Protein AF-0000000065874059 (afdb_homodimer)

Organism: Mus musculus (NCBI:txid10090)

Sequence (412 aa):
MGEHWALGPEAGSSLLLCSALLAVGCALGLRLGRGRSAVERWVLAWLCYDSLVHFVLEGAFVYLSIVGNVADSQGLIASLWKEYGKADTRWLYSDPTVVSLEILTVVLDGLLALVLIYAIVKEKYYRHFVQIVLCVCELYGCWMTFFPEWLVGSPSLNTSSWLYLWVYLVFFNGLWVLIPGLLLWQSWVELKKRDSQEANLAKKHKMGEHWALGPEAGSSLLLCSALLAVGCALGLRLGRGRSAVERWVLAWLCYDSLVHFVLEGAFVYLSIVGNVADSQGLIASLWKEYGKADTRWLYSDPTVVSLEILTVVLDGLLALVLIYAIVKEKYYRHFVQIVLCVCELYGCWMTFFPEWLVGSPSLNTSSWLYLWVYLVFFNGLWVLIPGLLLWQSWVELKKRDSQEANLAKKHK

Solvent-accessible surface area (backbone atoms only — not comparable to full-atom values): 20726 Å² total; per-residue (Å²): 136,76,78,74,74,61,67,50,71,61,51,47,53,33,53,48,51,54,49,49,47,46,49,50,12,34,54,52,12,43,59,66,26,64,92,54,57,71,67,56,16,51,50,33,12,48,38,38,24,49,29,46,43,20,52,56,54,40,35,48,51,44,52,38,33,73,80,47,34,33,72,77,48,77,58,71,69,32,48,32,40,47,51,50,16,67,26,32,42,52,61,23,66,48,32,44,63,59,45,43,51,38,48,46,38,27,56,51,43,21,49,41,33,53,51,30,49,48,19,59,71,67,64,41,88,57,28,54,61,43,44,42,52,38,26,49,51,44,41,51,47,54,48,65,66,44,44,30,39,57,75,72,68,32,84,53,46,36,73,83,43,67,62,31,30,51,46,57,53,41,48,61,47,44,51,53,44,49,51,35,50,53,51,41,50,49,43,52,52,52,53,53,49,52,50,51,50,52,54,52,52,51,55,68,75,100,137,75,76,74,73,60,68,50,73,61,52,48,53,33,52,48,53,54,50,49,48,44,51,52,12,36,53,51,11,44,58,66,25,64,92,53,57,69,68,56,17,51,51,31,12,49,37,39,24,49,29,46,43,20,50,56,55,40,34,46,50,46,52,38,33,72,79,48,33,34,72,78,48,75,58,72,70,31,46,32,41,47,50,49,16,66,27,32,42,53,61,23,66,47,31,44,63,59,46,43,51,39,48,46,38,28,57,51,43,21,50,40,32,52,52,31,50,49,18,60,71,67,65,41,89,56,28,55,61,43,44,44,53,40,26,49,51,44,41,49,46,54,48,66,68,44,44,29,38,56,74,71,68,32,84,53,46,36,73,83,43,67,61,32,30,51,47,58,54,41,47,61,47,44,51,54,44,49,50,34,51,52,51,42,51,50,44,53,52,51,52,51,50,52,50,51,49,51,53,51,53,53,56,69,75,98

Nearest PDB structures (foldseek):
  8w0r-assembly1_A  TM=9.008E-01  e=1.974E-09  Homo sapiens
  6oht-assembly1_A  TM=9.003E-01  e=4.620E-08  Homo sapiens
  7khr-assembly1_b  TM=3.880E-01  e=4.281E+00  Bos taurus
  9b8o-assembly1_b  TM=3.634E-01  e=8.765E+00  Rattus norvegicus
  8w0r-assembly1_A  TM=9.009E-01  e=2.709E-09  Homo sapiens

Foldseek 3Di:
DPPVVDDPPLRVLLVVVLVVLLVVLLVVLQVLQPPHDPVSSVVSSVLSSLLCCLAPQLVVLLVCLVVFFLQPDDDSSSSNLVVLCVFFVCSGNNNVLLSVLSVCCNPPLNVLSVVLSVCSSVVNPCNLVSLLVNLVSLQVSLCSVPVVCVVVPNPRGDCPDPCSNPPSPCVVSVCSNVPSVVSNVVSVVVVVVVVVVVVVVVVVVD/DPCVVDDPPLRVLLVVVLVVLLVVLLVVLQVLQPPHDPVSSVVSSVLSSLLCCLAPQLVVLLVCLVVFFLQPDDDSSSSNLVVLCVFFVCSGNNNPLLSVLSVCCNPPLNVLSVVLSVCSSVVNPCNLVSLLVNLVSLQVSLCSVPVVCVVVPNPRGDCPDPCSNPPSPNVVSVCSNVPSVVSNVVSVVVVVVVVVVVVVVVVVVD

Radius of gyration: 23.84 Å; Cα contacts (8 Å, |Δi|>4): 501; chains: 2; bounding box: 72×68×47 Å

Structure (mmCIF, N/CA/C/O backbone):
data_AF-0000000065874059-model_v1
#
loop_
_entity.id
_entity.type
_entity.pdbx_description
1 polymer 'Emopamil-binding protein-like'
#
loop_
_atom_site.group_PDB
_atom_site.id
_atom_site.type_symbol
_atom_site.label_atom_id
_atom_site.label_alt_id
_atom_site.label_comp_id
_atom_site.label_asym_id
_atom_site.label_entity_id
_atom_site.label_seq_id
_atom_site.pdbx_PDB_ins_code
_atom_site.Cartn_x
_atom_site.Cartn_y
_atom_site.Cartn_z
_atom_site.occupancy
_atom_site.B_iso_or_equiv
_atom_site.auth_seq_id
_atom_site.auth_comp_id
_atom_site.auth_asym_id
_atom_site.auth_atom_id
_atom_site.pdbx_PDB_model_num
ATOM 1 N N . MET A 1 1 ? -36.312 -11.43 -24.688 1 33.5 1 MET A N 1
ATOM 2 C CA . MET A 1 1 ? -34.969 -10.93 -24.422 1 33.5 1 MET A CA 1
ATOM 3 C C . MET A 1 1 ? -34.938 -10.125 -23.141 1 33.5 1 MET A C 1
ATOM 5 O O . MET A 1 1 ? -33.906 -9.555 -22.797 1 33.5 1 MET A O 1
ATOM 9 N N . GLY A 1 2 ? -35.969 -9.57 -22.703 1 40.31 2 GLY A N 1
ATOM 10 C CA . GLY A 1 2 ? -36.406 -8.625 -21.688 1 40.31 2 GLY A CA 1
ATOM 11 C C . GLY A 1 2 ? -36.094 -9.086 -20.266 1 40.31 2 GLY A C 1
ATOM 12 O O . GLY A 1 2 ? -35.938 -8.266 -19.359 1 40.31 2 GLY A O 1
ATOM 13 N N . GLU A 1 3 ? -36.594 -10.227 -19.891 1 42.59 3 GLU A N 1
ATOM 14 C CA . GLU A 1 3 ? -36.781 -10.828 -18.578 1 42.59 3 GLU A CA 1
ATOM 15 C C . GLU A 1 3 ? -35.469 -11.102 -17.891 1 42.59 3 GLU A C 1
ATOM 17 O O . GLU A 1 3 ? -35.406 -11.758 -16.844 1 42.59 3 GLU A O 1
ATOM 22 N N . HIS A 1 4 ? -34.344 -11.156 -18.578 1 43.34 4 HIS A N 1
ATOM 23 C CA . HIS A 1 4 ? -33 -11.617 -18.234 1 43.34 4 HIS A CA 1
ATOM 24 C C . HIS A 1 4 ? -32.344 -10.68 -17.234 1 43.34 4 HIS A C 1
ATOM 26 O O . HIS A 1 4 ? -31.172 -10.883 -16.859 1 43.34 4 HIS A O 1
ATOM 32 N N . TRP A 1 5 ? -32.906 -9.523 -17.188 1 47.91 5 TRP A N 1
ATOM 33 C CA . TRP A 1 5 ? -32.281 -8.594 -16.234 1 47.91 5 TRP A CA 1
ATOM 34 C C . TRP A 1 5 ? -32.594 -9.016 -14.797 1 47.91 5 TRP A C 1
ATOM 36 O O . TRP A 1 5 ? -32.375 -8.25 -13.859 1 47.91 5 TRP A O 1
ATOM 46 N N . ALA A 1 6 ? -33.469 -9.953 -14.625 1 53.25 6 ALA A N 1
ATOM 47 C CA . ALA A 1 6 ? -33.875 -10.32 -13.273 1 53.25 6 ALA A CA 1
ATOM 48 C C . ALA A 1 6 ? -32.688 -10.867 -12.477 1 53.25 6 ALA A C 1
ATOM 50 O O . ALA A 1 6 ? -32.094 -11.875 -12.859 1 53.25 6 ALA A O 1
ATOM 51 N N . LEU A 1 7 ? -32.219 -10.039 -11.586 1 67.88 7 LEU A N 1
ATOM 52 C CA . LEU A 1 7 ? -31.172 -10.523 -10.672 1 67.88 7 LEU A CA 1
ATOM 53 C C . LEU A 1 7 ? -31.609 -11.812 -9.992 1 67.88 7 LEU A C 1
ATOM 55 O O . LEU A 1 7 ? -32.781 -11.938 -9.586 1 67.88 7 LEU A O 1
ATOM 59 N N . GLY A 1 8 ? -31.016 -12.828 -10.141 1 75.94 8 GLY A N 1
ATOM 60 C CA . GLY A 1 8 ? -31.312 -14.031 -9.375 1 75.94 8 GLY A CA 1
ATOM 61 C C . GLY A 1 8 ? -31.422 -13.773 -7.883 1 75.94 8 GLY A C 1
ATOM 62 O O . GLY A 1 8 ? -30.969 -12.742 -7.391 1 75.94 8 GLY A O 1
ATOM 63 N N . PRO A 1 9 ? -32.25 -14.555 -7.184 1 80.44 9 PRO A N 1
ATOM 64 C CA . PRO A 1 9 ? -32.469 -14.391 -5.746 1 80.44 9 PRO A CA 1
ATOM 65 C C . PRO A 1 9 ? -31.172 -14.18 -4.969 1 80.44 9 PRO A C 1
ATOM 67 O O . PRO A 1 9 ? -31.125 -13.375 -4.031 1 80.44 9 PRO A O 1
ATOM 70 N N . GLU A 1 10 ? -30.172 -14.844 -5.332 1 82.06 10 GLU A N 1
ATOM 71 C CA . GLU A 1 10 ? -28.891 -14.711 -4.637 1 82.06 10 GLU A CA 1
ATOM 72 C C . GLU A 1 10 ? -28.281 -13.328 -4.867 1 82.06 10 GLU A C 1
ATOM 74 O O . GLU A 1 10 ? -27.734 -12.727 -3.938 1 82.06 10 GLU A O 1
ATOM 79 N N . ALA A 1 11 ? -28.344 -12.891 -5.988 1 85.56 11 ALA A N 1
ATOM 80 C CA . ALA A 1 11 ? -27.844 -11.555 -6.301 1 85.56 11 ALA A CA 1
ATOM 81 C C . ALA A 1 11 ? -28.625 -10.484 -5.543 1 85.56 11 ALA A C 1
ATOM 83 O O . ALA A 1 11 ? -28.047 -9.547 -5.004 1 85.56 11 ALA A O 1
ATOM 84 N N . GLY A 1 12 ? -29.891 -10.656 -5.488 1 87.5 12 GLY A N 1
ATOM 85 C CA . GLY A 1 12 ? -30.75 -9.719 -4.777 1 87.5 12 GLY A CA 1
ATOM 86 C C . GLY A 1 12 ? -30.422 -9.625 -3.295 1 87.5 12 GLY A C 1
ATOM 87 O O . GLY A 1 12 ? -30.312 -8.531 -2.742 1 87.5 12 GLY A O 1
ATOM 88 N N . SER A 1 13 ? -30.344 -10.719 -2.689 1 88.25 13 SER A N 1
ATOM 89 C CA . SER A 1 13 ? -30.047 -10.75 -1.262 1 88.25 13 SER A CA 1
ATOM 90 C C . SER A 1 13 ? -28.656 -10.164 -0.968 1 88.25 13 SER A C 1
ATOM 92 O O . SER A 1 13 ? -28.469 -9.484 0.044 1 88.25 13 SER A O 1
ATOM 94 N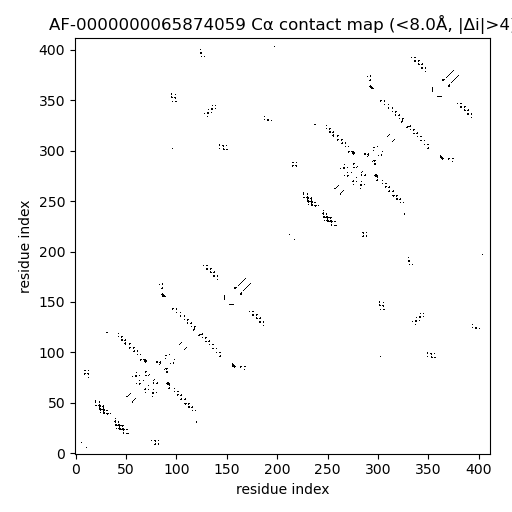 N . SER A 1 14 ? -27.766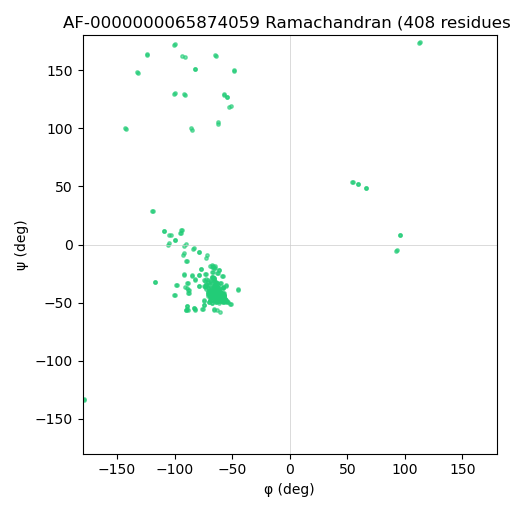 -10.477 -1.792 1 87.88 14 SER A N 1
ATOM 95 C CA . SER A 1 14 ? -26.406 -9.953 -1.618 1 87.88 14 SER A CA 1
ATOM 96 C C . SER A 1 14 ? -26.391 -8.43 -1.729 1 87.88 14 SER A C 1
ATOM 98 O O . SER A 1 14 ? -25.75 -7.754 -0.917 1 87.88 14 SER A O 1
ATOM 100 N N . LEU A 1 15 ? -27.047 -7.93 -2.701 1 88.25 15 LEU A N 1
ATOM 101 C CA . LEU A 1 15 ? -27.094 -6.484 -2.895 1 88.25 15 LEU A CA 1
ATOM 102 C C . LEU A 1 15 ? -27.828 -5.812 -1.737 1 88.25 15 LEU A C 1
ATOM 104 O O . LEU A 1 15 ? -27.469 -4.707 -1.325 1 88.25 15 LEU A O 1
ATOM 108 N N . LEU A 1 16 ? -28.844 -6.5 -1.263 1 90.12 16 LEU A N 1
ATOM 109 C CA . LEU A 1 16 ? -29.578 -5.988 -0.112 1 90.12 16 LEU A CA 1
ATOM 110 C C . LEU A 1 16 ? -28.688 -5.906 1.116 1 90.12 16 LEU A C 1
ATOM 112 O O . LEU A 1 16 ? -28.734 -4.93 1.867 1 90.12 16 LEU A O 1
ATOM 116 N N . LEU A 1 17 ? -27.938 -6.891 1.364 1 90.25 17 LEU A N 1
ATOM 117 C CA . LEU A 1 17 ? -27.016 -6.895 2.492 1 90.25 17 LEU A CA 1
ATOM 118 C C . LEU A 1 17 ? -26.016 -5.762 2.367 1 90.25 17 LEU A C 1
ATOM 120 O O . LEU A 1 17 ? -25.734 -5.059 3.344 1 90.25 17 LEU A O 1
ATOM 124 N N . CYS A 1 18 ? -25.422 -5.598 1.191 1 90.56 18 CYS A N 1
ATOM 125 C CA . CYS A 1 18 ? -24.469 -4.523 0.957 1 90.56 18 CYS A CA 1
ATOM 126 C C . CYS A 1 18 ? -25.109 -3.16 1.185 1 90.56 18 CYS A C 1
ATOM 128 O O . CYS A 1 18 ? -24.5 -2.275 1.785 1 90.56 18 CYS A O 1
ATOM 130 N N . SER A 1 19 ? -26.312 -3.008 0.724 1 92.62 19 SER A N 1
ATOM 131 C CA . SER A 1 19 ? -27.031 -1.752 0.893 1 92.62 19 SER A CA 1
ATOM 132 C C . SER A 1 19 ? -27.359 -1.49 2.361 1 92.62 19 SER A C 1
ATOM 134 O O . SER A 1 19 ? -27.312 -0.344 2.814 1 92.62 19 SER A O 1
ATOM 136 N N . ALA A 1 20 ? -27.719 -2.539 3.018 1 95 20 ALA A N 1
ATOM 137 C CA . ALA A 1 20 ? -27.984 -2.41 4.445 1 95 20 ALA A CA 1
ATOM 138 C C . ALA A 1 20 ? -26.75 -1.949 5.199 1 95 20 ALA A C 1
ATOM 140 O O . ALA A 1 20 ? -26.828 -1.093 6.086 1 95 20 ALA A O 1
ATOM 141 N N . LEU A 1 21 ?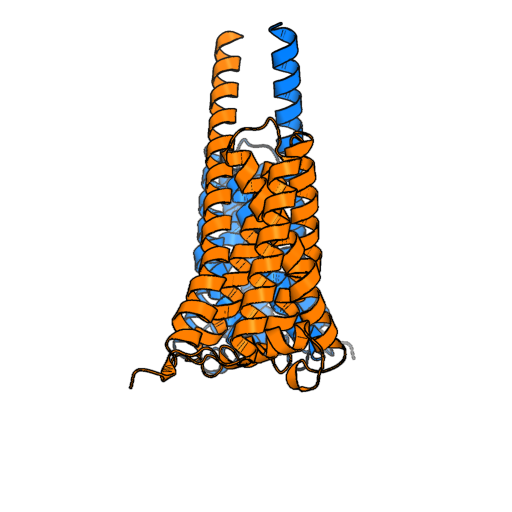 -25.641 -2.508 4.91 1 95 21 LEU A N 1
ATOM 142 C CA . LEU A 1 21 ? -24.391 -2.105 5.551 1 95 21 LEU A CA 1
ATOM 143 C C . LEU A 1 21 ? -24.047 -0.654 5.223 1 95 21 LEU A C 1
ATOM 145 O O . LEU A 1 21 ? -23.562 0.084 6.082 1 95 21 LEU A O 1
ATOM 149 N N . LEU A 1 22 ? -24.281 -0.33 3.955 1 96.12 22 LEU A N 1
ATOM 150 C CA . LEU A 1 22 ? -24.047 1.058 3.564 1 96.12 22 LEU A CA 1
ATOM 151 C C . LEU A 1 22 ? -24.953 1.996 4.363 1 96.12 22 LEU A C 1
ATOM 153 O O . LEU A 1 22 ? -24.5 3.033 4.852 1 96.12 22 LEU A O 1
ATOM 157 N N . ALA A 1 23 ? -26.203 1.628 4.504 1 97.38 23 ALA A N 1
ATOM 158 C CA . ALA A 1 23 ? -27.172 2.443 5.246 1 97.38 23 ALA A CA 1
ATOM 159 C C . ALA A 1 23 ? -26.75 2.578 6.711 1 97.38 23 ALA A C 1
ATOM 161 O O . ALA A 1 23 ? -26.828 3.668 7.281 1 97.38 23 ALA A O 1
ATOM 162 N N . VAL A 1 24 ? -26.375 1.516 7.316 1 97.5 24 VAL A N 1
ATOM 163 C CA . VAL A 1 24 ? -25.938 1.521 8.711 1 97.5 24 VAL A CA 1
ATOM 164 C C . VAL A 1 24 ? -24.688 2.393 8.859 1 97.5 24 VAL A C 1
ATOM 166 O O . VAL A 1 24 ? -24.609 3.201 9.789 1 97.5 24 VAL A O 1
ATOM 169 N N . GLY A 1 25 ? -23.703 2.211 7.973 1 97.25 25 GLY A N 1
ATOM 170 C CA . GLY A 1 25 ? -22.5 3.031 8 1 97.25 25 GLY A CA 1
ATOM 171 C C . GLY A 1 25 ? -22.797 4.516 7.855 1 97.25 25 GLY A C 1
ATOM 172 O O . GLY A 1 25 ? -22.266 5.328 8.617 1 97.25 25 GLY A O 1
ATOM 173 N N . CYS A 1 26 ? -23.625 4.801 6.945 1 97.19 26 CYS A N 1
ATOM 174 C CA . CYS A 1 26 ? -24 6.195 6.727 1 97.19 26 CYS A CA 1
ATOM 175 C C . CYS A 1 26 ? -24.688 6.777 7.949 1 97.19 26 CYS A C 1
ATOM 177 O O . CYS A 1 26 ? -24.375 7.887 8.383 1 97.19 26 CYS A O 1
ATOM 179 N N . ALA A 1 27 ? -25.641 6.031 8.484 1 97.88 27 ALA A N 1
ATOM 180 C CA . ALA A 1 27 ? -26.359 6.504 9.664 1 97.88 27 ALA A CA 1
ATOM 181 C C . ALA A 1 27 ? -25.422 6.75 10.836 1 97.88 27 ALA A C 1
ATOM 183 O O . ALA A 1 27 ? -25.5 7.781 11.5 1 97.88 27 ALA A O 1
ATOM 184 N N . LEU A 1 28 ? -24.531 5.875 11.07 1 97.69 28 LEU A N 1
ATOM 185 C CA . LEU A 1 28 ? -23.562 6.004 12.156 1 97.69 28 LEU A CA 1
ATOM 186 C C . LEU A 1 28 ? -22.641 7.191 11.922 1 97.69 28 LEU A C 1
ATOM 188 O O . LEU A 1 28 ? -22.422 8 12.828 1 97.69 28 LEU A O 1
ATOM 192 N N . GLY A 1 29 ? -22.125 7.277 10.727 1 97.69 29 GLY A N 1
ATOM 193 C CA . GLY A 1 29 ? -21.203 8.352 10.398 1 97.69 29 GLY A CA 1
ATOM 194 C C . GLY A 1 29 ? -21.828 9.727 10.484 1 97.69 29 GLY A C 1
ATOM 195 O O . GLY A 1 29 ? -21.219 10.656 11.023 1 97.69 29 GLY A O 1
ATOM 196 N N . LEU A 1 30 ? -23.031 9.789 9.969 1 97.12 30 LEU A N 1
ATOM 197 C CA . LEU A 1 30 ? -23.719 11.078 10 1 97.12 30 LEU A CA 1
ATOM 198 C C . LEU A 1 30 ? -24.078 11.469 11.43 1 97.12 30 LEU A C 1
ATOM 200 O O . LEU A 1 30 ? -24.047 12.648 11.781 1 97.12 30 LEU A O 1
ATOM 204 N N . ARG A 1 31 ? -24.344 10.516 12.219 1 97.69 31 ARG A N 1
ATOM 205 C CA . ARG A 1 31 ? -24.625 10.781 13.625 1 97.69 31 ARG A CA 1
ATOM 206 C C . ARG A 1 31 ? -23.359 11.242 14.359 1 97.69 31 ARG A C 1
ATOM 208 O O . ARG A 1 31 ? -23.406 12.195 15.141 1 97.69 31 ARG A O 1
ATOM 215 N N . LEU A 1 32 ? -22.281 10.641 14.086 1 97.38 32 LEU A N 1
ATOM 216 C CA . LEU A 1 32 ? -21 10.984 14.719 1 97.38 32 LEU A CA 1
ATOM 217 C C . LEU A 1 32 ? -20.531 12.359 14.281 1 97.38 32 LEU A C 1
ATOM 219 O O . LEU A 1 32 ? -19.797 13.031 15.016 1 97.38 32 LEU A O 1
ATOM 223 N N . GLY A 1 33 ? -20.953 12.711 13.102 1 96.62 33 GLY A N 1
ATOM 224 C CA . GLY A 1 33 ? -20.469 13.969 12.539 1 96.62 33 GLY A CA 1
ATOM 225 C C . GLY A 1 33 ? -21.406 15.133 12.812 1 96.62 33 GLY A C 1
ATOM 226 O O . GLY A 1 33 ? -21.25 16.203 12.227 1 96.62 33 GLY A O 1
ATOM 227 N N . ARG A 1 34 ? -22.359 14.922 13.703 1 96 34 ARG A N 1
ATOM 228 C CA . ARG A 1 34 ? -23.281 16.016 14.008 1 96 34 ARG A CA 1
ATOM 229 C C . ARG A 1 34 ? -22.516 17.25 14.484 1 96 34 ARG A C 1
ATOM 231 O O . ARG A 1 34 ? -21.641 17.156 15.344 1 96 34 ARG A O 1
ATOM 238 N N . GLY A 1 35 ? -22.828 18.391 13.867 1 95.56 35 GLY A N 1
ATOM 239 C CA . GLY A 1 35 ? -22.188 19.641 14.234 1 95.56 35 GLY A CA 1
ATOM 240 C C . GLY A 1 35 ? -20.953 19.953 13.406 1 95.56 35 GLY A C 1
ATOM 241 O O . GLY A 1 35 ? -20.359 21.016 13.547 1 95.56 35 GLY A O 1
ATOM 242 N N . ARG A 1 36 ? -20.609 19.047 12.609 1 95.88 36 ARG A N 1
ATOM 243 C CA . ARG A 1 36 ? -19.453 19.25 11.758 1 95.88 36 ARG A CA 1
ATOM 244 C C . ARG A 1 36 ? -19.859 19.656 10.344 1 95.88 36 ARG A C 1
ATOM 246 O O . ARG A 1 36 ? -21.062 19.719 10.039 1 95.88 36 ARG A O 1
ATOM 253 N N . SER A 1 37 ? -18.906 20.016 9.547 1 95.75 37 SER A N 1
ATOM 254 C CA . SER A 1 37 ? -19.172 20.406 8.164 1 95.75 37 SER A CA 1
ATOM 255 C C . SER A 1 37 ? -19.734 19.234 7.363 1 95.75 37 SER A C 1
ATOM 257 O O . SER A 1 37 ? -19.562 18.078 7.734 1 95.75 37 SER A O 1
ATOM 259 N N . ALA A 1 38 ? -20.344 19.469 6.242 1 95.81 38 ALA A N 1
ATOM 260 C CA . ALA A 1 38 ? -20.938 18.453 5.383 1 95.81 38 ALA A CA 1
ATOM 261 C C . ALA A 1 38 ? -19.875 17.469 4.887 1 95.81 38 ALA A C 1
ATOM 263 O O . ALA A 1 38 ? -20.109 16.266 4.832 1 95.81 38 ALA A O 1
ATOM 264 N N . VAL A 1 39 ? -18.781 18.031 4.504 1 95.75 39 VAL A N 1
ATOM 265 C CA . VAL A 1 39 ? -17.703 17.188 3.984 1 95.75 39 VAL A CA 1
ATOM 266 C C . VAL A 1 39 ? -17.25 16.188 5.051 1 95.75 39 VAL A C 1
ATOM 268 O O . VAL A 1 39 ? -17.125 15 4.781 1 95.75 39 VAL A O 1
ATOM 271 N N . GLU A 1 40 ? -17.062 16.688 6.25 1 97.12 40 GLU A N 1
ATOM 272 C CA . GLU A 1 40 ? -16.625 15.812 7.332 1 97.12 40 GLU A CA 1
ATOM 273 C C . GLU A 1 40 ? -17.672 14.75 7.652 1 97.12 40 GLU A C 1
ATOM 275 O O . GLU A 1 40 ? -17.328 13.617 8 1 97.12 40 GLU A O 1
ATOM 280 N N . ARG A 1 41 ? -18.891 15.109 7.547 1 97.56 41 ARG A N 1
ATOM 281 C CA . ARG A 1 41 ? -19.953 14.156 7.801 1 97.56 41 ARG A CA 1
ATOM 282 C C . ARG A 1 41 ? -19.953 13.031 6.773 1 97.56 41 ARG A C 1
ATOM 284 O O . ARG A 1 41 ? -20.141 11.867 7.125 1 97.56 41 ARG A O 1
ATOM 291 N N . TRP A 1 42 ? -19.734 13.406 5.59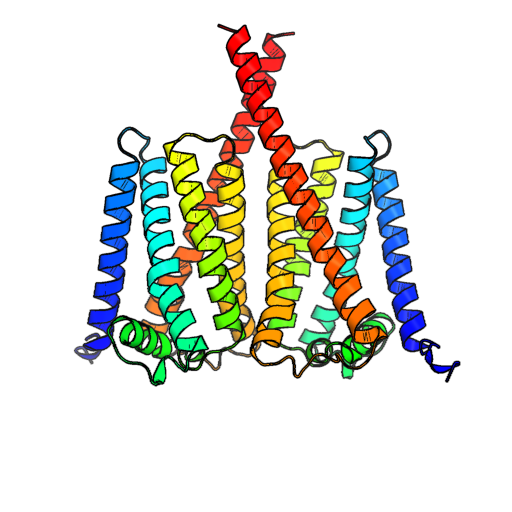4 1 97.19 42 TRP A N 1
ATOM 292 C CA . TRP A 1 42 ? -19.703 12.398 4.535 1 97.19 42 TRP A CA 1
ATOM 293 C C . TRP A 1 42 ? -18.469 11.523 4.656 1 97.19 42 TRP A C 1
ATOM 295 O O . TRP A 1 42 ? -18.516 10.328 4.34 1 97.19 42 TRP A O 1
ATOM 305 N N . VAL A 1 43 ? -17.359 12.133 5.023 1 98.38 43 VAL A N 1
ATOM 306 C CA . VAL A 1 43 ? -16.141 11.359 5.262 1 98.38 43 VAL A CA 1
ATOM 307 C C . VAL A 1 43 ? -16.391 10.336 6.363 1 98.38 43 VAL A C 1
ATOM 309 O O . VAL A 1 43 ? -16.016 9.172 6.23 1 98.38 43 VAL A O 1
ATOM 312 N N . LEU A 1 44 ? -17.047 10.781 7.426 1 98.69 44 LEU A N 1
ATOM 313 C CA . LEU A 1 44 ? -17.344 9.875 8.531 1 98.69 44 LEU A CA 1
ATOM 314 C C . LEU A 1 44 ? -18.297 8.773 8.102 1 98.69 44 LEU A C 1
ATOM 316 O O . LEU A 1 44 ? -18.156 7.625 8.516 1 98.69 44 LEU A O 1
ATOM 320 N N . ALA A 1 45 ? -19.25 9.133 7.293 1 98.44 45 ALA A N 1
ATOM 321 C CA . ALA A 1 45 ? -20.172 8.133 6.758 1 98.44 45 ALA A CA 1
ATOM 322 C C . ALA A 1 45 ? -19.406 7.062 5.973 1 98.44 45 ALA A C 1
ATOM 324 O O . ALA A 1 45 ? -19.625 5.863 6.168 1 98.44 45 ALA A O 1
ATOM 325 N N . TRP A 1 46 ? -18.531 7.453 5.156 1 98.44 46 TRP A N 1
ATOM 326 C CA . TRP A 1 46 ? -17.734 6.523 4.375 1 98.44 46 TRP A CA 1
ATOM 327 C C . TRP A 1 46 ? -16.875 5.645 5.285 1 98.44 46 TRP A C 1
ATOM 329 O O . TRP A 1 46 ? -16.797 4.43 5.082 1 98.44 46 TRP A O 1
ATOM 339 N N . LEU A 1 47 ? -16.219 6.273 6.242 1 98.81 47 LEU A N 1
ATOM 340 C CA . LEU A 1 47 ? -15.305 5.547 7.113 1 98.81 47 LEU A CA 1
ATOM 341 C C . LEU A 1 47 ? -16.047 4.504 7.941 1 98.81 47 LEU A C 1
ATOM 343 O O . LEU A 1 47 ? -15.508 3.428 8.219 1 98.81 47 LEU A O 1
ATOM 347 N N . CYS A 1 48 ? -17.219 4.863 8.375 1 98.56 48 CYS A N 1
ATOM 348 C CA . CYS A 1 48 ? -18.016 3.881 9.094 1 98.56 48 CYS A CA 1
ATOM 349 C C . CYS A 1 48 ? -18.391 2.713 8.188 1 98.56 48 CYS A C 1
ATOM 351 O O . CYS A 1 48 ? -18.281 1.554 8.594 1 98.56 48 CYS A O 1
ATOM 353 N N . TYR A 1 49 ? -18.891 3.033 7.039 1 98.38 49 TYR A N 1
ATOM 354 C CA . TYR A 1 49 ? -19.172 1.986 6.062 1 98.38 49 TYR A CA 1
ATOM 355 C C . TYR A 1 49 ? -17.906 1.171 5.766 1 98.38 49 TYR A C 1
ATOM 357 O O . TYR A 1 49 ? -17.969 -0.06 5.711 1 98.38 49 TYR A O 1
ATOM 365 N N . ASP A 1 50 ? -16.844 1.838 5.535 1 98.5 50 ASP A N 1
ATOM 366 C CA . ASP A 1 50 ? -15.531 1.241 5.293 1 98.5 50 ASP A CA 1
ATOM 367 C C . ASP A 1 50 ? -15.172 0.241 6.387 1 98.5 50 ASP A C 1
ATOM 369 O O . ASP A 1 50 ? -14.789 -0.894 6.098 1 98.5 50 ASP A O 1
ATOM 373 N N . SER A 1 51 ? -15.281 0.653 7.586 1 98.25 51 SER A N 1
ATOM 374 C CA . SER A 1 51 ? -14.992 -0.213 8.727 1 98.25 51 SER A CA 1
ATOM 375 C C . SER A 1 51 ? -15.891 -1.447 8.719 1 98.25 51 SER A C 1
ATOM 377 O O . SER A 1 51 ? -15.422 -2.561 8.969 1 98.25 51 SER A O 1
ATOM 379 N N . LEU A 1 52 ? -17.156 -1.252 8.453 1 97.75 52 LEU A N 1
ATOM 380 C CA . LEU A 1 52 ? -18.094 -2.361 8.414 1 97.75 52 LEU A CA 1
ATOM 381 C C . LEU A 1 52 ? -17.734 -3.354 7.316 1 97.75 52 LEU A C 1
ATOM 383 O O . LEU A 1 52 ? -17.781 -4.566 7.523 1 97.75 52 LEU A O 1
ATOM 387 N N . VAL A 1 53 ? -17.375 -2.875 6.211 1 97.38 53 VAL A N 1
ATOM 388 C CA . VAL A 1 53 ? -16.969 -3.746 5.109 1 97.38 53 VAL A CA 1
ATOM 389 C C . VAL A 1 53 ? -15.742 -4.555 5.504 1 97.38 53 VAL A C 1
ATOM 391 O O . VAL A 1 53 ? -15.695 -5.77 5.305 1 97.38 53 VAL A O 1
ATOM 394 N N . HIS A 1 54 ? -14.727 -3.922 6.086 1 98.06 54 HIS A N 1
ATOM 395 C CA . HIS A 1 54 ? -13.484 -4.602 6.445 1 98.06 54 HIS A CA 1
ATOM 396 C C . HIS A 1 54 ? -13.727 -5.656 7.523 1 98.06 54 HIS A C 1
ATOM 398 O O . HIS A 1 54 ? -13.297 -6.801 7.383 1 98.06 54 HIS A O 1
ATOM 404 N N . PHE A 1 55 ? -14.484 -5.344 8.5 1 97.75 55 PHE A N 1
ATOM 405 C CA . PHE A 1 55 ? -14.586 -6.246 9.641 1 97.75 55 PHE A CA 1
ATOM 406 C C . PHE A 1 55 ? -15.68 -7.285 9.414 1 97.75 55 PHE A C 1
ATOM 408 O O . PHE A 1 55 ? -15.523 -8.445 9.781 1 97.75 55 PHE A O 1
ATOM 415 N N . VAL A 1 56 ? -16.797 -6.879 8.82 1 96.12 56 VAL A N 1
ATOM 416 C CA . VAL A 1 56 ? -17.938 -7.793 8.711 1 96.12 56 VAL A CA 1
ATOM 417 C C . VAL A 1 56 ? -17.812 -8.602 7.418 1 96.12 56 VAL A C 1
ATOM 419 O O . VAL A 1 56 ? -17.75 -9.828 7.449 1 96.12 56 VAL A O 1
ATOM 422 N N . LEU A 1 57 ? -17.703 -7.957 6.305 1 96.25 57 LEU A N 1
ATOM 423 C CA . LEU A 1 57 ? -17.688 -8.68 5.039 1 96.25 57 LEU A CA 1
ATOM 424 C C . LEU A 1 57 ? -16.328 -9.344 4.816 1 96.25 57 LEU A C 1
ATOM 426 O O . LEU A 1 57 ? -16.25 -10.57 4.691 1 96.25 57 LEU A O 1
ATOM 430 N N . GLU A 1 58 ? -15.297 -8.594 4.848 1 97.12 58 GLU A N 1
ATOM 431 C CA . GLU A 1 58 ? -13.977 -9.133 4.535 1 97.12 58 GLU A CA 1
ATOM 432 C C . GLU A 1 58 ? -13.453 -10 5.672 1 97.12 58 GLU A C 1
ATOM 434 O O . GLU A 1 58 ? -12.742 -10.984 5.434 1 97.12 58 GLU A O 1
ATOM 439 N N . GLY A 1 59 ? -13.789 -9.57 6.887 1 97.69 59 GLY A N 1
ATOM 440 C CA . GLY A 1 59 ? -13.43 -10.43 8 1 97.69 59 GLY A CA 1
ATOM 441 C C . GLY A 1 59 ? -14.008 -11.828 7.883 1 97.69 59 GLY A C 1
ATOM 442 O O . GLY A 1 59 ? -13.305 -12.82 8.109 1 97.69 59 GLY A O 1
ATOM 443 N N . ALA A 1 60 ? -15.266 -11.906 7.5 1 96.06 60 ALA A N 1
ATOM 444 C CA . ALA A 1 60 ? -15.914 -13.203 7.297 1 96.06 60 ALA A CA 1
ATOM 445 C C . ALA A 1 60 ? -15.266 -13.961 6.141 1 96.06 60 ALA A C 1
ATOM 447 O O . ALA A 1 60 ? -15.055 -15.18 6.227 1 96.06 60 ALA A O 1
ATOM 448 N N . PHE A 1 61 ? -15 -13.305 5.098 1 97.31 61 PHE A N 1
ATOM 449 C CA . PHE A 1 61 ? -14.328 -13.93 3.963 1 97.31 61 PHE A CA 1
ATOM 450 C C . PHE A 1 61 ? -13.008 -14.547 4.395 1 97.31 61 PHE A C 1
ATOM 452 O O . PHE A 1 61 ? -12.703 -15.688 4.035 1 97.31 61 PHE A O 1
ATOM 459 N N . VAL A 1 62 ? -12.188 -13.766 5.125 1 97.56 62 VAL A N 1
ATOM 460 C CA . VAL A 1 62 ? -10.883 -14.234 5.578 1 97.56 62 VAL A CA 1
ATOM 461 C C . VAL A 1 62 ? -11.055 -15.469 6.469 1 97.56 62 VAL A C 1
ATOM 463 O O . VAL A 1 62 ? -10.359 -16.469 6.297 1 97.56 62 VAL A O 1
ATOM 466 N N . TYR A 1 63 ? -11.992 -15.406 7.395 1 96.69 63 TYR A N 1
ATOM 467 C CA . TYR A 1 63 ? -12.25 -16.531 8.289 1 96.69 63 TYR A CA 1
ATOM 468 C C . TYR A 1 63 ? -12.633 -17.781 7.496 1 96.69 63 TYR A C 1
ATOM 470 O O . TYR A 1 63 ? -12.031 -18.844 7.676 1 96.69 63 TYR A O 1
ATOM 478 N N . LEU A 1 64 ? -13.547 -17.672 6.578 1 95.56 64 LEU A N 1
ATOM 479 C CA . LEU A 1 64 ? -14.023 -18.797 5.789 1 95.56 64 LEU A CA 1
ATOM 480 C C . LEU A 1 64 ? -12.906 -19.359 4.914 1 95.56 64 LEU A C 1
ATOM 482 O O . LEU A 1 64 ? -12.844 -20.578 4.691 1 95.56 64 LEU A O 1
ATOM 486 N N . SER A 1 65 ? -12.055 -18.5 4.438 1 95 65 SER A N 1
ATOM 487 C CA . SER A 1 65 ? -10.969 -18.906 3.553 1 95 65 SER A CA 1
ATOM 488 C C . SER A 1 65 ? -9.883 -19.656 4.32 1 95 65 SER A C 1
ATOM 490 O O . SER A 1 65 ? -9.227 -20.547 3.771 1 95 65 SER A O 1
ATOM 492 N N . ILE A 1 66 ? -9.664 -19.281 5.547 1 92.19 66 ILE A N 1
ATOM 493 C CA . ILE A 1 66 ? -8.594 -19.875 6.34 1 92.19 66 ILE A CA 1
ATOM 494 C C . ILE A 1 66 ? -9.039 -21.234 6.871 1 92.19 66 ILE A C 1
ATOM 496 O O . ILE A 1 66 ? -8.242 -22.172 6.926 1 92.19 66 ILE A O 1
ATOM 500 N N . VAL A 1 67 ? -10.312 -21.391 7.215 1 92.38 67 VAL A N 1
ATOM 501 C CA . VAL A 1 67 ? -10.789 -22.625 7.805 1 92.38 67 VAL A CA 1
ATOM 502 C C . VAL A 1 67 ? -11.227 -23.594 6.703 1 92.38 67 VAL A C 1
ATOM 504 O O . VAL A 1 67 ? -11.406 -24.781 6.949 1 92.38 67 VAL A O 1
ATOM 507 N N . GLY A 1 68 ? -11.383 -23.109 5.535 1 90.69 68 GLY A N 1
ATOM 508 C CA . GLY A 1 68 ? -11.805 -23.875 4.367 1 90.69 68 GLY A CA 1
ATOM 509 C C . GLY A 1 68 ? -11.867 -23.031 3.105 1 90.69 68 GLY A C 1
ATOM 510 O O . GLY A 1 68 ? -10.906 -22.344 2.76 1 90.69 68 GLY A O 1
ATOM 511 N N . ASN A 1 69 ? -12.984 -23.219 2.42 1 90.12 69 ASN A N 1
ATOM 512 C CA . ASN A 1 69 ? -13.266 -22.391 1.244 1 90.12 69 ASN A CA 1
ATOM 513 C C . ASN A 1 69 ? -14.688 -21.844 1.273 1 90.12 69 ASN A C 1
ATOM 515 O O . ASN A 1 69 ? -15.602 -22.484 1.798 1 90.12 69 ASN A O 1
ATOM 519 N N . VAL A 1 70 ? -14.859 -20.641 0.706 1 91 70 VAL A N 1
ATOM 520 C CA . VAL A 1 70 ? -16.156 -19.984 0.613 1 91 70 VAL A CA 1
ATOM 521 C C . VAL A 1 70 ? -17.141 -20.875 -0.146 1 91 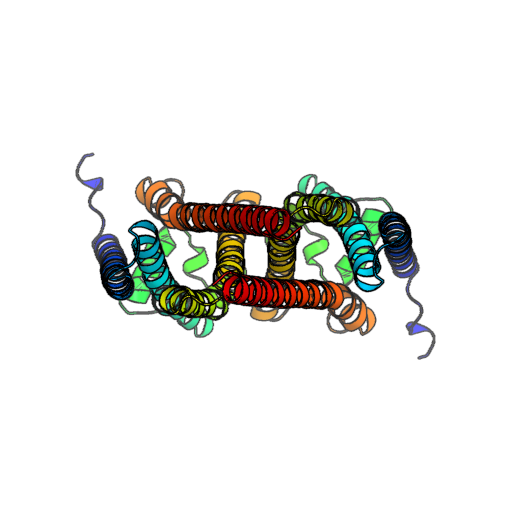70 VAL A C 1
ATOM 523 O O . VAL A 1 70 ? -18.312 -20.969 0.214 1 91 70 VAL A O 1
ATOM 526 N N . ALA A 1 71 ? -16.703 -21.562 -1.139 1 91.19 71 ALA A N 1
ATOM 527 C CA . ALA A 1 71 ? -17.547 -22.391 -1.987 1 91.19 71 ALA A CA 1
ATOM 528 C C . ALA A 1 71 ? -18.266 -23.453 -1.163 1 91.19 71 ALA A C 1
ATOM 530 O O . ALA A 1 71 ? -19.406 -23.828 -1.481 1 91.19 71 ALA A O 1
ATOM 531 N N . ASP A 1 72 ? -17.719 -23.875 -0.062 1 92.38 72 ASP A N 1
ATOM 532 C CA . ASP A 1 72 ? -18.266 -24.953 0.742 1 92.38 72 ASP A CA 1
ATOM 533 C C . ASP A 1 72 ? -18.938 -24.422 2.004 1 92.38 72 ASP A C 1
ATOM 535 O O . ASP A 1 72 ? -19.406 -25.203 2.846 1 92.38 72 ASP A O 1
ATOM 539 N N . SER A 1 73 ? -18.938 -23.188 2.137 1 90.75 73 SER A N 1
ATOM 540 C CA . SER A 1 73 ? -19.469 -22.594 3.354 1 90.75 73 SER A CA 1
ATOM 541 C C . SER A 1 73 ? -20.938 -22.234 3.195 1 90.75 73 SER A C 1
ATOM 543 O O . SER A 1 73 ? -21.453 -22.203 2.078 1 90.75 73 SER A O 1
ATOM 545 N N . GLN A 1 74 ? -21.609 -22.031 4.352 1 90.06 74 GLN A N 1
ATOM 546 C CA . GLN A 1 74 ? -23.031 -21.688 4.371 1 90.06 74 GLN A CA 1
ATOM 547 C C . GLN A 1 74 ? -23.266 -20.391 5.141 1 90.06 74 GLN A C 1
ATOM 549 O O . GLN A 1 74 ? -22.391 -19.922 5.867 1 90.06 74 GLN A O 1
ATOM 554 N N . GLY A 1 75 ? -24.516 -19.875 4.848 1 88.94 75 GLY A N 1
ATOM 555 C CA . GLY A 1 75 ? -24.875 -18.641 5.531 1 88.94 75 GLY A CA 1
ATOM 556 C C . GLY A 1 75 ? -25 -17.453 4.598 1 88.94 75 GLY A C 1
ATOM 557 O O . GLY A 1 75 ? -24.625 -17.531 3.426 1 88.94 75 GLY A O 1
ATOM 558 N N . LEU A 1 76 ? -25.438 -16.375 5.16 1 87.19 76 LEU A N 1
ATOM 559 C CA . LEU A 1 76 ? -25.766 -15.188 4.371 1 87.19 76 LEU A CA 1
ATOM 560 C C . LEU A 1 76 ? -24.5 -14.555 3.793 1 87.19 76 LEU A C 1
ATOM 562 O O . LEU A 1 76 ? -24.453 -14.219 2.607 1 87.19 76 LEU A O 1
ATOM 566 N N . ILE A 1 77 ? -23.5 -14.453 4.586 1 89.88 77 ILE A N 1
ATOM 567 C CA . ILE A 1 77 ? -22.281 -13.789 4.141 1 89.88 77 ILE A CA 1
ATOM 568 C C . ILE A 1 77 ? -21.531 -14.688 3.154 1 89.88 77 ILE A C 1
ATOM 570 O O . ILE A 1 77 ? -20.953 -14.195 2.18 1 89.88 77 ILE A O 1
ATOM 574 N N . ALA A 1 78 ? -21.547 -15.977 3.383 1 92.38 78 ALA A N 1
ATOM 575 C CA . ALA A 1 78 ? -20.969 -16.906 2.416 1 92.38 78 ALA A CA 1
ATOM 576 C C . ALA A 1 78 ? -21.688 -16.812 1.068 1 92.38 78 ALA A C 1
ATOM 578 O O . ALA A 1 78 ? -21.031 -16.828 0.017 1 92.38 78 ALA A O 1
ATOM 579 N N . SER A 1 79 ? -22.984 -16.719 1.143 1 92.44 79 SER A N 1
ATOM 580 C CA . SER A 1 79 ? -23.766 -16.594 -0.082 1 92.44 79 SER A CA 1
ATOM 581 C C . SER A 1 79 ? -23.406 -15.328 -0.844 1 92.44 79 SER A C 1
ATOM 583 O O . SER A 1 79 ? -23.406 -15.312 -2.076 1 92.44 79 SER A O 1
ATOM 585 N N . LEU A 1 80 ? -23.156 -14.305 -0.141 1 93.62 80 LEU A N 1
ATOM 586 C CA . LEU A 1 80 ? -22.734 -13.055 -0.77 1 93.62 80 LEU A CA 1
ATOM 587 C C . LEU A 1 80 ? -21.422 -13.242 -1.528 1 93.62 80 LEU A C 1
ATOM 589 O O . LEU A 1 80 ? -21.312 -12.836 -2.688 1 93.62 80 LEU A O 1
ATOM 593 N N . TRP A 1 81 ? -20.469 -13.883 -0.898 1 95 81 TRP A N 1
ATOM 594 C CA . TRP A 1 81 ? -19.172 -14.062 -1.532 1 95 81 TRP A CA 1
ATOM 595 C C . TRP A 1 81 ? -19.25 -15.086 -2.66 1 95 81 TRP A C 1
ATOM 597 O O . TRP A 1 81 ? -18.516 -15 -3.645 1 95 81 TRP A O 1
ATOM 607 N N . LYS A 1 82 ? -20.172 -16.078 -2.547 1 94.69 82 LYS A N 1
ATOM 608 C CA . LYS A 1 82 ? -20.406 -16.984 -3.662 1 94.69 82 LYS A CA 1
ATOM 609 C C . LYS A 1 82 ? -20.953 -16.25 -4.871 1 94.69 82 LYS A C 1
ATOM 611 O O . LYS A 1 82 ? -20.578 -16.531 -6.012 1 94.69 82 LYS A O 1
ATOM 616 N N . GLU A 1 83 ? -21.859 -15.336 -4.547 1 94 83 GLU A N 1
ATOM 617 C CA . GLU A 1 83 ? -22.375 -14.492 -5.621 1 94 83 GLU A CA 1
ATOM 618 C C . GLU A 1 83 ? -21.266 -13.672 -6.27 1 94 83 GLU A C 1
ATOM 620 O O . GLU A 1 83 ? -21.156 -13.617 -7.496 1 94 83 GLU A O 1
ATOM 625 N N . TYR A 1 84 ? -20.438 -13.055 -5.48 1 95 84 TYR A N 1
ATOM 626 C CA . TYR A 1 84 ? -19.328 -12.281 -6.02 1 95 84 TYR A CA 1
ATOM 627 C C . TYR A 1 84 ? -18.328 -13.188 -6.723 1 95 84 TYR A C 1
ATOM 629 O O . TYR A 1 84 ? -17.672 -12.766 -7.68 1 95 84 TYR A O 1
ATOM 637 N N . GLY A 1 85 ? -18.25 -14.398 -6.23 1 95.88 85 GLY A N 1
ATOM 638 C CA . GLY A 1 85 ? -17.359 -15.383 -6.836 1 95.88 85 GLY A CA 1
ATOM 639 C C . GLY A 1 85 ? -17.719 -15.695 -8.281 1 95.88 85 GLY A C 1
ATOM 640 O O . GLY A 1 85 ? -16.875 -16.172 -9.039 1 95.88 85 GLY A O 1
ATOM 641 N N . LYS A 1 86 ? -18.906 -15.453 -8.68 1 95.25 86 LYS A N 1
ATOM 642 C CA . LYS A 1 86 ? -19.312 -15.609 -10.078 1 95.25 86 LYS A CA 1
ATOM 643 C C . LYS A 1 86 ? -18.625 -14.586 -10.969 1 95.25 86 LYS A C 1
ATOM 645 O O . LYS A 1 86 ? -18.391 -14.836 -12.156 1 95.25 86 LYS A O 1
ATOM 650 N N . ALA A 1 87 ? -18.297 -13.438 -10.391 1 96.12 87 ALA A N 1
ATOM 651 C CA . ALA A 1 87 ? -17.594 -12.391 -11.117 1 96.12 87 ALA A CA 1
ATOM 652 C C . ALA A 1 87 ? -16.078 -12.57 -11.023 1 96.12 87 ALA A C 1
ATOM 654 O O . ALA A 1 87 ? -15.344 -12.281 -11.969 1 96.12 87 ALA A O 1
ATOM 655 N N . ASP A 1 88 ? -15.602 -13.062 -9.945 1 97.75 88 ASP A N 1
ATOM 656 C CA . ASP A 1 88 ? -14.188 -13.297 -9.648 1 97.75 88 ASP A CA 1
ATOM 657 C C . ASP A 1 88 ? -14 -14.586 -8.859 1 97.75 88 ASP A C 1
ATOM 659 O O . ASP A 1 88 ? -14.141 -14.594 -7.633 1 97.75 88 ASP A O 1
ATOM 663 N N . THR A 1 89 ? -13.633 -15.625 -9.492 1 97 89 THR A N 1
ATOM 664 C CA . THR A 1 89 ? -13.617 -16.969 -8.93 1 97 89 THR A CA 1
ATOM 665 C C . THR A 1 89 ? -12.57 -17.078 -7.816 1 97 89 THR A C 1
ATOM 667 O O . THR A 1 89 ? -12.625 -18 -6.996 1 97 89 THR A O 1
ATOM 670 N N . ARG A 1 90 ? -11.602 -16.172 -7.73 1 96.81 90 ARG A N 1
ATOM 671 C CA . ARG A 1 90 ? -10.555 -16.219 -6.707 1 96.81 90 ARG A CA 1
ATOM 672 C C . ARG A 1 90 ? -11.148 -16.016 -5.316 1 96.81 90 ARG A C 1
ATOM 674 O O . ARG A 1 90 ? -10.523 -16.359 -4.316 1 96.81 90 ARG A O 1
ATOM 681 N N . TRP A 1 91 ? -12.305 -15.453 -5.25 1 96.12 91 TRP A N 1
ATOM 682 C CA . TRP A 1 91 ? -12.977 -15.195 -3.979 1 96.12 91 TRP A CA 1
ATOM 683 C C . TRP A 1 91 ? -13.727 -16.438 -3.5 1 96.12 91 TRP A C 1
ATOM 685 O O . TRP A 1 91 ? -14.25 -16.453 -2.387 1 96.12 91 TRP A O 1
ATOM 695 N N . LEU A 1 92 ? -13.695 -17.516 -4.363 1 94.44 92 LEU A N 1
ATOM 696 C CA . LEU A 1 92 ? -14.367 -18.75 -4 1 94.44 92 LEU A CA 1
ATOM 697 C C . LEU A 1 92 ? -13.383 -19.766 -3.434 1 94.44 92 LEU A C 1
ATOM 699 O O . LEU A 1 92 ? -13.719 -20.531 -2.527 1 94.44 92 LEU A O 1
ATOM 703 N N . TYR A 1 93 ? -12.164 -19.781 -3.945 1 92.12 93 TYR A N 1
ATOM 704 C CA . TYR A 1 93 ? -11.273 -20.906 -3.674 1 92.12 93 TYR A CA 1
ATOM 705 C C . TYR A 1 93 ? -10.016 -20.438 -2.947 1 92.12 93 TYR A C 1
ATOM 707 O O . TYR A 1 93 ? -8.93 -20.969 -3.166 1 92.12 93 TYR A O 1
ATOM 715 N N . SER A 1 94 ? -10.047 -19.438 -2.203 1 90.31 94 SER A N 1
ATOM 716 C CA . SER A 1 94 ? -9.016 -18.984 -1.281 1 90.31 94 SER A CA 1
ATOM 717 C C . SER A 1 94 ? -7.707 -18.703 -2.016 1 90.31 94 SER A C 1
ATOM 719 O O . SER A 1 94 ? -6.652 -19.219 -1.629 1 90.31 94 SER A O 1
ATOM 721 N N . ASP A 1 95 ? -7.801 -17.922 -3.025 1 95.75 95 ASP A N 1
ATOM 722 C CA . ASP A 1 95 ? -6.594 -17.453 -3.699 1 95.75 95 ASP A CA 1
ATOM 723 C C . ASP A 1 95 ? -5.637 -16.797 -2.715 1 95.75 95 ASP A C 1
ATOM 725 O O . ASP A 1 95 ? -6.023 -15.867 -1.994 1 95.75 95 ASP A O 1
ATOM 729 N N . PRO A 1 96 ? -4.391 -17.219 -2.67 1 96.06 96 PRO A N 1
ATOM 730 C CA . PRO A 1 96 ? -3.484 -16.734 -1.628 1 96.06 96 PRO A CA 1
ATOM 731 C C . PRO A 1 96 ? -3.229 -15.227 -1.723 1 96.06 96 PRO A C 1
ATOM 733 O O . PRO A 1 96 ? -3.02 -14.562 -0.702 1 96.06 96 PRO A O 1
ATOM 736 N N . THR A 1 97 ? -3.141 -14.695 -2.932 1 97.12 97 THR A N 1
ATOM 737 C CA . THR A 1 97 ? -2.939 -13.266 -3.107 1 97.12 97 THR A CA 1
ATOM 738 C C . THR A 1 97 ? -4.125 -12.477 -2.551 1 97.12 97 THR A C 1
ATOM 740 O O . THR A 1 97 ? -3.941 -11.531 -1.786 1 97.12 97 THR A O 1
ATOM 743 N N . VAL A 1 98 ? -5.328 -12.914 -2.855 1 97.38 98 VAL A N 1
ATOM 744 C CA . VAL A 1 98 ? -6.539 -12.234 -2.416 1 97.38 98 VAL A CA 1
ATOM 745 C C . VAL A 1 98 ? -6.691 -12.367 -0.902 1 97.38 98 VAL A C 1
ATOM 747 O O . VAL A 1 98 ? -6.965 -11.383 -0.211 1 97.38 98 VAL A O 1
ATOM 750 N N . VAL A 1 99 ? -6.484 -13.555 -0.427 1 97.56 99 VAL A N 1
ATOM 751 C CA . VAL A 1 99 ? -6.629 -13.781 1.007 1 97.56 99 VAL A CA 1
ATOM 752 C C . VAL A 1 99 ? -5.609 -12.938 1.77 1 97.56 99 VAL A C 1
ATOM 754 O O . VAL A 1 99 ? -5.938 -12.32 2.783 1 97.56 99 VAL A O 1
ATOM 757 N N . SER A 1 100 ? -4.363 -12.922 1.31 1 97.62 100 SER A N 1
ATOM 758 C CA . SER A 1 100 ? -3.32 -12.125 1.948 1 97.62 100 SER A CA 1
ATOM 759 C C . SER A 1 100 ? -3.693 -10.648 1.979 1 97.62 100 SER A C 1
ATOM 761 O O . SER A 1 100 ? -3.486 -9.969 2.988 1 97.62 100 SER A O 1
ATOM 763 N N . LEU A 1 101 ? -4.156 -10.156 0.912 1 97.62 101 LEU A N 1
ATOM 764 C CA . LEU A 1 101 ? -4.602 -8.766 0.802 1 97.62 101 LEU A CA 1
ATOM 765 C C . LEU A 1 101 ? -5.711 -8.477 1.808 1 97.62 101 LEU A C 1
ATOM 767 O O . LEU A 1 101 ? -5.676 -7.445 2.49 1 97.62 101 LEU A O 1
ATOM 771 N N . GLU A 1 102 ? -6.645 -9.359 1.926 1 98 102 GLU A N 1
ATOM 772 C CA . GLU A 1 102 ? -7.816 -9.125 2.764 1 98 102 GLU A CA 1
ATOM 773 C C . GLU A 1 102 ? -7.465 -9.234 4.246 1 98 102 GLU A C 1
ATOM 775 O O . GLU A 1 102 ? -8.062 -8.547 5.078 1 98 102 GLU A O 1
ATOM 780 N N . ILE A 1 103 ? -6.523 -10.055 4.535 1 98.06 103 ILE A N 1
ATOM 781 C CA . ILE A 1 103 ? -6.055 -10.078 5.914 1 98.06 103 ILE A CA 1
ATOM 782 C C . ILE A 1 103 ? -5.543 -8.695 6.312 1 98.06 103 ILE A C 1
ATOM 784 O O . ILE A 1 103 ? -5.859 -8.195 7.398 1 98.06 103 ILE A O 1
ATOM 788 N N . LEU A 1 104 ? -4.785 -8.141 5.426 1 97.62 104 LEU A N 1
ATOM 789 C CA . LEU A 1 104 ? -4.246 -6.812 5.695 1 97.62 104 LEU A CA 1
ATOM 790 C C . LEU A 1 104 ? -5.363 -5.781 5.793 1 97.62 104 LEU A C 1
ATOM 792 O O . LEU A 1 104 ? -5.316 -4.883 6.637 1 97.62 104 LEU A O 1
ATOM 796 N N . THR A 1 105 ? -6.355 -5.844 4.941 1 97.62 105 THR A N 1
ATOM 797 C CA . THR A 1 105 ? -7.465 -4.895 4.953 1 97.62 105 THR A CA 1
ATOM 798 C C . THR A 1 105 ? -8.281 -5.031 6.234 1 97.62 105 THR A C 1
ATOM 800 O O . THR A 1 105 ? -8.703 -4.031 6.82 1 97.62 105 THR A O 1
ATOM 803 N N . VAL A 1 106 ? -8.492 -6.234 6.645 1 98.12 106 VAL A N 1
ATOM 804 C CA . VAL A 1 106 ? -9.289 -6.477 7.844 1 98.12 106 VAL A CA 1
ATOM 805 C C . VAL A 1 106 ? -8.531 -5.961 9.07 1 98.12 106 VAL A C 1
ATOM 807 O O . VAL A 1 106 ? -9.078 -5.191 9.867 1 98.12 106 VAL A O 1
ATOM 810 N N . VAL A 1 107 ? -7.293 -6.289 9.195 1 97.81 107 VAL A N 1
ATOM 811 C CA . VAL A 1 107 ? -6.543 -6.012 10.422 1 97.81 107 VAL A CA 1
ATOM 812 C C . VAL A 1 107 ? -6.035 -4.57 10.398 1 97.81 107 VAL A C 1
ATOM 814 O O . VAL A 1 107 ? -6.371 -3.771 11.273 1 97.81 107 VAL A O 1
ATOM 817 N N . LEU A 1 108 ? -5.344 -4.273 9.344 1 98.25 108 LEU A N 1
ATOM 818 C CA . LEU A 1 108 ? -4.691 -2.967 9.32 1 98.25 108 LEU A CA 1
ATOM 819 C C . LEU A 1 108 ? -5.668 -1.878 8.891 1 98.25 108 LEU A C 1
ATOM 821 O O . LEU A 1 108 ? -5.883 -0.907 9.625 1 98.25 108 LEU A O 1
ATOM 825 N N . ASP A 1 109 ? -6.301 -1.993 7.738 1 98.56 109 ASP A N 1
ATOM 826 C CA . ASP A 1 109 ? -7.191 -0.95 7.238 1 98.56 109 ASP A CA 1
ATOM 827 C C . ASP A 1 109 ? -8.391 -0.76 8.164 1 98.56 109 ASP A C 1
ATOM 829 O O . ASP A 1 109 ? -8.836 0.368 8.391 1 98.56 109 ASP A O 1
ATOM 833 N N . GLY A 1 110 ? -8.961 -1.879 8.617 1 98.56 110 GLY A N 1
ATOM 834 C CA . GLY A 1 110 ? -10.055 -1.757 9.562 1 98.56 110 GLY A CA 1
ATOM 835 C C . GLY A 1 110 ? -9.695 -0.94 10.789 1 98.56 110 GLY A C 1
ATOM 836 O O . GLY A 1 110 ? -10.43 -0.026 11.172 1 98.56 110 GLY A O 1
ATOM 837 N N . LEU A 1 111 ? -8.586 -1.241 11.398 1 98.62 111 LEU A N 1
ATOM 838 C CA . LEU A 1 111 ? -8.141 -0.525 12.586 1 98.62 111 LEU A CA 1
ATOM 839 C C . LEU A 1 111 ? -7.844 0.936 12.266 1 98.62 111 LEU A C 1
ATOM 841 O O . LEU A 1 111 ? -8.195 1.83 13.039 1 98.62 111 LEU A O 1
ATOM 845 N N . LEU A 1 112 ? -7.199 1.174 11.164 1 98.81 112 LEU A N 1
ATOM 846 C CA . LEU A 1 112 ? -6.895 2.539 10.75 1 98.81 112 LEU A CA 1
ATOM 847 C C . LEU A 1 112 ? -8.172 3.346 10.555 1 98.81 112 LEU A C 1
ATOM 849 O O . LEU A 1 112 ? -8.219 4.531 10.883 1 98.81 112 LEU A O 1
ATOM 853 N N . ALA A 1 113 ? -9.195 2.701 9.977 1 98.75 113 ALA A N 1
ATOM 854 C CA . ALA A 1 113 ? -10.469 3.389 9.773 1 98.75 113 ALA A CA 1
ATOM 855 C C . ALA A 1 113 ? -11.078 3.807 11.109 1 98.75 113 ALA A C 1
ATOM 857 O O . ALA A 1 113 ? -11.562 4.934 11.25 1 98.75 113 ALA A O 1
ATOM 858 N N . LEU A 1 114 ? -11.031 2.965 12.07 1 98.69 114 LEU A N 1
ATOM 859 C CA . LEU A 1 114 ? -11.555 3.287 13.391 1 98.69 114 LEU A CA 1
ATOM 860 C C . LEU A 1 114 ? -10.75 4.414 14.039 1 98.69 114 LEU A C 1
ATOM 862 O O . LEU A 1 114 ? -11.328 5.336 14.625 1 98.69 114 LEU A O 1
ATOM 866 N N . VAL A 1 115 ? -9.461 4.328 13.969 1 98.81 115 VAL A N 1
ATOM 867 C CA . VAL A 1 115 ? -8.602 5.355 14.531 1 98.81 115 VAL A CA 1
ATOM 868 C C . VAL A 1 115 ? -8.867 6.691 13.844 1 98.81 115 VAL A C 1
ATOM 870 O O . VAL A 1 115 ? -8.859 7.746 14.492 1 98.81 115 VAL A O 1
ATOM 873 N N . LEU A 1 116 ? -9.094 6.637 12.547 1 98.81 116 LEU A N 1
ATOM 874 C CA . LEU A 1 116 ? -9.359 7.859 11.797 1 98.81 116 LEU A CA 1
ATOM 875 C C . LEU A 1 116 ? -10.688 8.477 12.219 1 98.81 116 LEU A C 1
ATOM 877 O O . LEU A 1 116 ? -10.789 9.695 12.367 1 98.81 116 LEU A O 1
ATOM 881 N N . ILE A 1 117 ? -11.68 7.641 12.359 1 98.69 117 ILE A N 1
ATOM 882 C CA . ILE A 1 117 ? -12.961 8.125 12.859 1 98.69 117 ILE A CA 1
ATOM 883 C C . ILE A 1 117 ? -12.75 8.852 14.195 1 98.69 117 ILE A C 1
ATOM 885 O O . ILE A 1 117 ? -13.219 9.977 14.375 1 98.69 117 ILE A O 1
ATOM 889 N N . TYR A 1 118 ? -12.062 8.25 15.086 1 98.5 118 TYR A N 1
ATOM 890 C CA . TYR A 1 118 ? -11.758 8.852 16.375 1 98.5 118 TYR A CA 1
ATOM 891 C C . TYR A 1 118 ? -11.016 10.172 16.203 1 98.5 118 TYR A C 1
ATOM 893 O O . TYR A 1 118 ? -11.336 11.164 16.875 1 98.5 118 TYR A O 1
ATOM 901 N N . ALA A 1 119 ? -10.062 10.148 15.359 1 98.19 119 ALA A N 1
ATOM 902 C CA . ALA A 1 119 ? -9.234 11.328 15.148 1 98.19 119 ALA A CA 1
ATOM 903 C C . ALA A 1 119 ? -10.062 12.484 14.602 1 98.19 119 ALA A C 1
ATOM 905 O O . ALA A 1 119 ? -9.812 13.648 14.922 1 98.19 119 ALA A O 1
ATOM 906 N N . ILE A 1 120 ? -10.969 12.18 13.75 1 98 120 ILE A N 1
ATOM 907 C CA . ILE A 1 120 ? -11.82 13.219 13.18 1 98 120 ILE A CA 1
ATOM 908 C C . ILE A 1 120 ? -12.758 13.766 14.258 1 98 120 ILE A C 1
ATOM 910 O O . ILE A 1 120 ? -12.852 14.984 14.445 1 98 120 ILE A O 1
ATOM 914 N N . VAL A 1 121 ? -13.398 12.883 14.984 1 97.5 121 VAL A N 1
ATOM 915 C CA . VAL A 1 121 ? -14.398 13.273 15.977 1 97.5 121 VAL A CA 1
ATOM 916 C C . VAL A 1 121 ? -13.727 14.039 17.109 1 97.5 121 VAL A C 1
ATOM 918 O O . VAL A 1 121 ? -14.273 15.016 17.625 1 97.5 121 VAL A O 1
ATOM 921 N N . LYS A 1 122 ? -12.531 13.672 17.484 1 97.25 122 LYS A N 1
ATOM 922 C CA . LYS A 1 122 ? -11.844 14.281 18.625 1 97.25 122 LYS A CA 1
ATOM 923 C C . LYS A 1 122 ? -10.836 15.32 18.141 1 97.25 122 LYS A C 1
ATOM 925 O O . LYS A 1 122 ? -10.047 15.836 18.953 1 97.25 122 LYS A O 1
ATOM 930 N N . GLU A 1 123 ? -10.82 15.539 16.875 1 95.31 123 GLU A N 1
ATOM 931 C CA . GLU A 1 123 ? -9.977 16.578 16.281 1 95.31 123 GLU A CA 1
ATOM 932 C C . GLU A 1 123 ? -8.516 16.391 16.688 1 95.31 123 GLU A C 1
ATOM 934 O O . GLU A 1 123 ? -7.887 17.344 17.172 1 95.31 123 GLU A O 1
ATOM 939 N N . LYS A 1 124 ? -8.078 15.211 16.422 1 96.5 124 LYS A N 1
ATOM 940 C CA . LYS A 1 124 ? -6.688 14.906 16.75 1 96.5 124 LYS A CA 1
ATOM 941 C C . LYS A 1 124 ? -5.746 15.398 15.664 1 96.5 124 LYS A C 1
ATOM 943 O O . LYS A 1 124 ? -6.121 15.453 14.484 1 96.5 124 LYS A O 1
ATOM 948 N N . TYR A 1 125 ? -4.508 15.734 16.031 1 93.5 125 TYR A N 1
ATOM 949 C CA . TYR A 1 125 ? -3.527 16.312 15.117 1 93.5 125 TYR A CA 1
ATOM 950 C C . TYR A 1 125 ? -3.105 15.297 14.055 1 93.5 125 TYR A C 1
ATOM 952 O O . TYR A 1 125 ? -2.678 15.68 12.961 1 93.5 125 TYR A O 1
ATOM 960 N N . TYR A 1 126 ? -3.252 14 14.336 1 96.69 126 TYR A N 1
ATOM 961 C CA . TYR A 1 126 ? -2.701 12.969 13.461 1 96.69 126 TYR A CA 1
ATOM 962 C C . TYR A 1 126 ? -3.75 12.477 12.477 1 96.69 126 TYR A C 1
ATOM 964 O O . TYR A 1 126 ? -3.539 11.477 11.781 1 96.69 126 TYR A O 1
ATOM 972 N N . ARG A 1 127 ? -4.852 13.086 12.359 1 96.88 127 ARG A N 1
ATOM 973 C CA . ARG A 1 127 ? -5.957 12.641 11.516 1 96.88 127 ARG A CA 1
ATOM 974 C C . ARG A 1 127 ? -5.508 12.461 10.07 1 96.88 127 ARG A C 1
ATOM 976 O O . ARG A 1 127 ? -5.773 11.422 9.461 1 96.88 127 ARG A O 1
ATOM 983 N N . HIS A 1 128 ? -4.793 13.445 9.547 1 97.06 128 HIS A N 1
ATOM 984 C CA . HIS A 1 128 ? -4.445 13.359 8.133 1 97.06 128 HIS A CA 1
ATOM 985 C C . HIS A 1 128 ? -3.275 12.406 7.914 1 97.06 128 HIS A C 1
ATOM 987 O O . HIS A 1 128 ? -3.145 11.812 6.84 1 97.06 128 HIS A O 1
ATOM 993 N N . PHE A 1 129 ? -2.404 12.219 8.953 1 98.31 129 PHE A N 1
ATOM 994 C CA . PHE A 1 129 ? -1.427 11.141 8.875 1 98.31 129 PHE A CA 1
ATOM 995 C C . PHE A 1 129 ? -2.119 9.797 8.688 1 98.31 129 PHE A C 1
ATOM 997 O O . PHE A 1 129 ? -1.801 9.047 7.762 1 98.31 129 PHE A O 1
ATOM 1004 N N . VAL A 1 130 ? -3.096 9.516 9.5 1 98.81 130 VAL A N 1
ATOM 1005 C CA . VAL A 1 130 ? -3.82 8.25 9.484 1 98.81 130 VAL A CA 1
ATOM 1006 C C . VAL A 1 130 ? -4.621 8.133 8.188 1 98.81 130 VAL A C 1
ATOM 1008 O O . VAL A 1 130 ? -4.68 7.055 7.586 1 98.81 130 VAL A O 1
ATOM 1011 N N . GLN A 1 131 ? -5.184 9.203 7.766 1 98.88 131 GLN A N 1
ATOM 1012 C CA . GLN A 1 131 ? -5.977 9.211 6.539 1 98.88 131 GLN A CA 1
ATOM 1013 C C . GLN A 1 131 ? -5.117 8.875 5.324 1 98.88 131 GLN A C 1
ATOM 1015 O O . GLN A 1 131 ? -5.527 8.102 4.461 1 98.88 131 GLN A O 1
ATOM 1020 N N . ILE A 1 132 ? -3.957 9.422 5.246 1 98.88 132 ILE A N 1
ATOM 1021 C CA . ILE A 1 132 ? -3.055 9.133 4.137 1 98.88 132 ILE A CA 1
ATOM 1022 C C . ILE A 1 132 ? -2.672 7.656 4.148 1 98.88 132 ILE A C 1
ATOM 1024 O O . ILE A 1 132 ? -2.744 6.98 3.119 1 98.88 132 ILE A O 1
ATOM 1028 N N . VAL A 1 133 ? -2.303 7.148 5.305 1 98.88 133 VAL A N 1
ATOM 1029 C CA . VAL A 1 133 ? -1.889 5.754 5.422 1 98.88 133 VAL A CA 1
ATOM 1030 C C . VAL A 1 133 ? -3.027 4.836 4.98 1 98.88 133 VAL A C 1
ATOM 1032 O O . VAL A 1 133 ? -2.828 3.941 4.156 1 98.88 133 VAL A O 1
ATOM 1035 N N . LEU A 1 134 ? -4.207 5.098 5.48 1 98.88 134 LEU A N 1
ATOM 1036 C CA . LEU A 1 134 ? -5.363 4.27 5.16 1 98.88 134 LEU A CA 1
ATOM 1037 C C . LEU A 1 134 ? -5.656 4.297 3.666 1 98.88 134 LEU A C 1
ATOM 1039 O O . LEU A 1 134 ? -5.836 3.248 3.043 1 98.88 134 LEU A O 1
ATOM 1043 N N . CYS A 1 135 ? -5.695 5.492 3.107 1 98.88 135 CYS A N 1
ATOM 1044 C CA . CYS A 1 135 ? -6.059 5.656 1.704 1 98.88 135 CYS A CA 1
ATOM 1045 C C . CYS A 1 135 ? -5.035 4.992 0.792 1 98.88 135 CYS A C 1
ATOM 1047 O O . CYS A 1 135 ? -5.402 4.34 -0.189 1 98.88 135 CYS A O 1
ATOM 1049 N N . VAL A 1 136 ? -3.775 5.121 1.099 1 98.81 136 VAL A N 1
ATOM 1050 C CA . VAL A 1 136 ? -2.732 4.5 0.289 1 98.81 136 VAL A CA 1
ATOM 1051 C C . VAL A 1 136 ? -2.846 2.979 0.381 1 98.81 136 VAL A C 1
ATOM 1053 O O . VAL A 1 136 ? -2.707 2.277 -0.625 1 98.81 136 VAL A O 1
ATOM 1056 N N . CYS A 1 137 ? -3.088 2.471 1.552 1 98.62 137 CYS A N 1
ATOM 1057 C CA . CYS A 1 137 ? -3.289 1.034 1.71 1 98.62 137 CYS A CA 1
ATOM 1058 C C . CYS A 1 137 ? -4.438 0.545 0.837 1 98.62 137 CYS A C 1
ATOM 1060 O O . CYS A 1 137 ? -4.316 -0.476 0.159 1 98.62 137 CYS A O 1
ATOM 1062 N N . GLU A 1 138 ? -5.488 1.274 0.838 1 98.62 138 GLU A N 1
ATOM 1063 C CA . GLU A 1 138 ? -6.672 0.849 0.098 1 98.62 138 GLU A CA 1
ATOM 1064 C C . GLU A 1 138 ? -6.434 0.912 -1.408 1 98.62 138 GLU A C 1
ATOM 1066 O O . GLU A 1 138 ? -6.844 0.013 -2.145 1 98.62 138 GLU A O 1
ATOM 1071 N N . LEU A 1 139 ? -5.773 1.921 -1.827 1 98.56 139 LEU A N 1
ATOM 1072 C CA . LEU A 1 139 ? -5.461 2.043 -3.248 1 98.56 139 LEU A CA 1
ATOM 1073 C C . LEU A 1 139 ? -4.5 0.946 -3.689 1 98.56 139 LEU A C 1
ATOM 1075 O O . LEU A 1 139 ? -4.672 0.358 -4.758 1 98.56 139 LEU A O 1
ATOM 1079 N N . TYR A 1 140 ? -3.486 0.722 -2.871 1 98.5 140 TYR A N 1
ATOM 1080 C CA . TYR A 1 140 ? -2.541 -0.348 -3.172 1 98.5 140 TYR A CA 1
ATOM 1081 C C . TYR A 1 140 ? -3.248 -1.697 -3.232 1 98.5 140 TYR A C 1
ATOM 1083 O O . TYR A 1 140 ? -2.949 -2.523 -4.102 1 98.5 140 TYR A O 1
ATOM 1091 N N . GLY A 1 141 ? -4.137 -1.939 -2.307 1 97.81 141 GLY A N 1
ATOM 1092 C CA . GLY A 1 141 ? -4.93 -3.158 -2.316 1 97.81 141 GLY A CA 1
ATOM 1093 C C . GLY A 1 141 ? -5.727 -3.344 -3.596 1 97.81 141 GLY A C 1
ATOM 1094 O O . GLY A 1 141 ? -5.82 -4.457 -4.117 1 97.81 141 GLY A O 1
ATOM 1095 N N . CYS A 1 142 ? -6.309 -2.266 -4.086 1 97.81 142 CYS A N 1
ATOM 1096 C CA . CYS A 1 142 ? -7.039 -2.332 -5.348 1 97.81 142 CYS A CA 1
ATOM 1097 C C . CYS A 1 142 ? -6.109 -2.715 -6.492 1 97.81 142 CYS A C 1
ATOM 1099 O O . CYS A 1 142 ? -6.48 -3.508 -7.359 1 97.81 142 CYS A O 1
ATOM 1101 N N . TRP A 1 143 ? -4.922 -2.139 -6.496 1 97.94 143 TRP A N 1
ATOM 1102 C CA . TRP A 1 143 ? -3.928 -2.486 -7.508 1 97.94 143 TRP A CA 1
ATOM 1103 C C . TRP A 1 143 ? -3.609 -3.977 -7.465 1 97.94 143 TRP A C 1
ATOM 1105 O O . TRP A 1 143 ? -3.629 -4.652 -8.5 1 97.94 143 TRP A O 1
ATOM 1115 N N . MET A 1 144 ? -3.406 -4.523 -6.301 1 98 144 MET A N 1
ATOM 1116 C CA . MET A 1 144 ? -2.975 -5.914 -6.164 1 98 144 MET A CA 1
ATOM 1117 C C . MET A 1 144 ? -4.141 -6.867 -6.391 1 98 144 MET A C 1
ATOM 1119 O O . MET A 1 144 ? -3.936 -8.047 -6.684 1 98 144 MET A O 1
ATOM 1123 N N . THR A 1 145 ? -5.34 -6.34 -6.238 1 97.5 145 THR A N 1
ATOM 1124 C CA . THR A 1 145 ? -6.508 -7.18 -6.48 1 97.5 145 THR A CA 1
ATOM 1125 C C . THR A 1 145 ? -6.664 -7.477 -7.969 1 97.5 145 THR A C 1
ATOM 1127 O O . THR A 1 145 ? -7 -8.602 -8.352 1 97.5 145 THR A O 1
ATOM 1130 N N . PHE A 1 146 ? -6.324 -6.531 -8.82 1 97.75 146 PHE A N 1
ATOM 1131 C CA . PHE A 1 146 ? -6.762 -6.703 -10.195 1 97.75 146 PHE A CA 1
ATOM 1132 C C . PHE A 1 146 ? -5.562 -6.836 -11.133 1 97.75 146 PHE A C 1
ATOM 1134 O O . PHE A 1 146 ? -5.621 -7.566 -12.125 1 97.75 146 PHE A O 1
ATOM 1141 N N . PHE A 1 147 ? -4.488 -6.211 -10.844 1 97.62 147 PHE A N 1
ATOM 1142 C CA . PHE A 1 147 ? -3.439 -6.074 -11.852 1 97.62 147 PHE A CA 1
ATOM 1143 C C . PHE A 1 147 ? -2.76 -7.414 -12.102 1 97.62 147 PHE A C 1
ATOM 1145 O O . PHE A 1 147 ? -2.436 -7.746 -13.25 1 97.62 147 PHE A O 1
ATOM 1152 N N . PRO A 1 148 ? -2.48 -8.242 -11.055 1 97.31 148 PRO A N 1
ATOM 1153 C CA . PRO A 1 148 ? -1.933 -9.562 -11.359 1 97.31 148 PRO A CA 1
ATOM 1154 C C . PRO A 1 148 ? -2.814 -10.359 -12.32 1 97.31 148 PRO A C 1
ATOM 1156 O O . PRO A 1 148 ? -2.305 -11.078 -13.188 1 97.31 148 PRO A O 1
ATOM 1159 N N . GLU A 1 149 ? -4.121 -10.211 -12.219 1 96.75 149 GLU A N 1
ATOM 1160 C CA . GLU A 1 149 ? -5.07 -10.898 -13.086 1 96.75 149 GLU A CA 1
ATOM 1161 C C . GLU A 1 149 ? -5.035 -10.328 -14.5 1 96.75 149 GLU A C 1
ATOM 1163 O O . GLU A 1 149 ? -5.07 -11.078 -15.477 1 96.75 149 GLU A O 1
ATOM 1168 N N . TRP A 1 150 ? -4.977 -9.047 -14.547 1 96.5 150 TRP A N 1
ATOM 1169 C CA . TRP A 1 150 ? -4.953 -8.398 -15.852 1 96.5 150 TRP A CA 1
ATOM 1170 C C . TRP A 1 150 ? -3.691 -8.773 -16.625 1 96.5 150 TRP A C 1
ATOM 1172 O O . TRP A 1 150 ? -3.727 -8.93 -17.844 1 96.5 150 TRP A O 1
ATOM 1182 N N . LEU A 1 151 ? -2.609 -9 -15.961 1 95.06 151 LEU A N 1
ATOM 1183 C CA . LEU A 1 151 ? -1.321 -9.297 -16.578 1 95.06 151 LEU A CA 1
ATOM 1184 C C . LEU A 1 151 ? -1.367 -10.633 -17.312 1 95.06 151 LEU A C 1
ATOM 1186 O O . LEU A 1 151 ? -0.656 -10.836 -18.297 1 95.06 151 LEU A O 1
ATOM 1190 N N . VAL A 1 152 ? -2.217 -11.539 -16.828 1 95.44 152 VAL A N 1
ATOM 1191 C CA . VAL A 1 152 ? -2.219 -12.883 -17.406 1 95.44 152 VAL A CA 1
ATOM 1192 C C . VAL A 1 152 ? -3.498 -13.094 -18.219 1 95.44 152 VAL A C 1
ATOM 1194 O O . VAL A 1 152 ? -3.902 -14.234 -18.469 1 95.44 152 VAL A O 1
ATOM 1197 N N . GLY A 1 153 ? -4.246 -12.047 -18.469 1 95 153 GLY A N 1
ATOM 1198 C CA . GLY A 1 153 ? -5.391 -12.125 -19.359 1 95 153 GLY A CA 1
ATOM 1199 C C . GLY A 1 153 ? -6.703 -12.352 -18.625 1 95 153 GLY A C 1
ATOM 1200 O O . GLY A 1 153 ? -7.68 -12.82 -19.219 1 95 153 GLY A O 1
ATOM 1201 N N . SER A 1 154 ? -6.793 -12.305 -17.344 1 96.56 154 SER A N 1
ATOM 1202 C CA . SER A 1 154 ? -7.973 -12.273 -16.484 1 96.56 154 SER A CA 1
ATOM 1203 C C . SER A 1 154 ? -8.766 -13.578 -16.578 1 96.56 154 SER A C 1
ATOM 1205 O O . SER A 1 154 ? -9.977 -13.555 -16.781 1 96.56 154 SER A O 1
ATOM 1207 N N . PRO A 1 155 ? -8.109 -14.695 -16.469 1 96.19 155 PRO A N 1
ATOM 1208 C CA . PRO A 1 155 ? -8.836 -15.961 -16.562 1 96.19 155 PRO A CA 1
ATOM 1209 C C . PRO A 1 155 ? -9.867 -16.141 -15.461 1 96.19 155 PRO A C 1
ATOM 1211 O O . PRO A 1 155 ? -10.852 -16.859 -15.641 1 96.19 155 PRO A O 1
ATOM 1214 N N . SER A 1 156 ? -9.711 -15.492 -14.305 1 97.44 156 SER A N 1
ATOM 1215 C CA . SER A 1 156 ? -10.602 -15.695 -13.164 1 97.44 156 SER A CA 1
ATOM 1216 C C . SER A 1 156 ? -11.75 -14.695 -13.172 1 97.44 156 SER A C 1
ATOM 1218 O O . SER A 1 156 ? -12.672 -14.789 -12.359 1 97.44 156 SER A O 1
ATOM 1220 N N . LEU A 1 157 ? -11.727 -13.75 -14.031 1 97.06 157 LEU A N 1
ATOM 1221 C CA . LEU A 1 157 ? -12.734 -12.695 -14.055 1 97.06 157 LEU A CA 1
ATOM 1222 C C . LEU A 1 157 ? -13.773 -12.969 -15.141 1 97.06 157 LEU A C 1
ATOM 1224 O O . LEU A 1 157 ? -13.414 -13.281 -16.281 1 97.06 157 LEU A O 1
ATOM 1228 N N . ASN A 1 158 ? -15.008 -12.906 -14.766 1 97.12 158 ASN A N 1
ATOM 1229 C CA . ASN A 1 158 ? -16.109 -13 -15.719 1 97.12 158 ASN A CA 1
ATOM 1230 C C . ASN A 1 158 ? -16.438 -11.641 -16.328 1 97.12 158 ASN A C 1
ATOM 1232 O O . ASN A 1 158 ? -17.188 -10.859 -15.75 1 97.12 158 ASN A O 1
ATOM 1236 N N . THR A 1 159 ? -15.945 -11.422 -17.531 1 94.88 159 THR A N 1
ATOM 1237 C CA . THR A 1 159 ? -16.125 -10.125 -18.156 1 94.88 159 THR A CA 1
ATOM 1238 C C . THR A 1 159 ? -17.203 -10.195 -19.25 1 94.88 159 THR A C 1
ATOM 1240 O O . THR A 1 159 ? -17.375 -9.25 -20.016 1 94.88 159 THR A O 1
ATOM 1243 N N . SER A 1 160 ? -17.875 -11.289 -19.344 1 94.88 160 SER A N 1
ATOM 1244 C CA . SER A 1 160 ? -18.844 -11.477 -20.422 1 94.88 160 SER A CA 1
ATOM 1245 C C . SER A 1 160 ? -20.234 -11.023 -19.984 1 94.88 160 SER A C 1
ATOM 1247 O O . SER A 1 160 ? -21.062 -10.688 -20.828 1 94.88 160 SER A O 1
ATOM 1249 N N . SER A 1 161 ? -20.5 -11.039 -18.719 1 93.94 161 SER A N 1
ATOM 1250 C CA . SER A 1 161 ? -21.781 -10.617 -18.156 1 93.94 161 SER A CA 1
ATOM 1251 C C . SER A 1 161 ? -21.766 -9.133 -17.797 1 93.94 161 SER A C 1
ATOM 1253 O O . SER A 1 161 ? -20.859 -8.672 -17.109 1 93.94 161 SER A O 1
ATOM 1255 N N . TRP A 1 162 ? -22.75 -8.438 -18.266 1 94.06 162 TRP A N 1
ATOM 1256 C CA . TRP A 1 162 ? -22.859 -7.012 -17.969 1 94.06 162 TRP A CA 1
ATOM 1257 C C . TRP A 1 162 ? -22.922 -6.77 -16.469 1 94.06 162 TRP A C 1
ATOM 1259 O O . TRP A 1 162 ? -22.266 -5.859 -15.953 1 94.06 162 TRP A O 1
ATOM 1269 N N . LEU A 1 163 ? -23.656 -7.535 -15.758 1 92.25 163 LEU A N 1
ATOM 1270 C CA . LEU A 1 163 ? -23.797 -7.387 -14.312 1 92.25 163 LEU A CA 1
ATOM 1271 C C . LEU A 1 163 ? -22.469 -7.625 -13.602 1 92.25 163 LEU A C 1
ATOM 1273 O O . LEU A 1 163 ? -22.047 -6.82 -12.766 1 92.25 163 LEU A O 1
ATOM 1277 N N . TYR A 1 164 ? -21.797 -8.695 -13.953 1 95.06 164 TYR A N 1
ATOM 1278 C CA . TYR A 1 164 ? -20.547 -9.062 -13.281 1 95.06 164 TYR A CA 1
ATOM 1279 C C . TYR A 1 164 ? -19.438 -8.062 -13.602 1 95.06 164 TYR A C 1
ATOM 1281 O O . TYR A 1 164 ? -18.734 -7.605 -12.703 1 95.06 164 TYR A O 1
ATOM 1289 N N . LEU A 1 165 ? -19.391 -7.676 -14.805 1 96.06 165 LEU A N 1
ATOM 1290 C CA . LEU A 1 165 ? -18.312 -6.777 -15.211 1 96.06 165 LEU A CA 1
ATOM 1291 C C . LEU A 1 165 ? -18.562 -5.367 -14.688 1 96.06 165 LEU A C 1
ATOM 1293 O O . LEU A 1 165 ? -17.734 -4.816 -13.961 1 96.06 165 LEU A O 1
ATOM 1297 N N . TRP A 1 166 ? -19.688 -4.766 -14.906 1 95.69 166 TRP A N 1
ATOM 1298 C CA . TRP A 1 166 ? -19.875 -3.33 -14.703 1 95.69 166 TRP A CA 1
ATOM 1299 C C . TRP A 1 166 ? -20.312 -3.035 -13.273 1 95.69 166 TRP A C 1
ATOM 1301 O O . TRP A 1 166 ? -19.922 -2.021 -12.688 1 95.69 166 TRP A O 1
ATOM 1311 N N . VAL A 1 167 ? -21.109 -3.844 -12.727 1 93.5 167 VAL A N 1
ATOM 1312 C CA . VAL A 1 167 ? -21.609 -3.561 -11.383 1 93.5 167 VAL A CA 1
ATOM 1313 C C . VAL A 1 167 ? -20.672 -4.164 -10.344 1 93.5 167 VAL A C 1
ATOM 1315 O O . VAL A 1 167 ? -20.156 -3.453 -9.484 1 93.5 167 VAL A O 1
ATOM 1318 N N . TYR A 1 168 ? -20.375 -5.48 -10.469 1 94.75 168 TYR A N 1
ATOM 1319 C CA . TYR A 1 168 ? -19.594 -6.156 -9.438 1 94.75 168 TYR A CA 1
ATOM 1320 C C . TYR A 1 168 ? -18.125 -5.758 -9.523 1 94.75 168 TYR A C 1
ATOM 1322 O O . TYR A 1 168 ? -17.516 -5.375 -8.523 1 94.75 168 TYR A O 1
ATOM 1330 N N . LEU A 1 169 ? -17.594 -5.801 -10.695 1 96.94 169 LEU A N 1
ATOM 1331 C CA . LEU A 1 169 ? -16.156 -5.605 -10.82 1 96.94 169 LEU A CA 1
ATOM 1332 C C . LEU A 1 169 ? -15.82 -4.125 -10.961 1 96.94 169 LEU A C 1
ATOM 1334 O O . LEU A 1 169 ? -14.898 -3.633 -10.312 1 96.94 169 LEU A O 1
ATOM 1338 N N . VAL A 1 170 ? -16.531 -3.348 -11.711 1 97 170 VAL A N 1
ATOM 1339 C CA . VAL A 1 170 ? -16.141 -1.973 -12 1 97 170 VAL A CA 1
ATOM 1340 C C . VAL A 1 170 ? -16.734 -1.036 -10.953 1 97 170 VAL A C 1
ATOM 1342 O O . VAL A 1 170 ? -16.016 -0.323 -10.258 1 97 170 VAL A O 1
ATOM 1345 N N . PHE A 1 171 ? -18.031 -1.049 -10.773 1 95.75 171 PHE A N 1
ATOM 1346 C CA . PHE A 1 171 ? -18.703 -0.08 -9.914 1 95.75 171 PHE A CA 1
ATOM 1347 C C . PHE A 1 171 ? -18.297 -0.276 -8.461 1 95.75 171 PHE A C 1
ATOM 1349 O O . PHE A 1 171 ? -17.812 0.655 -7.816 1 95.75 171 PHE A O 1
ATOM 1356 N N . PHE A 1 172 ? -18.453 -1.423 -7.906 1 93.81 172 PHE A N 1
ATOM 1357 C CA . PHE A 1 172 ? -18.188 -1.662 -6.488 1 93.81 172 PHE A CA 1
ATOM 1358 C C . PHE A 1 172 ? -16.719 -1.465 -6.168 1 93.81 172 PHE A C 1
ATOM 1360 O O . PHE A 1 172 ? -16.375 -0.963 -5.098 1 93.81 172 PHE A O 1
ATOM 1367 N N . ASN A 1 173 ? -15.867 -1.857 -7.043 1 96.06 173 ASN A N 1
ATOM 1368 C CA . ASN A 1 173 ? -14.438 -1.671 -6.793 1 96.06 173 ASN A CA 1
ATOM 1369 C C . ASN A 1 173 ? -13.992 -0.257 -7.148 1 96.06 173 ASN A C 1
ATOM 1371 O O . ASN A 1 173 ? -13.055 0.27 -6.547 1 96.06 173 ASN A O 1
ATOM 1375 N N . GLY A 1 174 ? -14.625 0.349 -8.109 1 97.25 174 GLY A N 1
ATOM 1376 C CA . GLY A 1 174 ? -14.305 1.718 -8.477 1 97.25 174 GLY A CA 1
ATOM 1377 C C . GLY A 1 174 ? -14.5 2.705 -7.34 1 97.25 174 GLY A C 1
ATOM 1378 O O . GLY A 1 174 ? -13.75 3.672 -7.215 1 97.25 174 GLY A O 1
ATOM 1379 N N . LEU A 1 175 ? -15.492 2.434 -6.5 1 95.75 175 LEU A N 1
ATOM 1380 C CA . LEU A 1 175 ? -15.734 3.271 -5.332 1 95.75 175 LEU A CA 1
ATOM 1381 C C . LEU A 1 175 ? -14.547 3.23 -4.375 1 95.75 175 LEU A C 1
ATOM 1383 O O . LEU A 1 175 ? -14.227 4.234 -3.736 1 95.75 175 LEU A O 1
ATOM 1387 N N . TRP A 1 176 ? -13.906 2.078 -4.328 1 97.12 176 TRP A N 1
ATOM 1388 C CA . TRP A 1 176 ? -12.773 1.888 -3.42 1 97.12 176 TRP A CA 1
ATOM 1389 C C . TRP A 1 176 ? -11.508 2.525 -3.982 1 97.12 176 TRP A C 1
ATOM 1391 O O . TRP A 1 176 ? -10.477 2.574 -3.307 1 97.12 176 TRP A O 1
ATOM 1401 N N . VAL A 1 177 ? -11.539 2.982 -5.121 1 98.12 177 VAL A N 1
ATOM 1402 C CA . VAL A 1 177 ? -10.43 3.732 -5.707 1 98.12 177 VAL A CA 1
ATOM 1403 C C . VAL A 1 177 ? -10.727 5.23 -5.637 1 98.12 177 VAL A C 1
ATOM 1405 O O . VAL A 1 177 ? -9.875 6.016 -5.211 1 98.12 177 VAL A O 1
ATOM 1408 N N . LEU A 1 178 ? -11.938 5.547 -5.953 1 98.44 178 LEU A N 1
ATOM 1409 C CA . LEU A 1 178 ? -12.328 6.949 -6.074 1 98.44 178 LEU A CA 1
ATOM 1410 C C . LEU A 1 178 ? -12.297 7.641 -4.715 1 98.44 178 LEU A C 1
ATOM 1412 O O . LEU A 1 178 ? -11.695 8.703 -4.57 1 98.44 178 LEU A O 1
ATOM 1416 N N . ILE A 1 179 ? -12.898 7.074 -3.746 1 98.44 179 ILE A N 1
ATOM 1417 C CA . ILE A 1 179 ? -13.094 7.75 -2.469 1 98.44 179 ILE A CA 1
ATOM 1418 C C . ILE A 1 179 ? -11.75 7.898 -1.751 1 98.44 179 ILE A C 1
ATOM 1420 O O . ILE A 1 179 ? -11.391 8.992 -1.318 1 98.44 179 ILE A O 1
ATOM 1424 N N . PRO A 1 180 ? -10.961 6.84 -1.633 1 98.62 180 PRO A N 1
ATOM 1425 C CA . PRO A 1 180 ? -9.633 7.059 -1.053 1 98.62 180 PRO A CA 1
ATOM 1426 C C . PRO A 1 180 ? -8.812 8.078 -1.834 1 98.62 180 PRO A C 1
ATOM 1428 O O . PRO A 1 180 ? -8.031 8.828 -1.243 1 98.62 180 PRO A O 1
ATOM 1431 N N . GLY A 1 181 ? -8.93 8.086 -3.156 1 98.62 181 GLY A N 1
ATOM 1432 C CA . GLY A 1 181 ? -8.266 9.109 -3.941 1 98.62 181 GLY A CA 1
ATOM 1433 C C . GLY A 1 181 ? -8.68 10.516 -3.557 1 98.62 181 GLY A C 1
ATOM 1434 O O . GLY A 1 181 ? -7.828 11.398 -3.412 1 98.62 181 GLY A O 1
ATOM 1435 N N . LEU A 1 182 ? -9.961 10.742 -3.393 1 98.56 182 LEU A N 1
ATOM 1436 C CA . LEU A 1 182 ? -10.492 12.039 -2.996 1 98.56 182 LEU A CA 1
ATOM 1437 C C . LEU A 1 182 ? -10.023 12.406 -1.59 1 98.56 182 LEU A C 1
ATOM 1439 O O . LEU A 1 182 ? -9.719 13.57 -1.317 1 98.56 182 LEU A O 1
ATOM 1443 N N . LEU A 1 183 ? -9.984 11.445 -0.731 1 98.62 183 LEU A N 1
ATOM 1444 C CA . LEU A 1 183 ? -9.547 11.703 0.634 1 98.62 183 LEU A CA 1
ATOM 1445 C C . LEU A 1 183 ? -8.055 12.039 0.668 1 98.62 183 LEU A C 1
ATOM 1447 O O . LEU A 1 183 ? -7.617 12.844 1.489 1 98.62 183 LEU A O 1
ATOM 1451 N N . LEU A 1 184 ? -7.289 11.375 -0.154 1 98.44 184 LEU A N 1
ATOM 1452 C CA . LEU A 1 184 ? -5.879 11.734 -0.278 1 98.44 184 LEU A CA 1
ATOM 1453 C C . LEU A 1 184 ? -5.723 13.172 -0.749 1 98.44 184 LEU A C 1
ATOM 1455 O O . LEU A 1 184 ? -4.871 13.906 -0.245 1 98.44 184 LEU A O 1
ATOM 1459 N N . TRP A 1 185 ? -6.543 13.547 -1.691 1 98.12 185 TRP A N 1
ATOM 1460 C CA . TRP A 1 185 ? -6.539 14.922 -2.176 1 98.12 185 TRP A CA 1
ATOM 1461 C C . TRP A 1 185 ? -6.918 15.891 -1.06 1 98.12 185 TRP A C 1
ATOM 1463 O O . TRP A 1 185 ? -6.332 16.969 -0.943 1 98.12 185 TRP A O 1
ATOM 1473 N N . GLN A 1 186 ? -7.863 15.555 -0.303 1 97.88 186 GLN A N 1
ATOM 1474 C CA . GLN A 1 186 ? -8.242 16.391 0.835 1 97.88 186 GLN A CA 1
ATOM 1475 C C . GLN A 1 186 ? -7.066 16.594 1.782 1 97.88 186 GLN A C 1
ATOM 1477 O O . GLN A 1 186 ? -6.844 17.703 2.271 1 97.88 186 GLN A O 1
ATOM 1482 N N . SER A 1 187 ? -6.363 15.477 2.047 1 97.75 187 SER A N 1
ATOM 1483 C CA . SER A 1 187 ? -5.203 15.586 2.924 1 97.75 187 SER A CA 1
ATOM 1484 C C . SER A 1 187 ? -4.137 16.5 2.322 1 97.75 187 SER A C 1
ATOM 1486 O O . SER A 1 187 ? -3.502 17.266 3.037 1 97.75 187 SER A O 1
ATOM 1488 N N . TRP A 1 188 ? -3.924 16.391 1.064 1 97 188 TRP A N 1
ATOM 1489 C CA . TRP A 1 188 ? -2.975 17.25 0.371 1 97 188 TRP A CA 1
ATOM 1490 C C . TRP A 1 188 ? -3.354 18.719 0.538 1 97 188 TRP A C 1
ATOM 1492 O O . TRP A 1 188 ? -2.51 19.562 0.878 1 97 188 TRP A O 1
ATOM 1502 N N . VAL A 1 189 ? -4.566 19.047 0.327 1 96.81 189 VAL A N 1
ATOM 1503 C CA . VAL A 1 189 ? -5.066 20.422 0.398 1 96.81 189 VAL A CA 1
ATOM 1504 C C . VAL A 1 189 ? -4.926 20.953 1.825 1 96.81 189 VAL A C 1
ATOM 1506 O O . VAL A 1 189 ? -4.512 22.094 2.035 1 96.81 189 VAL A O 1
ATOM 1509 N N . GLU A 1 190 ? -5.277 20.156 2.768 1 94.19 190 GLU A N 1
ATOM 1510 C CA . GLU A 1 190 ? -5.199 20.594 4.164 1 94.19 190 GLU A CA 1
ATOM 1511 C C . GLU A 1 190 ? -3.756 20.859 4.578 1 94.19 190 GLU A C 1
ATOM 1513 O O . GLU A 1 190 ? -3.486 21.797 5.336 1 94.19 190 GLU A O 1
ATOM 1518 N N . LEU A 1 191 ? -2.875 20.062 4.172 1 92.56 191 LEU A N 1
ATOM 1519 C CA . LEU A 1 191 ? -1.466 20.266 4.496 1 92.56 191 LEU A CA 1
ATOM 1520 C C . LEU A 1 191 ? -0.942 21.547 3.863 1 92.56 191 LEU A C 1
ATOM 1522 O O . LEU A 1 191 ? -0.158 22.266 4.477 1 92.56 191 LEU A O 1
ATOM 1526 N N . LYS A 1 192 ? -1.343 21.812 2.686 1 94.75 192 LYS A N 1
ATOM 1527 C CA . LYS A 1 192 ? -0.956 23.047 2.012 1 94.75 192 LYS A CA 1
ATOM 1528 C C . LYS A 1 192 ? -1.488 24.266 2.758 1 94.75 192 LYS A C 1
ATOM 1530 O O . LYS A 1 192 ? -0.767 25.25 2.947 1 94.75 192 LYS A O 1
ATOM 1535 N N . LYS A 1 193 ? -2.66 24.172 3.15 1 93.81 193 LYS A N 1
ATOM 1536 C CA . LYS A 1 193 ? -3.285 25.266 3.893 1 93.81 193 LYS A CA 1
ATOM 1537 C C . LYS A 1 193 ? -2.547 25.531 5.203 1 93.81 193 LYS A C 1
ATOM 1539 O O . LYS A 1 193 ? -2.314 26.688 5.566 1 93.81 193 LYS A O 1
ATOM 1544 N N . ARG A 1 194 ? -2.297 24.547 5.871 1 89.25 194 ARG A N 1
ATOM 1545 C CA . ARG A 1 194 ? -1.596 24.688 7.145 1 89.25 194 ARG A CA 1
ATOM 1546 C C . ARG A 1 194 ? -0.228 25.328 6.949 1 89.25 194 ARG A C 1
ATOM 1548 O O . ARG A 1 194 ? 0.207 26.141 7.773 1 89.25 194 ARG A O 1
ATOM 1555 N N . ASP A 1 195 ? 0.439 24.891 5.895 1 90.75 195 ASP A N 1
ATOM 1556 C CA . ASP A 1 195 ? 1.746 25.469 5.594 1 90.75 195 ASP A CA 1
ATOM 1557 C C . ASP A 1 195 ? 1.634 26.969 5.301 1 90.75 195 ASP A C 1
ATOM 1559 O O . ASP A 1 195 ? 2.463 27.75 5.758 1 90.75 195 ASP A O 1
ATOM 1563 N N . SER A 1 196 ? 0.662 27.312 4.613 1 90.62 196 SER A N 1
ATOM 1564 C CA . SER A 1 196 ? 0.434 28.719 4.293 1 90.62 196 SER A CA 1
ATOM 1565 C C . SER A 1 196 ? 0.1 29.516 5.543 1 90.62 196 SER A C 1
ATOM 1567 O O . SER A 1 196 ? 0.548 30.656 5.695 1 90.62 196 SER A O 1
ATOM 1569 N N . GLN A 1 197 ? -0.64 28.984 6.352 1 87.81 197 GLN A N 1
ATOM 1570 C CA . GLN A 1 197 ? -1.028 29.656 7.582 1 87.81 197 GLN A CA 1
ATOM 1571 C C . GLN A 1 197 ? 0.175 29.859 8.5 1 87.81 197 GLN A C 1
ATOM 1573 O O . GLN A 1 197 ? 0.303 30.906 9.133 1 87.81 197 GLN A O 1
ATOM 1578 N N . GLU A 1 198 ? 0.915 28.859 8.57 1 83.56 198 GLU A N 1
ATOM 1579 C CA . GLU A 1 198 ? 2.123 28.969 9.383 1 83.56 198 GLU A CA 1
ATOM 1580 C C . GLU A 1 198 ? 3.064 30.031 8.836 1 83.56 198 GLU A C 1
ATOM 1582 O O . GLU A 1 198 ? 3.67 30.781 9.609 1 83.56 198 GLU A O 1
ATOM 1587 N N . ALA A 1 199 ? 3.178 30.125 7.516 1 85.19 199 ALA A N 1
ATOM 1588 C CA . ALA A 1 199 ? 4.027 31.125 6.879 1 85.19 199 ALA A CA 1
ATOM 1589 C C . ALA A 1 199 ? 3.492 32.531 7.129 1 85.19 199 ALA A C 1
ATOM 1591 O O . ALA A 1 199 ? 4.266 33.469 7.387 1 85.19 199 ALA A O 1
ATOM 1592 N N . ASN A 1 200 ? 2.266 32.594 7.133 1 86.06 200 ASN A N 1
ATOM 1593 C CA . ASN A 1 200 ? 1.635 33.875 7.375 1 86.06 200 ASN A CA 1
ATOM 1594 C C . ASN A 1 200 ? 1.802 34.312 8.828 1 86.06 200 ASN A C 1
ATOM 1596 O O . ASN A 1 200 ? 2.02 35.5 9.102 1 86.06 200 ASN A O 1
ATOM 1600 N N . LEU A 1 201 ? 1.592 33.406 9.664 1 81.56 201 LEU A N 1
ATOM 1601 C CA . LEU A 1 201 ? 1.754 33.719 11.086 1 81.56 201 LEU A CA 1
ATOM 1602 C C . LEU A 1 201 ? 3.195 34.125 11.391 1 81.56 201 LEU A C 1
ATOM 1604 O O . LEU A 1 201 ? 3.441 35.031 12.195 1 81.56 201 LEU A O 1
ATOM 1608 N N . ALA A 1 202 ? 4.098 33.594 10.789 1 79.12 202 ALA A N 1
ATOM 1609 C CA . ALA A 1 202 ? 5.516 33.875 10.992 1 79.12 202 ALA A CA 1
ATOM 1610 C C . ALA A 1 202 ? 5.863 35.25 10.461 1 79.12 202 ALA A C 1
ATOM 1612 O O . ALA A 1 202 ? 6.676 35.969 11.055 1 79.12 202 ALA A O 1
ATOM 1613 N N . LYS A 1 203 ? 5.234 35.625 9.492 1 83.06 203 LYS A N 1
ATOM 1614 C CA . LYS A 1 203 ? 5.465 36.969 8.914 1 83.06 203 LYS A CA 1
ATOM 1615 C C . LYS A 1 203 ? 4.902 38.062 9.812 1 83.06 203 LYS A C 1
ATOM 1617 O O . LYS A 1 203 ? 5.5 39.125 9.945 1 83.06 203 LYS A O 1
ATOM 1622 N N . LYS A 1 204 ? 3.996 37.781 10.547 1 78.44 204 LYS A N 1
ATOM 1623 C CA . LYS A 1 204 ? 3.363 38.75 11.406 1 78.44 204 LYS A CA 1
ATOM 1624 C C . LYS A 1 204 ? 4.137 38.906 12.719 1 78.44 204 LYS A C 1
ATOM 1626 O O . LYS A 1 204 ? 4.02 39.938 13.391 1 78.44 204 LYS A O 1
ATOM 1631 N N . HIS A 1 205 ? 4.797 37.875 13.047 1 69.75 205 HIS A N 1
ATOM 1632 C CA . HIS A 1 205 ? 5.527 37.938 14.305 1 69.75 205 HIS A CA 1
ATOM 1633 C C . HIS A 1 205 ? 6.949 38.438 14.086 1 69.75 205 HIS A C 1
ATOM 1635 O O . HIS A 1 205 ? 7.668 38.719 15.047 1 69.75 205 HIS A O 1
ATOM 1641 N N . LYS A 1 206 ? 7.379 38.719 12.867 1 62.97 206 LYS A N 1
ATOM 1642 C CA . LYS A 1 206 ? 8.633 39.438 12.609 1 62.97 206 LYS A CA 1
ATOM 1643 C C . LYS A 1 206 ? 8.391 40.938 12.445 1 62.97 206 LYS A C 1
ATOM 1645 O O . LYS A 1 206 ? 7.391 41.344 11.852 1 62.97 206 LYS A O 1
ATOM 1650 N N . MET B 1 1 ? 34.562 -29.188 5.887 1 33.59 1 MET B N 1
ATOM 1651 C CA . MET B 1 1 ? 33.25 -28.562 6.094 1 33.59 1 MET B CA 1
ATOM 1652 C C . MET B 1 1 ? 33.312 -27.062 5.812 1 33.59 1 MET B C 1
ATOM 1654 O O . MET B 1 1 ? 32.312 -26.344 6.047 1 33.59 1 MET B O 1
ATOM 1658 N N . GLY B 1 2 ? 34.375 -26.469 5.848 1 40.5 2 GLY B N 1
ATOM 1659 C CA . GLY B 1 2 ? 34.938 -25.125 5.863 1 40.5 2 GLY B CA 1
ATOM 1660 C C . GLY B 1 2 ? 34.625 -24.344 4.605 1 40.5 2 GLY B C 1
ATOM 1661 O O . GLY B 1 2 ? 34.594 -23.109 4.625 1 40.5 2 GLY B O 1
ATOM 1662 N N . GLU B 1 3 ? 34.969 -24.859 3.471 1 42.88 3 GLU B N 1
ATOM 1663 C CA . GLU B 1 3 ? 35.125 -24.266 2.143 1 42.88 3 GLU B CA 1
ATOM 1664 C C . GLU B 1 3 ? 33.75 -23.812 1.597 1 42.88 3 GLU B C 1
ATOM 1666 O O . GLU B 1 3 ? 33.656 -23.453 0.423 1 42.88 3 GLU B O 1
ATOM 1671 N N . HIS B 1 4 ? 32.625 -24.281 2.139 1 43.94 4 HIS B N 1
ATOM 1672 C CA . HIS B 1 4 ? 31.25 -24.172 1.684 1 43.94 4 HIS B CA 1
ATOM 1673 C C . HIS B 1 4 ? 30.75 -22.734 1.762 1 43.94 4 HIS B C 1
ATOM 1675 O O . HIS B 1 4 ? 29.609 -22.453 1.419 1 43.94 4 HIS B O 1
ATOM 1681 N N . TRP B 1 5 ? 31.453 -22 2.557 1 48.22 5 TRP B N 1
ATOM 1682 C CA . TRP B 1 5 ? 31 -20.625 2.676 1 48.22 5 TRP B CA 1
ATOM 1683 C C . TRP B 1 5 ? 31.328 -19.828 1.411 1 48.22 5 TRP B C 1
ATOM 1685 O O . TRP B 1 5 ? 31.219 -18.609 1.395 1 48.22 5 TRP B O 1
ATOM 1695 N N . ALA B 1 6 ? 32.125 -20.359 0.539 1 53.38 6 ALA B N 1
ATOM 1696 C CA . ALA B 1 6 ? 32.531 -19.609 -0.638 1 53.38 6 ALA B CA 1
ATOM 1697 C C . ALA B 1 6 ? 31.344 -19.25 -1.523 1 53.38 6 ALA B C 1
ATOM 1699 O O . ALA B 1 6 ? 30.641 -20.141 -1.995 1 53.38 6 ALA B O 1
ATOM 1700 N N . LEU B 1 7 ? 30.953 -18.016 -1.456 1 67.62 7 LEU B N 1
ATOM 1701 C CA . LEU B 1 7 ? 29.922 -17.547 -2.375 1 67.62 7 LEU B CA 1
ATOM 1702 C C . LEU B 1 7 ? 30.281 -17.906 -3.816 1 67.62 7 LEU B C 1
ATOM 1704 O O . LEU B 1 7 ? 31.438 -17.766 -4.223 1 67.62 7 LEU B O 1
ATOM 1708 N N . GLY B 1 8 ? 29.594 -18.609 -4.473 1 76.06 8 GLY B N 1
ATOM 1709 C CA . GLY B 1 8 ? 29.812 -18.828 -5.895 1 76.06 8 GLY B CA 1
ATOM 1710 C C . GLY B 1 8 ? 30.016 -17.531 -6.668 1 76.06 8 GLY B C 1
ATOM 1711 O O . GLY B 1 8 ? 29.672 -16.453 -6.184 1 76.06 8 GLY B O 1
ATOM 1712 N N . PRO B 1 9 ? 30.781 -17.562 -7.754 1 80.44 9 PRO B N 1
ATOM 1713 C CA . PRO B 1 9 ? 31.078 -16.391 -8.57 1 80.44 9 PRO B CA 1
ATOM 1714 C C . PRO B 1 9 ? 29.844 -15.547 -8.859 1 80.44 9 PRO B C 1
ATOM 1716 O O . PRO B 1 9 ? 29.906 -14.312 -8.852 1 80.44 9 PRO B O 1
ATOM 1719 N N . GLU B 1 10 ? 28.766 -16.172 -9.094 1 82.06 10 GLU B N 1
ATOM 1720 C CA . GLU B 1 10 ? 27.531 -15.453 -9.398 1 82.06 10 GLU B CA 1
ATOM 1721 C C . GLU B 1 10 ? 27.031 -14.68 -8.18 1 82.06 10 GLU B C 1
ATOM 1723 O O . GLU B 1 10 ? 26.594 -13.539 -8.297 1 82.06 10 GLU B O 1
ATOM 1728 N N . ALA B 1 11 ? 27.109 -15.242 -7.113 1 85.75 11 ALA B N 1
ATOM 1729 C CA . ALA B 1 11 ? 26.719 -14.578 -5.875 1 85.75 11 ALA B CA 1
ATOM 1730 C C . ALA B 1 11 ? 27.625 -13.375 -5.59 1 85.75 11 ALA B C 1
ATOM 1732 O O . ALA B 1 11 ? 27.141 -12.312 -5.199 1 85.75 11 ALA B O 1
ATOM 1733 N N . GLY B 1 12 ? 28.859 -13.57 -5.797 1 87.69 12 GLY B N 1
ATOM 1734 C CA . GLY B 1 12 ? 29.812 -12.492 -5.578 1 87.69 12 GLY B CA 1
ATOM 1735 C C . GLY B 1 12 ? 29.578 -11.281 -6.465 1 87.69 12 GLY B C 1
ATOM 1736 O O . GLY B 1 12 ? 29.578 -10.148 -5.988 1 87.69 12 GLY B O 1
ATOM 1737 N N . SER B 1 13 ? 29.406 -11.523 -7.68 1 88.25 13 SER B N 1
ATOM 1738 C CA . SER B 1 13 ? 29.156 -10.438 -8.625 1 88.25 13 SER B CA 1
ATOM 1739 C C . SER B 1 13 ? 27.859 -9.719 -8.312 1 88.25 13 SER B C 1
ATOM 1741 O O . SER B 1 13 ? 27.766 -8.492 -8.453 1 88.25 13 SER B O 1
ATOM 1743 N N . SER B 1 14 ? 26.906 -10.461 -7.973 1 88.06 14 SER B N 1
ATOM 1744 C CA . SER B 1 14 ? 25.609 -9.875 -7.633 1 88.06 14 SER B CA 1
ATOM 1745 C C . SER B 1 14 ? 25.719 -8.977 -6.406 1 88.06 14 SER B C 1
ATOM 1747 O O . SER B 1 14 ? 25.172 -7.867 -6.395 1 88.06 14 SER B O 1
ATOM 1749 N N . LEU B 1 15 ? 26.359 -9.445 -5.422 1 88.5 15 LEU B N 1
ATOM 1750 C CA . LEU B 1 15 ? 26.547 -8.664 -4.203 1 88.5 15 LEU B CA 1
ATOM 1751 C C . LEU B 1 15 ? 27.375 -7.414 -4.473 1 88.5 15 LEU B C 1
ATOM 1753 O O . LEU B 1 15 ? 27.125 -6.355 -3.887 1 88.5 15 LEU B O 1
ATOM 1757 N N . LEU B 1 16 ? 28.344 -7.582 -5.352 1 90.25 16 LEU B N 1
ATOM 1758 C CA . LEU B 1 16 ? 29.172 -6.441 -5.738 1 90.25 16 LEU B CA 1
ATOM 1759 C C . LEU B 1 16 ? 28.328 -5.375 -6.438 1 90.25 16 LEU B C 1
ATOM 1761 O O . LEU B 1 16 ? 28.5 -4.18 -6.188 1 90.25 16 LEU B O 1
ATOM 1765 N N . LEU B 1 17 ? 27.516 -5.762 -7.309 1 90.5 17 LEU B N 1
ATOM 1766 C CA . LEU B 1 17 ? 26.641 -4.824 -8 1 90.5 17 LEU B CA 1
ATOM 1767 C C . LEU B 1 17 ? 25.719 -4.102 -7.016 1 90.5 17 LEU B C 1
ATOM 1769 O O . LEU B 1 17 ? 25.547 -2.883 -7.102 1 90.5 17 LEU B O 1
ATOM 1773 N N . CYS B 1 18 ? 25.125 -4.84 -6.113 1 90.69 18 CYS B N 1
ATOM 1774 C CA . CYS B 1 18 ? 24.25 -4.242 -5.105 1 90.69 18 CYS B CA 1
ATOM 1775 C C . CYS B 1 18 ? 25.016 -3.248 -4.246 1 90.69 18 CYS B C 1
ATOM 1777 O O . CYS B 1 18 ? 24.516 -2.168 -3.934 1 90.69 18 CYS B O 1
ATOM 1779 N N . SER B 1 19 ? 26.203 -3.604 -3.881 1 92.75 19 SER B N 1
ATOM 1780 C CA . SER B 1 19 ? 27.047 -2.729 -3.068 1 92.75 19 SER B CA 1
ATOM 1781 C C . SER B 1 19 ? 27.438 -1.473 -3.836 1 92.75 19 SER B C 1
ATOM 1783 O O . SER B 1 19 ? 27.516 -0.385 -3.26 1 92.75 19 SER B O 1
ATOM 1785 N N . ALA B 1 20 ? 27.734 -1.675 -5.07 1 95.06 20 ALA B N 1
ATOM 1786 C CA . ALA B 1 20 ? 28.062 -0.528 -5.91 1 95.06 20 ALA B CA 1
ATOM 1787 C C . ALA B 1 20 ? 26.906 0.449 -5.996 1 95.06 20 ALA B C 1
ATOM 1789 O O . ALA B 1 20 ? 27.094 1.665 -5.922 1 95.06 20 ALA B O 1
ATOM 1790 N N . LEU B 1 21 ? 25.734 -0.034 -6.188 1 95.06 21 LEU B N 1
ATOM 1791 C CA . LEU B 1 21 ? 24.562 0.822 -6.25 1 95.06 21 LEU B CA 1
ATOM 1792 C C . LEU B 1 21 ? 24.344 1.533 -4.918 1 95.06 21 LEU B C 1
ATOM 1794 O O . LEU B 1 21 ? 23.953 2.703 -4.891 1 95.06 21 LEU B O 1
ATOM 1798 N N . LEU B 1 22 ? 24.547 0.76 -3.863 1 96.19 22 LEU B N 1
ATOM 1799 C CA . LEU B 1 22 ? 24.422 1.374 -2.545 1 96.19 22 LEU B CA 1
ATOM 1800 C C . LEU B 1 22 ? 25.438 2.508 -2.385 1 96.19 22 LEU B C 1
ATOM 1802 O O . LEU B 1 22 ? 25.094 3.584 -1.892 1 96.19 22 LEU B O 1
ATOM 1806 N N . ALA B 1 23 ? 26.656 2.26 -2.799 1 97.38 23 ALA B N 1
ATOM 1807 C CA . ALA B 1 23 ? 27.719 3.266 -2.697 1 97.38 23 ALA B CA 1
ATOM 1808 C C . ALA B 1 23 ? 27.375 4.504 -3.523 1 97.38 23 ALA B C 1
ATOM 1810 O O . ALA B 1 23 ? 27.562 5.633 -3.066 1 97.38 23 ALA B O 1
ATOM 1811 N N . VAL B 1 24 ? 26.922 4.316 -4.703 1 97.5 24 VAL B N 1
ATOM 1812 C CA . VAL B 1 24 ? 26.547 5.418 -5.582 1 97.5 24 VAL B CA 1
ATOM 1813 C C . VAL B 1 24 ? 25.391 6.203 -4.965 1 97.5 24 VAL B C 1
ATOM 1815 O O . VAL B 1 24 ? 25.406 7.434 -4.945 1 97.5 24 VAL B O 1
ATOM 1818 N N . GLY B 1 25 ? 24.359 5.492 -4.492 1 97.25 25 GLY B N 1
ATOM 1819 C CA . GLY B 1 25 ? 23.234 6.141 -3.834 1 97.25 25 GLY B CA 1
ATOM 1820 C C . GLY B 1 25 ? 23.641 6.961 -2.625 1 97.25 25 GLY B C 1
ATOM 1821 O O . GLY B 1 25 ? 23.219 8.109 -2.473 1 97.25 25 GLY B O 1
ATOM 1822 N N . CYS B 1 26 ? 24.469 6.379 -1.856 1 97.19 26 CYS B N 1
ATOM 1823 C CA . CYS B 1 26 ? 24.953 7.074 -0.667 1 97.19 26 CYS B CA 1
ATOM 1824 C C . CYS B 1 26 ? 25.734 8.32 -1.047 1 97.19 26 CYS B C 1
ATOM 1826 O O . CYS B 1 26 ? 25.531 9.391 -0.469 1 97.19 26 CYS B O 1
ATOM 1828 N N . ALA B 1 27 ? 26.641 8.172 -2.004 1 97.88 27 ALA B N 1
ATOM 1829 C CA . ALA B 1 27 ? 27.453 9.312 -2.434 1 97.88 27 ALA B CA 1
ATOM 1830 C C . ALA B 1 27 ? 26.578 10.445 -2.963 1 97.88 27 ALA B C 1
ATOM 1832 O O . ALA B 1 27 ? 26.766 11.609 -2.609 1 97.88 27 ALA B O 1
ATOM 1833 N N . LEU B 1 28 ? 25.625 10.141 -3.742 1 97.69 28 LEU B N 1
ATOM 1834 C CA . LEU B 1 28 ? 24.719 11.133 -4.305 1 97.69 28 LEU B CA 1
ATOM 1835 C C . LEU B 1 28 ? 23.891 11.789 -3.211 1 97.69 28 LEU B C 1
ATOM 1837 O O . LEU B 1 28 ? 23.766 13.023 -3.168 1 97.69 28 LEU B O 1
ATOM 1841 N N . GLY B 1 29 ? 23.328 10.977 -2.355 1 97.69 29 GLY B N 1
ATOM 1842 C CA . GLY B 1 29 ? 22.5 11.492 -1.289 1 97.69 29 GLY B CA 1
ATOM 1843 C C . GLY B 1 29 ? 23.234 12.391 -0.321 1 97.69 29 GLY B C 1
ATOM 1844 O O . GLY B 1 29 ? 22.734 13.453 0.063 1 97.69 29 GLY B O 1
ATOM 1845 N N . LEU B 1 30 ? 24.422 11.93 0.016 1 97.12 30 LEU B N 1
ATOM 1846 C CA . LEU B 1 30 ? 25.219 12.719 0.949 1 97.12 30 LEU B CA 1
ATOM 1847 C C . LEU B 1 30 ? 25.656 14.031 0.311 1 97.12 30 LEU B C 1
ATOM 1849 O O . LEU B 1 30 ? 25.75 15.055 0.988 1 97.12 30 LEU B O 1
ATOM 1853 N N . ARG B 1 31 ? 25.875 14.008 -0.942 1 97.69 31 ARG B N 1
ATOM 1854 C CA . ARG B 1 31 ? 26.234 15.234 -1.655 1 97.69 31 ARG B CA 1
ATOM 1855 C C . ARG B 1 31 ? 25.047 16.188 -1.726 1 97.69 31 ARG B C 1
ATOM 1857 O O . ARG B 1 31 ? 25.203 17.391 -1.505 1 97.69 31 ARG B O 1
ATOM 1864 N N . LEU B 1 32 ? 23.906 15.695 -1.969 1 97.38 32 LEU B N 1
ATOM 1865 C CA . LEU B 1 32 ? 22.703 16.5 -2.07 1 97.38 32 LEU B CA 1
ATOM 1866 C C . LEU B 1 32 ? 22.328 17.094 -0.717 1 97.38 32 LEU B C 1
ATOM 1868 O O . LEU B 1 32 ? 21.688 18.141 -0.652 1 97.38 32 LEU B O 1
ATOM 1872 N N . GLY B 1 33 ? 22.719 16.375 0.294 1 96.69 33 GLY B N 1
ATOM 1873 C CA . GLY B 1 33 ? 22.328 16.797 1.632 1 96.69 33 GLY B CA 1
ATOM 1874 C C . GLY B 1 33 ? 23.375 17.672 2.307 1 96.69 33 GLY B C 1
ATOM 1875 O O . GLY B 1 33 ? 23.281 17.938 3.51 1 96.69 33 GLY B O 1
ATOM 1876 N N . ARG B 1 34 ? 24.344 18.141 1.535 1 96 34 ARG B N 1
ATOM 1877 C CA . ARG B 1 34 ? 25.359 18.984 2.127 1 96 34 ARG B CA 1
ATOM 1878 C C . ARG B 1 34 ? 24.734 20.203 2.799 1 96 34 ARG B C 1
ATOM 1880 O O . ARG B 1 34 ? 23.891 20.875 2.207 1 96 34 ARG B O 1
ATOM 1887 N N . GLY B 1 35 ? 25.094 20.438 4.062 1 95.56 35 GLY B N 1
ATOM 1888 C CA . GLY B 1 35 ? 24.594 21.578 4.809 1 95.56 35 GLY B CA 1
ATOM 1889 C C . GLY B 1 35 ? 23.359 21.25 5.625 1 95.56 35 GLY B C 1
ATOM 1890 O O . GLY B 1 35 ? 22.859 22.094 6.379 1 95.56 35 GLY B O 1
ATOM 1891 N N . ARG B 1 36 ? 22.906 20.094 5.461 1 95.88 36 ARG B N 1
ATOM 1892 C CA . ARG B 1 36 ? 21.719 19.672 6.211 1 95.88 36 ARG B CA 1
ATOM 1893 C C . ARG B 1 36 ? 22.125 18.828 7.414 1 95.88 36 ARG B C 1
ATOM 1895 O O . ARG B 1 36 ? 23.297 18.531 7.609 1 95.88 36 ARG B O 1
ATOM 1902 N N . SER B 1 37 ? 21.156 18.531 8.234 1 95.75 37 SER B N 1
ATOM 1903 C CA . SER B 1 37 ? 21.422 17.703 9.414 1 95.75 37 SER B CA 1
ATOM 1904 C C . SER B 1 37 ? 21.844 16.297 9.016 1 95.75 37 SER B C 1
ATOM 1906 O O . SER B 1 37 ? 21.578 15.852 7.898 1 95.75 37 SER B O 1
ATOM 1908 N N . ALA B 1 38 ? 22.422 15.539 9.898 1 95.88 38 ALA B N 1
ATOM 1909 C CA . ALA B 1 38 ? 22.875 14.172 9.648 1 95.88 38 ALA B CA 1
ATOM 1910 C C . ALA B 1 38 ? 21.719 13.258 9.266 1 95.88 38 ALA B C 1
ATOM 1912 O O . ALA B 1 38 ? 21.859 12.422 8.367 1 95.88 38 ALA B O 1
ATOM 1913 N N . VAL B 1 39 ? 20.672 13.414 9.977 1 95.75 39 VAL B N 1
ATOM 1914 C CA . VAL B 1 39 ? 19.5 12.578 9.719 1 95.75 39 VAL B CA 1
ATOM 1915 C C . VAL B 1 39 ? 19.016 12.797 8.289 1 95.75 39 VAL B C 1
ATOM 1917 O O . VAL B 1 39 ? 18.766 11.836 7.559 1 95.75 39 VAL B O 1
ATOM 1920 N N . GLU B 1 40 ? 18.922 14.039 7.895 1 97.12 40 GLU B N 1
ATOM 1921 C CA . GLU B 1 40 ? 18.438 14.344 6.547 1 97.12 40 GLU B CA 1
ATOM 1922 C C . GLU B 1 40 ? 19.406 13.82 5.492 1 97.12 40 GLU B C 1
ATOM 1924 O O . GLU B 1 40 ? 18.984 13.391 4.418 1 97.12 40 GLU B O 1
ATOM 1929 N N . ARG B 1 41 ? 20.641 13.867 5.785 1 97.5 41 ARG B N 1
ATOM 1930 C CA . ARG B 1 41 ? 21.641 13.359 4.852 1 97.5 41 ARG B CA 1
ATOM 1931 C C . ARG B 1 41 ? 21.5 11.859 4.656 1 97.5 41 ARG B C 1
ATOM 1933 O O . ARG B 1 41 ? 21.594 11.359 3.531 1 97.5 41 ARG B O 1
ATOM 1940 N N . TRP B 1 42 ? 21.266 11.203 5.711 1 97.19 42 TRP B N 1
ATOM 1941 C CA . TRP B 1 42 ? 21.109 9.75 5.625 1 97.19 42 TRP B CA 1
ATOM 1942 C C . TRP B 1 42 ? 19.797 9.383 4.93 1 97.19 42 TRP B C 1
ATOM 1944 O O . TRP B 1 42 ? 19.734 8.375 4.227 1 97.19 42 TRP B O 1
ATOM 1954 N N . VAL B 1 43 ? 18.766 10.164 5.211 1 98.38 43 VAL B N 1
ATOM 1955 C CA . VAL B 1 43 ? 17.5 9.953 4.516 1 98.38 43 VAL B CA 1
ATOM 1956 C C . VAL B 1 43 ? 17.703 10.117 3.01 1 98.38 43 VAL B C 1
ATOM 1958 O O . VAL B 1 43 ? 17.234 9.297 2.223 1 98.38 43 VAL B O 1
ATOM 1961 N N . LEU B 1 44 ? 18.438 11.148 2.633 1 98.69 44 LEU B N 1
ATOM 1962 C CA . LEU B 1 44 ? 18.688 11.391 1.218 1 98.69 44 LEU B CA 1
ATOM 1963 C C . LEU B 1 44 ? 19.531 10.273 0.621 1 98.69 44 LEU B C 1
ATOM 1965 O O . LEU B 1 44 ? 19.312 9.859 -0.521 1 98.69 44 LEU B O 1
ATOM 1969 N N . ALA B 1 45 ? 20.484 9.812 1.382 1 98.44 45 ALA B N 1
ATOM 1970 C CA . ALA B 1 45 ? 21.281 8.68 0.926 1 98.44 45 ALA B CA 1
ATOM 1971 C C . ALA B 1 45 ? 20.406 7.461 0.65 1 98.44 45 ALA B C 1
ATOM 1973 O O . ALA B 1 45 ? 20.531 6.816 -0.395 1 98.44 45 ALA B O 1
ATOM 1974 N N . TRP B 1 46 ? 19.547 7.156 1.518 1 98.44 46 TRP B N 1
ATOM 1975 C CA . TRP B 1 46 ? 18.641 6.031 1.345 1 98.44 46 TRP B CA 1
ATOM 1976 C C . TRP B 1 46 ? 17.75 6.234 0.122 1 98.44 46 TRP B C 1
ATOM 1978 O O . TRP B 1 46 ? 17.547 5.309 -0.669 1 98.44 46 TRP B O 1
ATOM 1988 N N . LEU B 1 47 ? 17.188 7.43 -0 1 98.81 47 LEU B N 1
ATOM 1989 C CA . LEU B 1 47 ? 16.25 7.703 -1.079 1 98.81 47 LEU B CA 1
ATOM 1990 C C . LEU B 1 47 ? 16.938 7.602 -2.438 1 98.81 47 LEU B C 1
ATOM 1992 O O . LEU B 1 47 ? 16.312 7.168 -3.416 1 98.81 47 LEU B O 1
ATOM 1996 N N . CYS B 1 48 ? 18.141 8.062 -2.484 1 98.56 48 CYS B N 1
ATOM 1997 C CA . CYS B 1 48 ? 18.891 7.906 -3.73 1 98.56 48 CYS B CA 1
ATOM 1998 C C . CYS B 1 48 ? 19.125 6.434 -4.047 1 98.56 48 CYS B C 1
ATOM 2000 O O . CYS B 1 48 ? 18.938 6.004 -5.188 1 98.56 48 CYS B O 1
ATOM 2002 N N . TYR B 1 49 ? 19.594 5.727 -3.088 1 98.38 49 TYR B N 1
ATOM 2003 C CA . TYR B 1 49 ? 19.75 4.285 -3.264 1 98.38 49 TYR B CA 1
ATOM 2004 C C . TYR B 1 49 ? 18.422 3.643 -3.645 1 98.38 49 TYR B C 1
ATOM 2006 O O . TYR B 1 49 ? 18.359 2.807 -4.551 1 98.38 49 TYR B O 1
ATOM 2014 N N . ASP B 1 50 ? 17.391 3.988 -2.943 1 98.5 50 ASP B N 1
ATOM 2015 C CA . ASP B 1 50 ? 16.031 3.533 -3.189 1 98.5 50 ASP B CA 1
ATOM 2016 C C . ASP B 1 50 ? 15.633 3.756 -4.645 1 98.5 50 ASP B C 1
ATOM 2018 O O . ASP B 1 50 ? 15.141 2.84 -5.309 1 98.5 50 ASP B O 1
ATOM 2022 N N . SER B 1 51 ? 15.82 4.918 -5.113 1 98.25 51 SER B N 1
ATOM 2023 C CA . SER B 1 51 ? 15.508 5.254 -6.496 1 98.25 51 SER B CA 1
ATOM 2024 C C . SER B 1 51 ? 16.297 4.383 -7.473 1 98.25 51 SER B C 1
ATOM 2026 O O . SER B 1 51 ? 15.742 3.9 -8.461 1 98.25 51 SER B O 1
ATOM 2028 N N . LEU B 1 52 ? 17.547 4.195 -7.203 1 97.75 52 LEU B N 1
ATOM 2029 C CA . LEU B 1 52 ? 18.391 3.373 -8.062 1 97.75 52 LEU B CA 1
ATOM 2030 C C . LEU B 1 52 ? 17.906 1.931 -8.094 1 97.75 52 LEU B C 1
ATOM 2032 O O . LEU B 1 52 ? 17.859 1.306 -9.156 1 97.75 52 LEU B O 1
ATOM 2036 N N . VAL B 1 53 ? 17.547 1.419 -6.996 1 97.44 53 VAL B N 1
ATOM 2037 C CA . VAL B 1 53 ? 17.031 0.054 -6.93 1 97.44 53 VAL B CA 1
ATOM 2038 C C . VAL B 1 53 ? 15.758 -0.057 -7.75 1 97.44 53 VAL B C 1
ATOM 2040 O O . VAL B 1 53 ? 15.602 -0.985 -8.547 1 97.44 53 VAL B O 1
ATOM 2043 N N . HIS B 1 54 ? 14.82 0.873 -7.609 1 98.06 54 HIS B N 1
ATOM 2044 C CA . HIS B 1 54 ? 13.547 0.814 -8.312 1 98.06 54 HIS B CA 1
ATOM 2045 C C . HIS B 1 54 ? 13.734 0.94 -9.82 1 98.06 54 HIS B C 1
ATOM 2047 O O . HIS B 1 54 ? 13.203 0.136 -10.586 1 98.06 54 HIS B O 1
ATOM 2053 N N . PHE B 1 55 ? 14.547 1.823 -10.242 1 97.75 55 PHE B N 1
ATOM 2054 C CA . PHE B 1 55 ? 14.617 2.107 -11.672 1 97.75 55 PHE B CA 1
ATOM 2055 C C . PHE B 1 55 ? 15.602 1.171 -12.359 1 97.75 55 PHE B C 1
ATOM 2057 O O . PHE B 1 55 ? 15.359 0.725 -13.484 1 97.75 55 PHE B O 1
ATOM 2064 N N . VAL B 1 56 ? 16.734 0.882 -11.711 1 96.19 56 VAL B N 1
ATOM 2065 C CA . VAL B 1 56 ? 17.766 0.11 -12.375 1 96.19 56 VAL B CA 1
ATOM 2066 C C . VAL B 1 56 ? 17.531 -1.381 -12.148 1 96.19 56 VAL B C 1
ATOM 2068 O O . VAL B 1 56 ? 17.359 -2.141 -13.102 1 96.19 56 VAL B O 1
ATOM 2071 N N . LEU B 1 57 ? 17.453 -1.812 -10.945 1 96.25 57 LEU B N 1
ATOM 2072 C CA . LEU B 1 57 ? 17.328 -3.24 -10.672 1 96.25 57 LEU B CA 1
ATOM 2073 C C . LEU B 1 57 ? 15.906 -3.721 -10.977 1 96.25 57 LEU B C 1
ATOM 2075 O O . LEU B 1 57 ? 15.719 -4.602 -11.82 1 96.25 57 LEU B O 1
ATOM 2079 N N . GLU B 1 58 ? 14.945 -3.115 -10.383 1 97.12 58 GLU B N 1
ATOM 2080 C CA . GLU B 1 58 ? 13.578 -3.588 -10.539 1 97.12 58 GLU B CA 1
ATOM 2081 C C . GLU B 1 58 ? 13.023 -3.236 -11.914 1 97.12 58 GLU B C 1
ATOM 2083 O O . GLU B 1 58 ? 12.219 -3.988 -12.477 1 97.12 58 GLU B O 1
ATOM 2088 N N . GLY B 1 59 ? 13.438 -2.064 -12.391 1 97.75 59 GLY B N 1
ATOM 2089 C CA . GLY B 1 59 ? 13.047 -1.742 -13.758 1 97.75 59 GLY B CA 1
ATOM 2090 C C . GLY B 1 59 ? 13.5 -2.781 -14.766 1 97.75 59 GLY B C 1
ATOM 2091 O O . GLY B 1 59 ? 12.727 -3.186 -15.633 1 97.75 59 GLY B O 1
ATOM 2092 N N . ALA B 1 60 ? 14.727 -3.236 -14.625 1 96.19 60 ALA B N 1
ATOM 2093 C CA . ALA B 1 60 ? 15.25 -4.281 -15.5 1 96.19 60 ALA B CA 1
ATOM 2094 C C . ALA B 1 60 ? 14.492 -5.59 -15.305 1 96.19 60 ALA B C 1
ATOM 2096 O O . ALA B 1 60 ? 14.18 -6.285 -16.281 1 96.19 60 ALA B O 1
ATOM 2097 N N . PHE B 1 61 ? 14.242 -5.934 -14.117 1 97.38 61 PHE B N 1
ATOM 2098 C CA . PHE B 1 61 ? 13.469 -7.137 -13.836 1 97.38 61 PHE B CA 1
ATOM 2099 C C . PHE B 1 61 ? 12.117 -7.09 -14.531 1 97.38 61 PHE B C 1
ATOM 2101 O O . PHE B 1 61 ? 11.703 -8.07 -15.156 1 97.38 61 PHE B O 1
ATOM 2108 N N . VAL B 1 62 ? 11.406 -5.965 -14.383 1 97.56 62 VAL B N 1
ATOM 2109 C CA . VAL B 1 62 ? 10.086 -5.809 -14.984 1 97.56 62 VAL B CA 1
ATOM 2110 C C . VAL B 1 62 ? 10.188 -5.934 -16.5 1 97.56 62 VAL B C 1
ATOM 2112 O O . VAL B 1 62 ? 9.398 -6.648 -17.125 1 97.56 62 VAL B O 1
ATOM 2115 N N . TYR B 1 63 ? 11.164 -5.27 -17.094 1 96.75 63 TYR B N 1
ATOM 2116 C CA . TYR B 1 63 ? 11.359 -5.336 -18.531 1 96.75 63 TYR B CA 1
ATOM 2117 C C . TYR B 1 63 ? 11.602 -6.77 -18.984 1 96.75 63 TYR B C 1
ATOM 2119 O O . TYR B 1 63 ? 10.922 -7.262 -19.891 1 96.75 63 TYR B O 1
ATOM 2127 N N . LEU B 1 64 ? 12.484 -7.484 -18.344 1 95.62 64 LEU B N 1
ATOM 2128 C CA . LEU B 1 64 ? 12.828 -8.852 -18.719 1 95.62 64 LEU B CA 1
ATOM 2129 C C . LEU B 1 64 ? 11.633 -9.781 -18.531 1 95.62 64 LEU B C 1
ATOM 2131 O O . LEU B 1 64 ? 11.453 -10.727 -19.312 1 95.62 64 LEU B O 1
ATOM 2135 N N . SER B 1 65 ? 10.836 -9.523 -17.547 1 95.12 65 SER B N 1
ATOM 2136 C CA . SER B 1 65 ? 9.688 -10.359 -17.234 1 95.12 65 SER B CA 1
ATOM 2137 C C . SER B 1 65 ? 8.57 -10.164 -18.266 1 95.12 65 SER B C 1
ATOM 2139 O O . SER B 1 65 ? 7.816 -11.094 -18.562 1 95.12 65 SER B O 1
ATOM 2141 N N . ILE B 1 66 ? 8.43 -8.961 -18.766 1 92.31 66 ILE B N 1
ATOM 2142 C CA . ILE B 1 66 ? 7.352 -8.648 -19.688 1 92.31 66 ILE B CA 1
ATOM 2143 C C . ILE B 1 66 ? 7.699 -9.156 -21.078 1 92.31 66 ILE B C 1
ATOM 2145 O O . ILE B 1 66 ? 6.832 -9.648 -21.812 1 92.31 66 ILE B O 1
ATOM 2149 N N . VAL B 1 67 ? 8.961 -9.102 -21.453 1 92.5 67 VAL B N 1
ATOM 2150 C CA . VAL B 1 67 ? 9.359 -9.484 -22.812 1 92.5 67 VAL B CA 1
ATOM 2151 C C . VAL B 1 67 ? 9.68 -10.977 -22.844 1 92.5 67 VAL B C 1
ATOM 2153 O O . VAL B 1 67 ? 9.773 -11.57 -23.922 1 92.5 67 VAL B O 1
ATOM 2156 N N . GLY B 1 68 ? 9.828 -11.578 -21.734 1 90.75 68 GLY B N 1
ATOM 2157 C CA . GLY B 1 68 ? 10.141 -12.992 -21.562 1 90.75 68 GLY B CA 1
ATOM 2158 C C . GLY B 1 68 ? 10.227 -13.422 -20.109 1 90.75 68 GLY B C 1
ATOM 2159 O O . GLY B 1 68 ? 9.32 -13.156 -19.328 1 90.75 68 GLY B O 1
ATOM 2160 N N . ASN B 1 69 ? 11.281 -14.164 -19.844 1 90.25 69 ASN B N 1
ATOM 2161 C CA . ASN B 1 69 ? 11.586 -14.562 -18.469 1 90.25 69 ASN B CA 1
ATOM 2162 C C . ASN B 1 69 ? 13.047 -14.305 -18.125 1 90.25 69 ASN B C 1
ATOM 2164 O O . ASN B 1 69 ? 13.922 -14.406 -18.984 1 90.25 69 ASN B O 1
ATOM 2168 N N . VAL B 1 70 ? 13.297 -13.977 -16.859 1 91.38 70 VAL B N 1
ATOM 2169 C CA . VAL B 1 70 ? 14.648 -13.742 -16.344 1 91.38 70 VAL B CA 1
ATOM 2170 C C . VAL B 1 70 ? 15.508 -14.977 -16.562 1 91.38 70 VAL B C 1
ATOM 2172 O O . VAL B 1 70 ? 16.688 -14.867 -16.906 1 91.38 70 VAL B O 1
ATOM 2175 N N . ALA B 1 71 ? 14.984 -16.141 -16.422 1 91.31 71 ALA B N 1
ATOM 2176 C CA . ALA B 1 71 ? 15.711 -17.391 -16.547 1 91.31 71 ALA B CA 1
ATOM 2177 C C . ALA B 1 71 ? 16.375 -17.516 -17.922 1 91.31 71 ALA B C 1
ATOM 2179 O O . ALA B 1 71 ? 17.469 -18.094 -18.031 1 91.31 71 ALA B O 1
ATOM 2180 N N . ASP B 1 72 ? 15.844 -16.891 -18.938 1 92.38 72 ASP B N 1
ATOM 2181 C CA . ASP B 1 72 ? 16.328 -17.031 -20.297 1 92.38 72 ASP B CA 1
ATOM 2182 C C . ASP B 1 72 ? 17.109 -15.781 -20.734 1 92.38 72 ASP B C 1
ATOM 2184 O O . ASP B 1 72 ? 17.547 -15.68 -21.875 1 92.38 72 ASP B O 1
ATOM 2188 N N . SER B 1 73 ? 17.188 -14.891 -19.875 1 90.69 73 SER B N 1
ATOM 2189 C CA . SER B 1 73 ? 17.828 -13.625 -20.219 1 90.69 73 SER B CA 1
ATOM 2190 C C . SER B 1 73 ? 19.312 -13.648 -19.906 1 90.69 73 SER B C 1
ATOM 2192 O O . SER B 1 73 ? 19.797 -14.531 -19.188 1 90.69 73 SER B O 1
ATOM 2194 N N . GLN B 1 74 ? 20.047 -12.695 -20.531 1 90.12 74 GLN B N 1
ATOM 2195 C CA . GLN B 1 74 ? 21.484 -12.578 -20.328 1 90.12 74 GLN B CA 1
ATOM 2196 C C . GLN B 1 74 ? 21.875 -11.18 -19.859 1 90.12 74 GLN B C 1
ATOM 2198 O O . GLN B 1 74 ? 21.062 -10.25 -19.938 1 90.12 74 GLN B O 1
ATOM 2203 N N . GLY B 1 75 ? 23.156 -11.188 -19.328 1 89.06 75 GLY B N 1
ATOM 2204 C CA . GLY B 1 75 ? 23.641 -9.906 -18.844 1 89.06 75 GLY B CA 1
ATOM 2205 C C . GLY B 1 75 ? 23.812 -9.859 -17.344 1 89.06 75 GLY B C 1
ATOM 2206 O O . GLY B 1 75 ? 23.375 -10.773 -16.625 1 89.06 75 GLY B O 1
ATOM 2207 N N . LEU B 1 76 ? 24.375 -8.773 -16.906 1 87.19 76 LEU B N 1
ATOM 2208 C CA . LEU B 1 76 ? 24.781 -8.633 -15.5 1 87.19 76 LEU B CA 1
ATOM 2209 C C . LEU B 1 76 ? 23.547 -8.562 -14.602 1 87.19 76 LEU B C 1
ATOM 2211 O O . LEU B 1 76 ? 23.484 -9.242 -13.57 1 87.19 76 LEU B O 1
ATOM 2215 N N . ILE B 1 77 ? 22.594 -7.805 -14.984 1 90 77 ILE B N 1
ATOM 2216 C CA . ILE B 1 77 ? 21.422 -7.609 -14.148 1 90 77 ILE B CA 1
ATOM 2217 C C . ILE B 1 77 ? 20.562 -8.875 -14.156 1 90 77 ILE B C 1
ATOM 2219 O O . ILE B 1 77 ? 1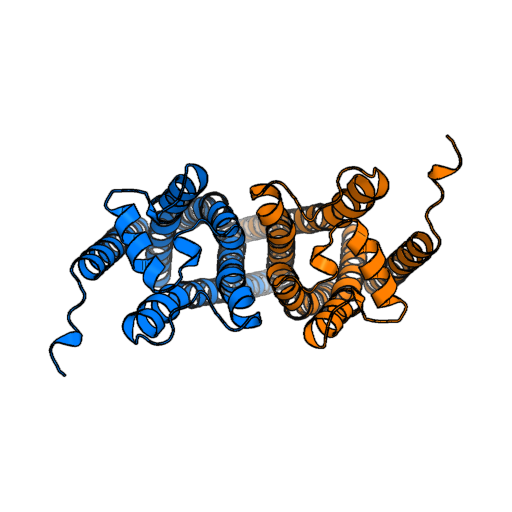9.984 -9.25 -13.133 1 90 77 ILE B O 1
ATOM 2223 N N . ALA B 1 78 ? 20.453 -9.523 -15.289 1 92.5 78 ALA B N 1
ATOM 2224 C CA . ALA B 1 78 ? 19.766 -10.812 -15.344 1 92.5 78 ALA B CA 1
ATOM 2225 C C . ALA B 1 78 ? 20.422 -11.836 -14.422 1 92.5 78 ALA B C 1
ATOM 2227 O O . ALA B 1 78 ? 19.75 -12.594 -13.734 1 92.5 78 ALA B O 1
ATOM 2228 N N . SER B 1 79 ? 21.75 -11.828 -14.461 1 92.5 79 SER B N 1
ATOM 2229 C CA . SER B 1 79 ? 22.484 -12.75 -13.609 1 92.5 79 SER B CA 1
ATOM 2230 C C . SER B 1 79 ? 22.219 -12.484 -12.133 1 92.5 79 SER B C 1
ATOM 2232 O O . SER B 1 79 ? 22.172 -13.414 -11.328 1 92.5 79 SER B O 1
ATOM 2234 N N . LEU B 1 80 ? 22.078 -11.266 -11.797 1 93.62 80 LEU B N 1
ATOM 2235 C CA . LEU B 1 80 ? 21.734 -10.906 -10.422 1 93.62 80 LEU B CA 1
ATOM 2236 C C . LEU B 1 80 ? 20.391 -11.492 -10.023 1 93.62 80 LEU B C 1
ATOM 2238 O O . LEU B 1 80 ? 20.25 -12.102 -8.961 1 93.62 80 LEU B O 1
ATOM 2242 N N . TRP B 1 81 ? 19.391 -11.336 -10.883 1 95 81 TRP B N 1
ATOM 2243 C CA . TRP B 1 81 ? 18.062 -11.828 -10.562 1 95 81 TRP B CA 1
ATOM 2244 C C . TRP B 1 81 ? 18.016 -13.352 -10.609 1 95 81 TRP B C 1
ATOM 2246 O O . TRP B 1 81 ? 17.25 -13.977 -9.875 1 95 81 TRP B O 1
ATOM 2256 N N . LYS B 1 82 ? 18.844 -13.977 -11.469 1 94.75 82 LYS B N 1
ATOM 2257 C CA . LYS B 1 82 ? 18.953 -15.43 -11.453 1 94.75 82 LYS B CA 1
ATOM 2258 C C . LYS B 1 82 ? 19.531 -15.922 -10.125 1 94.75 82 LYS B C 1
ATOM 2260 O O . LYS B 1 82 ? 19.078 -16.938 -9.586 1 94.75 82 LYS B O 1
ATOM 2265 N N . GLU B 1 83 ? 20.5 -15.164 -9.672 1 94.06 83 GLU B N 1
ATOM 2266 C CA . GLU B 1 83 ? 21.047 -15.484 -8.359 1 94.06 83 GLU B CA 1
ATOM 2267 C C . GLU B 1 83 ? 19.984 -15.359 -7.273 1 94.06 83 GLU B C 1
ATOM 2269 O O . GLU B 1 83 ? 19.828 -16.25 -6.434 1 94.06 83 GLU B O 1
ATOM 2274 N N . TYR B 1 84 ? 19.25 -14.289 -7.281 1 95.06 84 TYR B N 1
ATOM 2275 C CA . TYR B 1 84 ? 18.188 -14.102 -6.301 1 95.06 84 TYR B CA 1
ATOM 2276 C C . TYR B 1 84 ? 17.078 -15.125 -6.492 1 95.06 84 TYR B C 1
ATOM 2278 O O . TYR B 1 84 ? 16.422 -15.531 -5.527 1 95.06 84 TYR B O 1
ATOM 2286 N N . GLY B 1 85 ? 16.922 -15.531 -7.734 1 95.88 85 GLY B N 1
ATOM 2287 C CA . GLY B 1 85 ? 15.93 -16.547 -8.055 1 95.88 85 GLY B CA 1
ATOM 2288 C C . GLY B 1 85 ? 16.188 -17.875 -7.371 1 95.88 85 GLY B C 1
ATOM 2289 O O . GLY B 1 85 ? 15.281 -18.688 -7.207 1 95.88 85 GLY B O 1
ATOM 2290 N N . LYS B 1 86 ? 17.391 -18.125 -6.973 1 95.25 86 LYS B N 1
ATOM 2291 C CA . LYS B 1 86 ? 17.719 -19.328 -6.207 1 95.25 86 LYS B CA 1
ATOM 2292 C C . LYS B 1 86 ? 17.078 -19.297 -4.82 1 95.25 86 LYS B C 1
ATOM 2294 O O . LYS B 1 86 ? 16.781 -20.328 -4.238 1 95.25 86 LYS B O 1
ATOM 2299 N N . ALA B 1 87 ? 16.875 -18.094 -4.32 1 96.12 87 ALA B N 1
ATOM 2300 C CA . ALA B 1 87 ? 16.234 -17.906 -3.021 1 96.12 87 ALA B CA 1
ATOM 2301 C C . ALA B 1 87 ? 14.711 -17.812 -3.168 1 96.12 87 ALA B C 1
ATOM 2303 O O . ALA B 1 87 ? 13.969 -18.281 -2.303 1 96.12 87 ALA B O 1
ATOM 2304 N N . ASP B 1 88 ? 14.242 -17.281 -4.219 1 97.75 88 ASP B N 1
ATOM 2305 C CA . ASP B 1 88 ? 12.828 -17.078 -4.539 1 97.75 88 ASP B CA 1
ATOM 2306 C C . ASP B 1 88 ? 12.57 -17.297 -6.027 1 97.75 88 ASP B C 1
ATOM 2308 O O . ASP B 1 88 ? 12.758 -16.375 -6.832 1 97.75 88 ASP B O 1
ATOM 2312 N N . THR B 1 89 ? 12.086 -18.406 -6.395 1 97 89 THR B N 1
ATOM 2313 C CA . THR B 1 89 ? 11.977 -18.844 -7.785 1 97 89 THR B CA 1
ATOM 2314 C C . THR B 1 89 ? 10.977 -17.969 -8.539 1 97 89 THR B C 1
ATOM 2316 O O . THR B 1 89 ? 10.984 -17.938 -9.773 1 97 89 THR B O 1
ATOM 2319 N N . ARG B 1 90 ? 10.094 -17.25 -7.867 1 96.75 90 ARG B N 1
ATOM 2320 C CA . ARG B 1 90 ? 9.094 -16.406 -8.516 1 96.75 90 ARG B CA 1
ATOM 2321 C C . ARG B 1 90 ? 9.75 -15.266 -9.289 1 96.75 90 ARG B C 1
ATOM 2323 O O . ARG B 1 90 ? 9.141 -14.68 -10.18 1 96.75 90 ARG B O 1
ATOM 2330 N N . TRP B 1 91 ? 10.953 -14.953 -8.953 1 96.06 91 TRP B N 1
ATOM 2331 C CA . TRP B 1 91 ? 11.688 -13.875 -9.617 1 96.06 91 TRP B CA 1
ATOM 2332 C C . TRP B 1 91 ? 12.344 -14.375 -10.898 1 96.06 91 TRP B C 1
ATOM 2334 O O . TRP B 1 91 ? 12.906 -13.586 -11.664 1 96.06 91 TRP B O 1
ATOM 2344 N N . LEU B 1 92 ? 12.195 -15.727 -11.148 1 94.44 92 LEU B N 1
ATOM 2345 C CA . LEU B 1 92 ? 12.781 -16.312 -12.352 1 94.44 92 LEU B CA 1
ATOM 2346 C C . LEU B 1 92 ? 11.734 -16.438 -13.453 1 94.44 92 LEU B C 1
ATOM 2348 O O . LEU B 1 92 ? 12.039 -16.266 -14.633 1 94.44 92 LEU B O 1
ATOM 2352 N N . TYR B 1 93 ? 10.5 -16.719 -13.078 1 92 93 TYR B N 1
ATOM 2353 C CA . TYR B 1 93 ? 9.531 -17.156 -14.078 1 92 93 TYR B CA 1
ATOM 2354 C C . TYR B 1 93 ? 8.344 -16.203 -14.141 1 92 93 TYR B C 1
ATOM 2356 O O . TYR B 1 93 ? 7.207 -16.625 -14.367 1 92 93 TYR B O 1
ATOM 2364 N N . SER B 1 94 ? 8.492 -15.008 -13.859 1 90.31 94 SER B N 1
ATOM 2365 C CA . SER B 1 94 ? 7.539 -13.922 -14.07 1 90.31 94 SER B CA 1
ATOM 2366 C C . SER B 1 94 ? 6.23 -14.188 -13.328 1 90.31 94 SER B C 1
ATOM 2368 O O . SER B 1 94 ? 5.152 -14.133 -13.922 1 90.31 94 SER B O 1
ATOM 2370 N N . ASP B 1 95 ? 6.355 -14.469 -12.086 1 95.81 95 ASP B N 1
ATOM 2371 C CA . ASP B 1 95 ? 5.164 -14.578 -11.25 1 95.81 95 ASP B CA 1
ATOM 2372 C C . ASP B 1 95 ? 4.309 -13.312 -11.344 1 95.81 95 ASP B C 1
ATOM 2374 O O . ASP B 1 95 ? 4.801 -12.203 -11.125 1 95.81 95 ASP B O 1
ATOM 2378 N N . PRO B 1 96 ? 3.039 -13.453 -11.641 1 96 96 PRO B N 1
ATOM 2379 C CA . PRO B 1 96 ? 2.217 -12.266 -11.914 1 96 96 PRO B CA 1
ATOM 2380 C C . PRO B 1 96 ? 2.09 -11.352 -10.703 1 96 96 PRO B C 1
ATOM 2382 O O . PRO B 1 96 ? 1.979 -10.133 -10.852 1 96 96 PRO B O 1
ATOM 2385 N N . THR B 1 97 ? 2.002 -11.922 -9.508 1 97.12 97 THR B N 1
ATOM 2386 C CA . THR B 1 97 ? 1.92 -11.117 -8.297 1 97.12 97 THR B CA 1
ATOM 2387 C C . THR B 1 97 ? 3.189 -10.289 -8.109 1 97.12 97 THR B C 1
ATOM 2389 O O . THR B 1 97 ? 3.121 -9.086 -7.875 1 97.12 97 THR B O 1
ATOM 2392 N N . VAL B 1 98 ? 4.336 -10.898 -8.305 1 97.38 98 VAL B N 1
ATOM 2393 C CA . VAL B 1 98 ? 5.617 -10.234 -8.117 1 97.38 98 VAL B CA 1
ATOM 2394 C C . VAL B 1 98 ? 5.816 -9.18 -9.203 1 97.38 98 VAL B C 1
ATOM 2396 O O . VAL B 1 98 ? 6.203 -8.047 -8.914 1 97.38 98 VAL B O 1
ATOM 2399 N N . VAL B 1 99 ? 5.523 -9.562 -10.406 1 97.56 99 VAL B N 1
ATOM 2400 C CA . VAL B 1 99 ? 5.703 -8.625 -11.508 1 97.56 99 VAL B CA 1
ATOM 2401 C C . VAL B 1 99 ? 4.789 -7.418 -11.32 1 97.56 99 VAL B C 1
ATOM 2403 O O . VAL B 1 99 ? 5.211 -6.277 -11.516 1 97.56 99 VAL B O 1
ATOM 2406 N N . SER B 1 100 ? 3.537 -7.652 -10.961 1 97.62 100 SER B N 1
ATOM 2407 C CA . SER B 1 100 ? 2.594 -6.566 -10.727 1 97.62 100 SER B CA 1
ATOM 2408 C C . SER B 1 100 ? 3.094 -5.625 -9.633 1 97.62 100 SER B C 1
ATOM 2410 O O . SER B 1 100 ? 2.988 -4.402 -9.766 1 97.62 100 SER B O 1
ATOM 2412 N N . LEU B 1 101 ? 3.555 -6.164 -8.586 1 97.62 101 LEU B N 1
ATOM 2413 C CA . LEU B 1 101 ? 4.117 -5.395 -7.477 1 97.62 101 LEU B CA 1
ATOM 2414 C C . LEU B 1 101 ? 5.285 -4.535 -7.945 1 97.62 101 LEU B C 1
ATOM 2416 O O . LEU B 1 101 ? 5.367 -3.355 -7.605 1 97.62 101 LEU B O 1
ATOM 2420 N N . GLU B 1 102 ? 6.148 -5.098 -8.734 1 98 102 GLU B N 1
ATOM 2421 C CA . GLU B 1 102 ? 7.371 -4.41 -9.141 1 98 102 GLU B CA 1
ATOM 2422 C C . GLU B 1 102 ? 7.074 -3.32 -10.172 1 98 102 GLU B C 1
ATOM 2424 O O . GLU B 1 102 ? 7.758 -2.295 -10.211 1 98 102 GLU B O 1
ATOM 2429 N N . ILE B 1 103 ? 6.074 -3.545 -10.945 1 98.06 103 ILE B N 1
ATOM 2430 C CA . ILE B 1 103 ? 5.664 -2.471 -11.844 1 98.06 103 ILE B CA 1
ATOM 2431 C C . ILE B 1 103 ? 5.285 -1.234 -11.031 1 98.06 103 ILE B C 1
ATOM 2433 O O . ILE B 1 103 ? 5.688 -0.117 -11.359 1 98.06 103 ILE B O 1
ATOM 2437 N N . LEU B 1 104 ? 4.539 -1.48 -10 1 97.56 104 LEU B N 1
ATOM 2438 C CA . LEU B 1 104 ? 4.129 -0.375 -9.141 1 97.56 104 LEU B CA 1
ATOM 2439 C C . LEU B 1 104 ? 5.336 0.266 -8.469 1 97.56 104 LEU B C 1
ATOM 2441 O O . LEU B 1 104 ? 5.398 1.489 -8.328 1 97.56 104 LEU B O 1
ATOM 2445 N N . THR B 1 105 ? 6.289 -0.515 -8 1 97.62 105 THR B N 1
ATOM 2446 C CA . THR B 1 105 ? 7.477 0.007 -7.332 1 97.62 105 THR B CA 1
ATOM 2447 C C . THR B 1 105 ? 8.328 0.825 -8.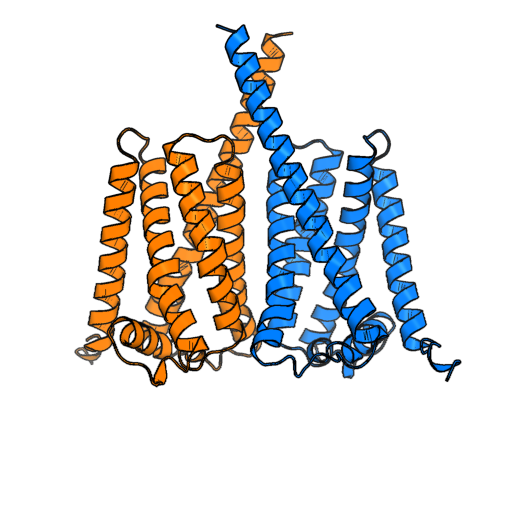305 1 97.62 105 THR B C 1
ATOM 2449 O O . THR B 1 105 ? 8.852 1.878 -7.934 1 97.62 105 THR B O 1
ATOM 2452 N N . VAL B 1 106 ? 8.445 0.352 -9.484 1 98.12 106 VAL B N 1
ATOM 2453 C CA . VAL B 1 106 ? 9.258 1.042 -10.477 1 98.12 106 VAL B CA 1
ATOM 2454 C C . VAL B 1 106 ? 8.602 2.369 -10.852 1 98.12 106 VAL B C 1
ATOM 2456 O O . VAL B 1 106 ? 9.242 3.422 -10.805 1 98.12 106 VAL B O 1
ATOM 2459 N N . VAL B 1 107 ? 7.34 2.359 -11.133 1 97.81 107 VAL B N 1
ATOM 2460 C CA . VAL B 1 107 ? 6.668 3.531 -11.688 1 97.81 107 VAL B CA 1
ATOM 2461 C C . VAL B 1 107 ? 6.285 4.484 -10.555 1 97.81 107 VAL B C 1
ATOM 2463 O O . VAL B 1 107 ? 6.723 5.637 -10.531 1 97.81 107 VAL B O 1
ATOM 2466 N N . LEU B 1 108 ? 5.578 3.943 -9.617 1 98.25 108 LEU B N 1
ATOM 2467 C CA . LEU B 1 108 ? 5.039 4.824 -8.586 1 98.25 108 LEU B CA 1
ATOM 2468 C C . LEU B 1 108 ? 6.09 5.113 -7.52 1 98.25 108 LEU B C 1
ATOM 2470 O O . LEU B 1 108 ? 6.414 6.273 -7.258 1 98.25 108 LEU B O 1
ATOM 2474 N N . ASP B 1 109 ? 6.664 4.102 -6.891 1 98.56 109 ASP B N 1
ATOM 2475 C CA . ASP B 1 109 ? 7.621 4.316 -5.809 1 98.56 109 ASP B CA 1
ATOM 2476 C C . ASP B 1 109 ? 8.867 5.043 -6.309 1 98.56 109 ASP B C 1
ATOM 2478 O O . ASP B 1 109 ? 9.414 5.898 -5.613 1 98.56 109 ASP B O 1
ATOM 2482 N N . GLY B 1 110 ? 9.359 4.617 -7.473 1 98.56 110 GLY B N 1
ATOM 2483 C CA . GLY B 1 110 ? 10.492 5.324 -8.039 1 98.56 110 GLY B CA 1
ATOM 2484 C C . GLY B 1 110 ? 10.258 6.812 -8.195 1 98.56 110 GLY B C 1
ATOM 2485 O O . GLY B 1 110 ? 11.078 7.629 -7.766 1 98.56 110 GLY B O 1
ATOM 2486 N N . LEU B 1 111 ? 9.156 7.18 -8.766 1 98.62 111 LEU B N 1
ATOM 2487 C CA . LEU B 1 111 ? 8.82 8.586 -8.969 1 98.62 111 LEU B CA 1
ATOM 2488 C C . LEU B 1 111 ? 8.633 9.305 -7.637 1 98.62 111 LEU B C 1
ATOM 2490 O O . LEU B 1 111 ? 9.086 10.438 -7.469 1 98.62 111 LEU B O 1
ATOM 2494 N N . LEU B 1 112 ? 7.973 8.672 -6.723 1 98.81 112 LEU B N 1
ATOM 2495 C CA . LEU B 1 112 ? 7.77 9.258 -5.402 1 98.81 112 LEU B CA 1
ATOM 2496 C C . LEU B 1 112 ? 9.102 9.523 -4.711 1 98.81 112 LEU B C 1
ATOM 2498 O O . LEU B 1 112 ? 9.266 10.531 -4.027 1 98.81 112 LEU B O 1
ATOM 2502 N N . ALA B 1 113 ? 10.031 8.578 -4.863 1 98.75 113 ALA B N 1
ATOM 2503 C CA . ALA B 1 113 ? 11.352 8.75 -4.258 1 98.75 113 ALA B CA 1
ATOM 2504 C C . ALA B 1 113 ? 12.047 9.984 -4.824 1 98.75 113 ALA B C 1
ATOM 2506 O O . ALA B 1 113 ? 12.633 10.773 -4.078 1 98.75 113 ALA B O 1
ATOM 2507 N N . LEU B 1 114 ? 11.969 10.195 -6.09 1 98.69 114 LEU B N 1
ATOM 2508 C CA . LEU B 1 114 ? 12.57 11.359 -6.715 1 98.69 114 LEU B CA 1
ATOM 2509 C C . LEU B 1 114 ? 11.898 12.648 -6.242 1 98.69 114 LEU B C 1
ATOM 2511 O O . LEU B 1 114 ? 12.57 13.633 -5.938 1 98.69 114 LEU B O 1
ATOM 2515 N N . VAL B 1 115 ? 10.609 12.641 -6.219 1 98.81 115 VAL B N 1
ATOM 2516 C CA . VAL B 1 115 ? 9.859 13.812 -5.766 1 98.81 115 VAL B CA 1
ATOM 2517 C C . VAL B 1 115 ? 10.211 14.117 -4.312 1 98.81 115 VAL B C 1
ATOM 2519 O O . VAL B 1 115 ? 10.32 15.289 -3.93 1 98.81 115 VAL B O 1
ATOM 2522 N N . LEU B 1 116 ? 10.367 13.078 -3.527 1 98.81 116 LEU B N 1
ATOM 2523 C CA . LEU B 1 116 ? 10.703 13.273 -2.123 1 98.81 116 LEU B CA 1
ATOM 2524 C C . LEU B 1 116 ? 12.094 13.875 -1.977 1 98.81 116 LEU B C 1
ATOM 2526 O O . LEU B 1 116 ? 12.305 14.766 -1.149 1 98.81 116 LEU B O 1
ATOM 2530 N N . ILE B 1 117 ? 13.023 13.352 -2.74 1 98.69 117 ILE B N 1
ATOM 2531 C CA . ILE B 1 117 ? 14.359 13.938 -2.742 1 98.69 117 ILE B CA 1
ATOM 2532 C C . ILE B 1 117 ? 14.266 15.43 -3.047 1 98.69 117 ILE B C 1
ATOM 2534 O O . ILE B 1 117 ? 14.836 16.25 -2.324 1 98.69 117 ILE B O 1
ATOM 2538 N N . TYR B 1 118 ? 13.562 15.789 -4.059 1 98.5 118 TYR B N 1
ATOM 2539 C CA . TYR B 1 118 ? 13.367 17.188 -4.43 1 98.5 118 TYR B CA 1
ATOM 2540 C C . TYR B 1 118 ? 12.734 17.969 -3.285 1 98.5 118 TYR B C 1
ATOM 2542 O O . TYR B 1 118 ? 13.164 19.078 -2.971 1 98.5 118 TYR B O 1
ATOM 2550 N N . ALA B 1 119 ? 11.75 17.391 -2.711 1 98.19 119 ALA B N 1
ATOM 2551 C CA . ALA B 1 119 ? 11.016 18.062 -1.639 1 98.19 119 ALA B CA 1
ATOM 2552 C C . ALA B 1 119 ? 11.922 18.312 -0.435 1 98.19 119 ALA B C 1
ATOM 2554 O O . ALA B 1 119 ? 11.781 19.344 0.248 1 98.19 119 ALA B O 1
ATOM 2555 N N . ILE B 1 120 ? 12.758 17.391 -0.158 1 98 120 ILE B N 1
ATOM 2556 C CA . ILE B 1 120 ? 13.672 17.547 0.967 1 98 120 ILE B CA 1
ATOM 2557 C C . ILE B 1 120 ? 14.695 18.641 0.649 1 98 120 ILE B C 1
ATOM 2559 O O . ILE B 1 120 ? 14.906 19.562 1.448 1 98 120 ILE B O 1
ATOM 2563 N N . VAL B 1 121 ? 15.281 18.578 -0.518 1 97.5 121 VAL B N 1
ATOM 2564 C CA . VAL B 1 121 ? 16.344 19.484 -0.901 1 97.5 121 VAL B CA 1
ATOM 2565 C C . VAL B 1 121 ? 15.789 20.906 -1.032 1 97.5 121 VAL B C 1
ATOM 2567 O O . VAL B 1 121 ? 16.453 21.875 -0.64 1 97.5 121 VAL B O 1
ATOM 2570 N N . LYS B 1 122 ? 14.602 21.062 -1.497 1 97.19 122 LYS B N 1
ATOM 2571 C CA . LYS B 1 122 ? 14.008 22.375 -1.736 1 97.19 122 LYS B CA 1
ATOM 2572 C C . LYS B 1 122 ? 13.078 22.766 -0.599 1 97.19 122 LYS B C 1
ATOM 2574 O O . LYS B 1 122 ? 12.367 23.781 -0.695 1 97.19 122 LYS B O 1
ATOM 2579 N N . GLU B 1 123 ? 13.039 21.938 0.389 1 95.25 123 GLU B N 1
ATOM 2580 C CA . GLU B 1 123 ? 12.266 22.219 1.596 1 95.25 123 GLU B CA 1
ATOM 2581 C C . GLU B 1 123 ? 10.812 22.547 1.259 1 95.25 123 GLU B C 1
ATOM 2583 O O . GLU B 1 123 ? 10.281 23.578 1.688 1 95.25 123 GLU B O 1
ATOM 2588 N N . LYS B 1 124 ? 10.258 21.625 0.532 1 96.5 124 LYS B N 1
ATOM 2589 C CA . LYS B 1 124 ? 8.867 21.797 0.142 1 96.5 124 LYS B CA 1
ATOM 2590 C C . LYS B 1 124 ? 7.922 21.359 1.263 1 96.5 124 LYS B C 1
ATOM 2592 O O . LYS B 1 124 ? 8.258 20.469 2.051 1 96.5 124 LYS B O 1
ATOM 2597 N N . TYR B 1 125 ? 6.738 21.969 1.332 1 93.5 125 TYR B N 1
ATOM 2598 C CA . TYR B 1 125 ? 5.773 21.719 2.402 1 93.5 125 TYR B CA 1
ATOM 2599 C C . TYR B 1 125 ? 5.227 20.297 2.334 1 93.5 125 TYR B C 1
ATOM 2601 O O . TYR B 1 125 ? 4.785 19.75 3.346 1 93.5 125 TYR B O 1
ATOM 2609 N N . TYR B 1 126 ? 5.266 19.672 1.156 1 96.62 126 TYR B N 1
ATOM 2610 C CA . TYR B 1 126 ? 4.594 18.391 0.965 1 96.62 126 TYR B CA 1
ATOM 2611 C C . TYR B 1 126 ? 5.555 17.234 1.187 1 96.62 126 TYR B C 1
ATOM 2613 O O . TYR B 1 126 ? 5.23 16.078 0.885 1 96.62 126 TYR B O 1
ATOM 2621 N N . ARG B 1 127 ? 6.703 17.438 1.678 1 96.88 127 ARG B N 1
ATOM 2622 C CA . ARG B 1 127 ? 7.73 16.422 1.834 1 96.88 127 ARG B CA 1
ATOM 2623 C C . ARG B 1 127 ? 7.207 15.234 2.645 1 96.88 127 ARG B C 1
ATOM 2625 O O . ARG B 1 127 ? 7.355 14.086 2.238 1 96.88 127 ARG B O 1
ATOM 2632 N N . HIS B 1 128 ? 6.562 15.531 3.766 1 97.06 128 HIS B N 1
ATOM 2633 C CA . HIS B 1 128 ? 6.152 14.422 4.625 1 97.06 128 HIS B CA 1
ATOM 2634 C C . HIS B 1 128 ? 4.895 13.742 4.09 1 97.06 128 HIS B C 1
ATOM 2636 O O . HIS B 1 128 ? 4.672 12.555 4.34 1 97.06 128 HIS B O 1
ATOM 2642 N N . PHE B 1 129 ? 4.059 14.508 3.314 1 98.31 129 PHE B N 1
ATOM 2643 C CA . PHE B 1 129 ? 2.99 13.828 2.586 1 98.31 129 PHE B CA 1
ATOM 2644 C C . PHE B 1 129 ? 3.557 12.766 1.65 1 98.31 129 PHE B C 1
ATOM 2646 O O . PHE B 1 129 ? 3.141 11.609 1.696 1 98.31 129 PHE B O 1
ATOM 2653 N N . VAL B 1 130 ? 4.531 13.117 0.877 1 98.81 130 VAL B N 1
ATOM 2654 C CA . VAL B 1 130 ? 5.145 12.234 -0.104 1 98.81 130 VAL B CA 1
ATOM 2655 C C . VAL B 1 130 ? 5.879 11.102 0.61 1 98.81 130 VAL B C 1
ATOM 2657 O O . VAL B 1 130 ? 5.82 9.945 0.181 1 98.81 130 VAL B O 1
ATOM 2660 N N . GLN B 1 131 ? 6.52 11.414 1.672 1 98.88 131 GLN B N 1
ATOM 2661 C CA . GLN B 1 131 ? 7.258 10.422 2.443 1 98.88 131 GLN B CA 1
ATOM 2662 C C . GLN B 1 131 ? 6.324 9.352 3.008 1 98.88 131 GLN B C 1
ATOM 2664 O O . GLN B 1 131 ? 6.633 8.156 2.959 1 98.88 131 GLN B O 1
ATOM 2669 N N . ILE B 1 132 ? 5.215 9.742 3.523 1 98.88 132 ILE B N 1
ATOM 2670 C CA . ILE B 1 132 ? 4.246 8.789 4.062 1 98.88 132 ILE B CA 1
ATOM 2671 C C . ILE B 1 132 ? 3.736 7.883 2.943 1 98.88 132 ILE B C 1
ATOM 2673 O O . ILE B 1 132 ? 3.709 6.66 3.092 1 98.88 132 ILE B O 1
ATOM 2677 N N . VAL B 1 133 ? 3.373 8.469 1.819 1 98.88 133 VAL B N 1
ATOM 2678 C CA . VAL B 1 133 ? 2.846 7.699 0.699 1 98.88 133 VAL B CA 1
ATOM 2679 C C . VAL B 1 133 ? 3.883 6.676 0.242 1 98.88 133 VAL B C 1
ATOM 2681 O O . VAL B 1 133 ? 3.574 5.488 0.1 1 98.88 133 VAL B O 1
ATOM 2684 N N . LEU B 1 134 ? 5.098 7.129 0.07 1 98.88 134 LEU B N 1
ATOM 2685 C CA . LEU B 1 134 ? 6.164 6.25 -0.402 1 98.88 134 LEU B CA 1
ATOM 2686 C C . LEU B 1 134 ? 6.398 5.105 0.576 1 98.88 134 LEU B C 1
ATOM 2688 O O . LEU B 1 134 ? 6.461 3.941 0.171 1 98.88 134 LEU B O 1
ATOM 2692 N N . CYS B 1 135 ? 6.516 5.438 1.846 1 98.88 135 CYS B N 1
ATOM 2693 C CA . CYS B 1 135 ? 6.84 4.445 2.863 1 98.88 135 CYS B CA 1
ATOM 2694 C C . CYS B 1 135 ? 5.723 3.412 2.992 1 98.88 135 CYS B C 1
ATOM 2696 O O . CYS B 1 135 ? 5.992 2.217 3.119 1 98.88 135 CYS B O 1
ATOM 2698 N N . VAL B 1 136 ? 4.492 3.836 2.941 1 98.81 136 VAL B N 1
ATOM 2699 C CA . VAL B 1 136 ? 3.367 2.91 3.035 1 98.81 136 VAL B CA 1
ATOM 2700 C C . VAL B 1 136 ? 3.35 1.994 1.813 1 98.81 136 VAL B C 1
ATOM 2702 O O . VAL B 1 136 ? 3.109 0.791 1.937 1 98.81 136 VAL B O 1
ATOM 2705 N N . CYS B 1 137 ? 3.592 2.539 0.662 1 98.62 137 CYS B N 1
ATOM 2706 C CA . CYS B 1 137 ? 3.674 1.719 -0.542 1 98.62 137 CYS B CA 1
ATOM 2707 C C . CYS B 1 137 ? 4.738 0.639 -0.395 1 98.62 137 CYS B C 1
ATOM 2709 O O . CYS B 1 137 ? 4.504 -0.523 -0.727 1 98.62 137 CYS B O 1
ATOM 2711 N N . GLU B 1 138 ? 5.852 1.021 0.113 1 98.62 138 GLU B N 1
ATOM 2712 C CA . GLU B 1 138 ? 6.965 0.082 0.219 1 98.62 138 GLU B CA 1
ATOM 2713 C C . GLU B 1 138 ? 6.672 -1.004 1.251 1 98.62 138 GLU B C 1
ATOM 2715 O O . GLU B 1 138 ? 6.973 -2.178 1.026 1 98.62 138 GLU B O 1
ATOM 2720 N N . LEU B 1 139 ? 6.086 -0.619 2.314 1 98.56 139 LEU B N 1
ATOM 2721 C CA . LEU B 1 139 ? 5.734 -1.594 3.34 1 98.56 139 LEU B CA 1
ATOM 2722 C C . LEU B 1 139 ? 4.66 -2.553 2.83 1 98.56 139 LEU B C 1
ATOM 2724 O O . LEU B 1 139 ? 4.734 -3.758 3.072 1 98.56 139 LEU B O 1
ATOM 2728 N N . TYR B 1 140 ? 3.66 -1.992 2.17 1 98.5 140 TYR B N 1
ATOM 2729 C CA . TYR B 1 140 ? 2.615 -2.828 1.589 1 98.5 140 TYR B CA 1
ATOM 2730 C C . TYR B 1 140 ? 3.201 -3.803 0.574 1 98.5 140 TYR B C 1
ATOM 2732 O O . TYR B 1 140 ? 2.799 -4.969 0.521 1 98.5 140 TYR B O 1
ATOM 2740 N N . GLY B 1 141 ? 4.102 -3.326 -0.237 1 97.88 141 GLY B N 1
ATOM 2741 C CA . GLY B 1 141 ? 4.785 -4.188 -1.19 1 97.88 141 GLY B CA 1
ATOM 2742 C C . GLY B 1 141 ? 5.508 -5.348 -0.534 1 97.88 141 GLY B C 1
ATOM 2743 O O . GLY B 1 141 ? 5.48 -6.469 -1.046 1 97.88 141 GLY B O 1
ATOM 2744 N N . CYS B 1 142 ? 6.16 -5.078 0.575 1 97.81 142 CYS B N 1
ATOM 2745 C CA . CYS B 1 142 ? 6.832 -6.145 1.31 1 97.81 142 CYS B CA 1
ATOM 2746 C C . CYS B 1 142 ? 5.832 -7.188 1.797 1 97.81 142 CYS B C 1
ATOM 2748 O O . CYS B 1 142 ? 6.102 -8.391 1.739 1 97.81 142 CYS B O 1
ATOM 2750 N N . TRP B 1 143 ? 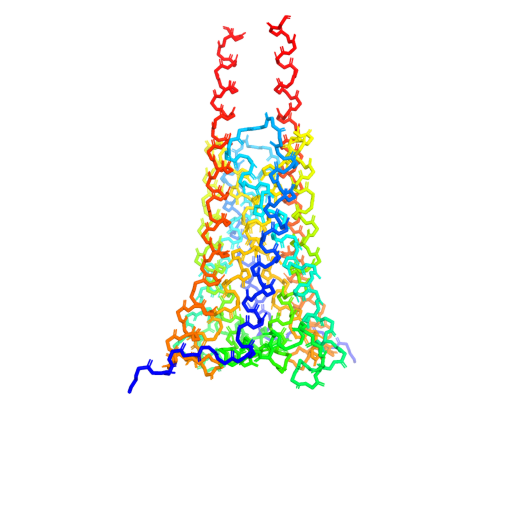4.703 -6.719 2.287 1 97.94 143 TRP B N 1
ATOM 2751 C CA . TRP B 1 143 ? 3.648 -7.629 2.719 1 97.94 143 TRP B CA 1
ATOM 2752 C C . TRP B 1 143 ? 3.203 -8.531 1.569 1 97.94 143 TRP B C 1
ATOM 2754 O O . TRP B 1 143 ? 3.127 -9.75 1.723 1 97.94 143 TRP B O 1
ATOM 2764 N N . MET B 1 144 ? 2.998 -7.977 0.408 1 98 144 MET B N 1
ATOM 2765 C CA . MET B 1 144 ? 2.453 -8.727 -0.718 1 98 144 MET B CA 1
ATOM 2766 C C . MET B 1 144 ? 3.521 -9.617 -1.348 1 98 144 MET B C 1
ATOM 2768 O O . MET B 1 144 ? 3.203 -10.578 -2.049 1 98 144 MET B O 1
ATOM 2772 N N . THR B 1 145 ? 4.766 -9.258 -1.099 1 97.5 145 THR B N 1
ATOM 2773 C CA . THR B 1 145 ? 5.848 -10.086 -1.627 1 97.5 145 THR B CA 1
ATOM 2774 C C . THR B 1 145 ? 5.914 -11.422 -0.895 1 97.5 145 THR B C 1
ATOM 2776 O O . THR B 1 145 ? 6.137 -12.461 -1.514 1 97.5 145 THR B O 1
ATOM 2779 N N . PHE B 1 146 ? 5.621 -11.438 0.38 1 97.81 146 PHE B N 1
ATOM 2780 C CA . PHE B 1 146 ? 5.988 -12.633 1.127 1 97.81 146 PHE B CA 1
ATOM 2781 C C . PHE B 1 146 ? 4.75 -13.328 1.682 1 97.81 146 PHE B C 1
ATOM 2783 O O . PHE B 1 146 ? 4.707 -14.555 1.764 1 97.81 146 PHE B O 1
ATOM 2790 N N . PHE B 1 147 ? 3.748 -12.609 2.012 1 97.62 147 PHE B N 1
ATOM 2791 C CA . PHE B 1 147 ? 2.678 -13.203 2.807 1 97.62 147 PHE B CA 1
ATOM 2792 C C . PHE B 1 147 ? 1.874 -14.195 1.978 1 97.62 147 PHE B C 1
ATOM 2794 O O . PHE B 1 147 ? 1.476 -15.25 2.477 1 97.62 147 PHE B O 1
ATOM 2801 N N . PRO B 1 148 ? 1.562 -13.898 0.688 1 97.38 148 PRO B N 1
ATOM 2802 C CA . PRO B 1 148 ? 0.89 -14.93 -0.101 1 97.38 148 PRO B CA 1
ATOM 2803 C C . PRO B 1 148 ? 1.662 -16.25 -0.124 1 97.38 148 PRO B C 1
ATOM 2805 O O . PRO B 1 148 ? 1.058 -17.328 -0.088 1 97.38 148 PRO B O 1
ATOM 2808 N N . GLU B 1 149 ? 2.984 -16.188 -0.144 1 96.75 149 GLU B N 1
ATOM 2809 C CA . GLU B 1 149 ? 3.836 -17.359 -0.147 1 96.75 149 GLU B CA 1
ATOM 2810 C C . GLU B 1 149 ? 3.801 -18.078 1.205 1 96.75 149 GLU B C 1
ATOM 2812 O O . GLU B 1 149 ? 3.73 -19.297 1.266 1 96.75 149 GLU B O 1
ATOM 2817 N N . TRP B 1 150 ? 3.842 -17.281 2.219 1 96.5 150 TRP B N 1
ATOM 2818 C CA . TRP B 1 150 ? 3.822 -17.859 3.561 1 96.5 150 TRP B CA 1
ATOM 2819 C C . TRP B 1 150 ? 2.502 -18.578 3.822 1 96.5 150 TRP B C 1
ATOM 2821 O O . TRP B 1 150 ? 2.477 -19.609 4.488 1 96.5 150 TRP B O 1
ATOM 2831 N N . LEU B 1 151 ? 1.438 -18.125 3.268 1 95.12 151 LEU B N 1
ATOM 2832 C CA . LEU B 1 151 ? 0.105 -18.688 3.492 1 95.12 151 LEU B CA 1
ATOM 2833 C C . LEU B 1 151 ? 0.002 -20.094 2.945 1 95.12 151 LEU B C 1
ATOM 2835 O O . LEU B 1 151 ? -0.762 -20.922 3.467 1 95.12 151 LEU B O 1
ATOM 2839 N N . VAL B 1 152 ? 0.777 -20.375 1.913 1 95.44 152 VAL B N 1
ATOM 2840 C CA . VAL B 1 152 ? 0.636 -21.688 1.271 1 95.44 152 VAL B CA 1
ATOM 2841 C C . VAL B 1 152 ? 1.856 -22.547 1.58 1 95.44 152 VAL B C 1
ATOM 2843 O O . VAL B 1 152 ? 2.152 -23.5 0.854 1 95.44 152 VAL B O 1
ATOM 2846 N N . GLY B 1 153 ? 2.688 -22.141 2.506 1 95 153 GLY B N 1
ATOM 2847 C CA . GLY B 1 153 ? 3.783 -22.969 2.973 1 95 153 GLY B CA 1
ATOM 2848 C C . GLY B 1 153 ? 5.098 -22.672 2.279 1 95 153 GLY B C 1
ATOM 2849 O O . GLY B 1 153 ? 6 -23.516 2.26 1 95 153 GLY B O 1
ATOM 2850 N N . SER B 1 154 ? 5.246 -21.672 1.483 1 96.56 154 SER B N 1
ATOM 2851 C CA . SER B 1 154 ? 6.457 -21.109 0.907 1 96.56 154 SER B CA 1
ATOM 2852 C C . SER B 1 154 ? 7.125 -22.078 -0.055 1 96.56 154 SER B C 1
ATOM 2854 O O . SER B 1 154 ? 8.328 -22.328 0.036 1 96.56 154 SER B O 1
ATOM 2856 N N . PRO B 1 155 ? 6.375 -22.641 -0.96 1 96.19 155 PRO B N 1
ATOM 2857 C CA . PRO B 1 155 ? 6.984 -23.594 -1.894 1 96.19 155 PRO B CA 1
ATOM 2858 C C . PRO B 1 155 ? 8.047 -22.953 -2.785 1 96.19 155 PRO B C 1
ATOM 2860 O O . PRO B 1 155 ? 8.953 -23.641 -3.256 1 96.19 155 PRO B O 1
ATOM 2863 N N . SER B 1 156 ? 7.996 -21.656 -3.021 1 97.44 156 SER B N 1
ATOM 2864 C CA . SER B 1 156 ? 8.906 -20.984 -3.949 1 97.44 156 SER B CA 1
ATOM 2865 C C . SER B 1 156 ? 10.133 -20.453 -3.227 1 97.44 156 SER B C 1
ATOM 2867 O O . SER B 1 156 ? 11.07 -19.953 -3.863 1 97.44 156 SER B O 1
ATOM 2869 N N . LEU B 1 157 ? 10.156 -20.484 -1.953 1 97.06 157 LEU B N 1
ATOM 2870 C CA . LEU B 1 157 ? 11.25 -19.922 -1.176 1 97.06 157 LEU B CA 1
ATOM 2871 C C . LEU B 1 157 ? 12.211 -21.016 -0.717 1 97.06 157 LEU B C 1
ATOM 2873 O O . LEU B 1 157 ? 11.781 -22.047 -0.204 1 97.06 157 LEU B O 1
ATOM 2877 N N . ASN B 1 158 ? 13.469 -20.797 -0.954 1 97.19 158 ASN B N 1
ATOM 2878 C CA . ASN B 1 158 ? 14.516 -21.672 -0.448 1 97.19 158 ASN B CA 1
ATOM 2879 C C . ASN B 1 158 ? 14.93 -21.312 0.973 1 97.19 158 ASN B C 1
ATOM 2881 O O . ASN B 1 158 ? 15.773 -20.438 1.17 1 97.19 158 ASN B O 1
ATOM 2885 N N . THR B 1 159 ? 14.391 -22.031 1.926 1 95 159 THR B N 1
ATOM 2886 C CA . THR B 1 159 ? 14.656 -21.703 3.322 1 95 159 THR B CA 1
ATOM 2887 C C . THR B 1 159 ? 15.664 -22.672 3.93 1 95 159 THR B C 1
ATOM 2889 O O . THR B 1 159 ? 15.883 -22.672 5.145 1 95 159 THR B O 1
ATOM 2892 N N . SER B 1 160 ? 16.25 -23.5 3.141 1 95 160 SER B N 1
ATOM 2893 C CA . SER B 1 160 ? 17.156 -24.531 3.646 1 95 160 SER B CA 1
ATOM 2894 C C . SER B 1 160 ? 18.594 -24.031 3.668 1 95 160 SER B C 1
ATOM 2896 O O . SER B 1 160 ? 19.422 -24.531 4.434 1 95 160 SER B O 1
ATOM 2898 N N . SER B 1 161 ? 18.922 -23.094 2.818 1 94.06 161 SER B N 1
ATOM 2899 C CA . SER B 1 161 ? 20.266 -22.516 2.74 1 94.06 161 SER B CA 1
ATOM 2900 C C . SER B 1 161 ? 20.375 -21.281 3.633 1 94.06 161 SER B C 1
ATOM 2902 O O . SER B 1 161 ? 19.547 -20.375 3.574 1 94.06 161 SER B O 1
ATOM 2904 N N . TRP B 1 162 ? 21.391 -21.266 4.43 1 94.12 162 TRP B N 1
ATOM 2905 C CA . TRP B 1 162 ? 21.641 -20.141 5.32 1 94.12 162 TRP B CA 1
ATOM 2906 C C . TRP B 1 162 ? 21.781 -18.844 4.527 1 94.12 162 TRP B C 1
ATOM 2908 O O . TRP B 1 162 ? 21.219 -17.812 4.91 1 94.12 162 TRP B O 1
ATOM 2918 N N . LEU B 1 163 ? 22.469 -18.859 3.463 1 92.38 163 LEU B N 1
ATOM 2919 C CA . LEU B 1 163 ? 22.703 -17.688 2.633 1 92.38 163 LEU B CA 1
ATOM 2920 C C . LEU B 1 163 ? 21.391 -17.188 2.041 1 92.38 163 LEU B C 1
ATOM 2922 O O . LEU B 1 163 ? 21.078 -15.992 2.131 1 92.38 163 LEU B O 1
ATOM 2926 N N . TYR B 1 164 ? 20.609 -18.078 1.473 1 95.06 164 TYR B N 1
ATOM 2927 C CA . TYR B 1 164 ? 19.359 -17.688 0.804 1 95.06 164 TYR B CA 1
ATOM 2928 C C . TYR B 1 164 ? 18.328 -17.203 1.81 1 95.06 164 TYR B C 1
ATOM 2930 O O . TYR B 1 164 ? 17.703 -16.156 1.601 1 95.06 164 TYR B O 1
ATOM 2938 N N . LEU B 1 165 ? 18.266 -17.859 2.891 1 96.06 165 LEU B N 1
ATOM 2939 C CA . LEU B 1 165 ? 17.266 -17.5 3.877 1 96.06 165 LEU B CA 1
ATOM 2940 C C . LEU B 1 165 ? 17.641 -16.219 4.605 1 96.06 165 LEU B C 1
ATOM 2942 O O . LEU B 1 165 ? 16.891 -15.234 4.582 1 96.06 165 LEU B O 1
ATOM 2946 N N . TRP B 1 166 ? 18.812 -16.094 5.16 1 95.75 166 TRP B N 1
ATOM 2947 C CA . TRP B 1 166 ? 19.109 -15.031 6.117 1 95.75 166 TRP B CA 1
ATOM 2948 C C . TRP B 1 166 ? 19.656 -13.789 5.402 1 95.75 166 TRP B C 1
ATOM 2950 O O . TRP B 1 166 ? 19.375 -12.664 5.812 1 95.75 166 TRP B O 1
ATOM 2960 N N . VAL B 1 167 ? 20.406 -13.969 4.402 1 93.69 167 VAL B N 1
ATOM 2961 C CA . VAL B 1 167 ? 20.984 -12.812 3.732 1 93.69 167 VAL B CA 1
ATOM 2962 C C . VAL B 1 167 ? 20.047 -12.32 2.635 1 93.69 167 VAL B C 1
ATOM 2964 O O . VAL B 1 167 ? 19.625 -11.164 2.641 1 93.69 167 VAL B O 1
ATOM 2967 N N . TYR B 1 168 ? 19.625 -13.234 1.718 1 94.81 168 TYR B N 1
ATOM 2968 C CA . TYR B 1 168 ? 18.828 -12.812 0.57 1 94.81 168 TYR B CA 1
ATOM 2969 C C . TYR B 1 168 ? 17.406 -12.492 0.984 1 94.81 168 TYR B C 1
ATOM 2971 O O . TYR B 1 168 ? 16.875 -11.422 0.659 1 94.81 168 TYR B O 1
ATOM 2979 N N . LEU B 1 169 ? 16.828 -13.367 1.721 1 97 169 LEU B N 1
ATOM 2980 C CA . LEU B 1 169 ? 15.406 -13.219 2.006 1 97 169 LEU B CA 1
ATOM 2981 C C . LEU B 1 169 ? 15.188 -12.344 3.236 1 97 169 LEU B C 1
ATOM 2983 O O . LEU B 1 169 ? 14.344 -11.445 3.227 1 97 169 LEU B O 1
ATOM 2987 N N . VAL B 1 170 ? 15.938 -12.477 4.289 1 97.06 170 VAL B N 1
ATOM 2988 C CA . VAL B 1 170 ? 15.648 -11.773 5.535 1 97.06 170 VAL B CA 1
ATOM 2989 C C . VAL B 1 170 ? 16.359 -10.43 5.547 1 97.06 170 VAL B C 1
ATOM 2991 O O . VAL B 1 170 ? 15.734 -9.383 5.664 1 97.06 170 VAL B O 1
ATOM 2994 N N . PHE B 1 171 ? 17.656 -10.414 5.375 1 95.81 171 PHE B N 1
ATOM 2995 C CA . PHE B 1 171 ? 18.438 -9.195 5.531 1 95.81 171 PHE B CA 1
ATOM 2996 C C . PHE B 1 171 ? 18.078 -8.18 4.457 1 95.81 171 PHE B C 1
ATOM 2998 O O . PHE B 1 171 ? 17.703 -7.047 4.766 1 95.81 171 PHE B O 1
ATOM 3005 N N . PHE B 1 172 ? 18.172 -8.5 3.217 1 93.88 172 PHE B N 1
ATOM 3006 C CA . PHE B 1 172 ? 17.953 -7.555 2.133 1 93.88 172 PHE B CA 1
ATOM 3007 C C . PHE B 1 172 ? 16.516 -7.055 2.127 1 93.88 172 PHE B C 1
ATOM 3009 O O . PHE B 1 172 ? 16.25 -5.887 1.828 1 93.88 172 PHE B O 1
ATOM 3016 N N . ASN B 1 173 ? 15.594 -7.906 2.426 1 96 173 ASN B N 1
ATOM 3017 C CA . ASN B 1 173 ? 14.203 -7.469 2.461 1 96 173 ASN B CA 1
ATOM 3018 C C . ASN B 1 173 ? 13.859 -6.789 3.783 1 96 173 ASN B C 1
ATOM 3020 O O . ASN B 1 173 ? 13 -5.906 3.828 1 96 173 ASN B O 1
ATOM 3024 N N . GLY B 1 174 ? 14.508 -7.18 4.836 1 97.25 174 GLY B N 1
ATOM 3025 C CA . GLY B 1 174 ? 14.289 -6.551 6.133 1 97.25 174 GLY B CA 1
ATOM 3026 C C . GLY B 1 174 ? 14.617 -5.07 6.137 1 97.25 174 GLY B C 1
ATOM 3027 O O . GLY B 1 174 ? 13.961 -4.285 6.82 1 97.25 174 GLY B O 1
ATOM 3028 N N . LEU B 1 175 ? 15.617 -4.691 5.34 1 95.81 175 LEU B N 1
ATOM 3029 C CA . LEU B 1 175 ? 15.984 -3.285 5.211 1 95.81 175 LEU B CA 1
ATOM 3030 C C . LEU B 1 175 ? 14.836 -2.48 4.605 1 95.81 175 LEU B C 1
ATOM 3032 O O . LEU B 1 175 ? 14.625 -1.32 4.969 1 95.81 175 LEU B O 1
ATOM 3036 N N . TRP B 1 176 ? 14.102 -3.129 3.734 1 97.12 176 TRP B N 1
ATOM 3037 C CA . TRP B 1 176 ? 13 -2.465 3.047 1 97.12 176 TRP B CA 1
ATOM 3038 C C . TRP B 1 176 ? 11.766 -2.375 3.945 1 97.12 176 TRP B C 1
ATOM 3040 O O . TRP B 1 176 ? 10.773 -1.737 3.588 1 97.12 176 TRP B O 1
ATOM 3050 N N . VAL B 1 177 ? 11.781 -2.947 5.023 1 98.19 177 VAL B N 1
ATOM 3051 C CA . VAL B 1 177 ? 10.727 -2.816 6.02 1 98.19 177 VAL B CA 1
ATOM 3052 C C . VAL B 1 177 ? 11.148 -1.826 7.102 1 98.19 177 VAL B C 1
ATOM 3054 O O . VAL B 1 177 ? 10.391 -0.925 7.461 1 98.19 177 VAL B O 1
ATOM 3057 N N . LEU B 1 178 ? 12.367 -1.969 7.512 1 98.44 178 LEU B N 1
ATOM 3058 C CA . LEU B 1 178 ? 12.875 -1.194 8.641 1 98.44 178 LEU B CA 1
ATOM 3059 C C . LEU B 1 178 ? 12.961 0.287 8.281 1 98.44 178 LEU B C 1
ATOM 3061 O O . LEU B 1 178 ? 12.461 1.136 9.023 1 98.44 178 LEU B O 1
ATOM 3065 N N . ILE B 1 179 ? 13.547 0.605 7.207 1 98.44 179 ILE B N 1
ATOM 3066 C CA . ILE B 1 179 ? 13.852 1.994 6.887 1 98.44 179 ILE B CA 1
ATOM 3067 C C . ILE B 1 179 ? 12.562 2.752 6.586 1 98.44 179 ILE B C 1
ATOM 3069 O O . ILE B 1 179 ? 12.312 3.818 7.156 1 98.44 179 ILE B O 1
ATOM 3073 N N . PRO B 1 180 ? 11.688 2.236 5.734 1 98.62 180 PRO B N 1
ATOM 3074 C CA . PRO B 1 180 ? 10.414 2.934 5.578 1 98.62 180 PRO B CA 1
ATOM 3075 C C . PRO B 1 180 ? 9.648 3.068 6.895 1 98.62 180 PRO B C 1
ATOM 3077 O O . PRO B 1 180 ? 8.953 4.066 7.113 1 98.62 180 PRO B O 1
ATOM 3080 N N . GLY B 1 181 ? 9.711 2.057 7.746 1 98.62 181 GLY B N 1
ATOM 3081 C CA . GLY B 1 181 ? 9.102 2.176 9.062 1 98.62 181 GLY B CA 1
ATOM 3082 C C . GLY B 1 181 ? 9.648 3.338 9.867 1 98.62 181 GLY B C 1
ATOM 3083 O O . GLY B 1 181 ? 8.891 4.09 10.477 1 98.62 181 GLY B O 1
ATOM 3084 N N . LEU B 1 182 ? 10.953 3.49 9.875 1 98.56 182 LEU B N 1
ATOM 3085 C CA . LEU B 1 182 ? 11.602 4.586 10.594 1 98.56 182 LEU B CA 1
ATOM 3086 C C . LEU B 1 182 ? 11.227 5.93 9.977 1 98.56 182 LEU B C 1
ATOM 3088 O O . LEU B 1 182 ? 11.031 6.91 10.703 1 98.56 182 LEU B O 1
ATOM 3092 N N . LEU B 1 183 ? 11.148 5.973 8.688 1 98.62 183 LEU B N 1
ATOM 3093 C CA . LEU B 1 183 ? 10.781 7.219 8.016 1 98.62 183 LEU B CA 1
ATOM 3094 C C . LEU B 1 183 ? 9.336 7.586 8.312 1 98.62 183 LEU B C 1
ATOM 3096 O O . LEU B 1 183 ? 9 8.766 8.414 1 98.62 183 LEU B O 1
ATOM 3100 N N . LEU B 1 184 ? 8.484 6.598 8.367 1 98.44 184 LEU B N 1
ATOM 3101 C CA . LEU B 1 184 ? 7.105 6.855 8.773 1 98.44 184 LEU B CA 1
ATOM 3102 C C . LEU B 1 184 ? 7.051 7.434 10.18 1 98.44 184 LEU B C 1
ATOM 3104 O O . LEU B 1 184 ? 6.281 8.359 10.445 1 98.44 184 LEU B O 1
ATOM 3108 N N . TRP B 1 185 ? 7.855 6.887 11.039 1 98.12 185 TRP B N 1
ATOM 3109 C CA . TRP B 1 185 ? 7.949 7.402 12.406 1 98.12 185 TRP B CA 1
ATOM 3110 C C . TRP B 1 185 ? 8.453 8.844 12.406 1 98.12 185 TRP B C 1
ATOM 3112 O O . TRP B 1 185 ? 7.965 9.672 13.18 1 98.12 185 TRP B O 1
ATOM 3122 N N . GLN B 1 186 ? 9.398 9.117 11.625 1 97.94 186 GLN B N 1
ATOM 3123 C CA . GLN B 1 186 ? 9.898 10.484 11.508 1 97.94 186 GLN B CA 1
ATOM 3124 C C . GLN B 1 186 ? 8.781 11.445 11.102 1 97.94 186 GLN B C 1
ATOM 3126 O O . GLN B 1 186 ? 8.672 12.547 11.641 1 97.94 186 GLN B O 1
ATOM 3131 N N . SER B 1 187 ? 7.996 10.984 10.109 1 97.75 187 SER B N 1
ATOM 3132 C CA . SER B 1 187 ? 6.887 11.82 9.664 1 97.75 187 SER B CA 1
ATOM 3133 C C . SER B 1 187 ? 5.875 12.039 10.789 1 97.75 187 SER B C 1
ATOM 3135 O O . SER B 1 187 ? 5.34 13.141 10.945 1 97.75 187 SER B O 1
ATOM 3137 N N . TRP B 1 188 ? 5.602 11.039 11.531 1 97.06 188 TRP B N 1
ATOM 3138 C CA . TRP B 1 188 ? 4.703 11.148 12.672 1 97.06 188 TRP B CA 1
ATOM 3139 C C . TRP B 1 188 ? 5.211 12.18 13.672 1 97.06 188 TRP B C 1
ATOM 3141 O O . TRP B 1 188 ? 4.453 13.047 14.117 1 97.06 188 TRP B O 1
ATOM 3151 N N . VAL B 1 189 ? 6.441 12.125 14.016 1 96.81 189 VAL B N 1
ATOM 3152 C CA . VAL B 1 189 ? 7.055 13.016 14.992 1 96.81 189 VAL B CA 1
ATOM 3153 C C . VAL B 1 189 ? 7.02 14.453 14.477 1 96.81 189 VAL B C 1
ATOM 3155 O O . VAL B 1 189 ? 6.715 15.383 15.234 1 96.81 189 VAL B O 1
ATOM 3158 N N . GLU B 1 190 ? 7.34 14.641 13.25 1 94.38 190 GLU B N 1
ATOM 3159 C CA . GLU B 1 190 ? 7.359 15.984 12.68 1 94.38 190 GLU B CA 1
ATOM 3160 C C . GLU B 1 190 ? 5.961 16.594 12.672 1 94.38 190 GLU B C 1
ATOM 3162 O O . GLU B 1 190 ? 5.805 17.797 12.906 1 94.38 190 GLU B O 1
ATOM 3167 N N . LEU B 1 191 ? 5 15.852 12.352 1 92.81 191 LEU B N 1
ATOM 3168 C CA . LEU B 1 191 ? 3.629 16.344 12.352 1 92.81 191 LEU B CA 1
ATOM 3169 C C . LEU B 1 191 ? 3.191 16.734 13.766 1 92.81 191 LEU B C 1
ATOM 3171 O O . LEU B 1 191 ? 2.498 17.734 13.953 1 92.81 191 LEU B O 1
ATOM 3175 N N . LYS B 1 192 ? 3.559 15.977 14.719 1 94.88 192 LYS B N 1
ATOM 3176 C CA . LYS B 1 192 ? 3.252 16.281 16.109 1 94.88 192 LYS B CA 1
ATOM 3177 C C . LYS B 1 192 ? 3.916 17.594 16.531 1 94.88 192 LYS B C 1
ATOM 3179 O O . LYS B 1 192 ? 3.289 18.422 17.188 1 94.88 192 LYS B O 1
ATOM 3184 N N . LYS B 1 193 ? 5.09 17.719 16.156 1 93.94 193 LYS B N 1
ATOM 3185 C CA . LYS B 1 193 ? 5.836 18.938 16.484 1 93.94 193 LYS B CA 1
ATOM 3186 C C . LYS B 1 193 ? 5.176 20.172 15.875 1 93.94 193 LYS B C 1
ATOM 3188 O O . LYS B 1 193 ? 5.055 21.203 16.531 1 93.94 193 LYS B O 1
ATOM 3193 N N . ARG B 1 194 ? 4.883 20.078 14.695 1 89.31 194 ARG B N 1
ATOM 3194 C CA . ARG B 1 194 ? 4.25 21.203 14.008 1 89.31 194 ARG B CA 1
ATOM 3195 C C . ARG B 1 194 ? 2.938 21.578 14.68 1 89.31 194 ARG B C 1
ATOM 3197 O O . ARG B 1 194 ? 2.609 22.766 14.781 1 89.31 194 ARG B O 1
ATOM 3204 N N . ASP B 1 195 ? 2.182 20.547 15.062 1 90.81 195 ASP B N 1
ATOM 3205 C CA . ASP B 1 195 ? 0.917 20.797 15.742 1 90.81 195 ASP B CA 1
ATOM 3206 C C . ASP B 1 195 ? 1.144 21.531 17.062 1 90.81 195 ASP B C 1
ATOM 3208 O O . ASP B 1 195 ? 0.406 22.453 17.406 1 90.81 195 ASP B O 1
ATOM 3212 N N . SER B 1 196 ? 2.113 21.141 17.734 1 90.88 196 SER B N 1
ATOM 3213 C CA . SER B 1 196 ? 2.445 21.766 19.016 1 90.88 196 SER B CA 1
ATOM 3214 C C . SER B 1 196 ? 2.896 23.219 18.797 1 90.88 196 SER B C 1
ATOM 3216 O O . SER B 1 196 ? 2.559 24.094 19.594 1 90.88 196 SER B O 1
ATOM 3218 N N . GLN B 1 197 ? 3.621 23.422 17.844 1 88 197 GLN B N 1
ATOM 3219 C CA . GLN B 1 197 ? 4.117 24.766 17.547 1 88 197 GLN B CA 1
ATOM 3220 C C . GLN B 1 197 ? 2.975 25.703 17.156 1 88 197 GLN B C 1
ATOM 3222 O O . GLN B 1 197 ? 2.961 26.875 17.547 1 88 197 GLN B O 1
ATOM 3227 N N . GLU B 1 198 ? 2.152 25.172 16.375 1 83.81 198 GLU B N 1
ATOM 3228 C CA . GLU B 1 198 ? 0.993 25.953 15.977 1 83.81 198 GLU B CA 1
ATOM 3229 C C . GLU B 1 198 ? 0.125 26.312 17.172 1 83.81 198 GLU B C 1
ATOM 3231 O O . GLU B 1 198 ? -0.382 27.438 17.266 1 83.81 198 GLU B O 1
ATOM 3236 N N . ALA B 1 199 ? -0.06 25.375 18.078 1 84.88 199 ALA B N 1
ATOM 3237 C CA . ALA B 1 199 ? -0.845 25.609 19.281 1 84.88 199 ALA B CA 1
ATOM 3238 C C . ALA B 1 199 ? -0.184 26.656 20.172 1 84.88 199 ALA B C 1
ATOM 3240 O O . ALA B 1 199 ? -0.863 27.516 20.734 1 84.88 199 ALA B O 1
ATOM 3241 N N . ASN B 1 200 ? 1.068 26.578 20.203 1 86 200 ASN B N 1
ATOM 3242 C CA . ASN B 1 200 ? 1.815 27.531 21 1 86 200 ASN B CA 1
ATOM 3243 C C . ASN B 1 200 ? 1.746 28.938 20.406 1 86 200 ASN B C 1
ATOM 3245 O O . ASN B 1 200 ? 1.645 29.922 21.141 1 86 200 ASN B O 1
ATOM 3249 N N . LEU B 1 201 ? 1.902 28.984 19.156 1 82.19 201 LEU B N 1
ATOM 3250 C CA . LEU B 1 201 ? 1.829 30.266 18.484 1 82.19 201 LEU B CA 1
ATOM 3251 C C . LEU B 1 201 ? 0.44 30.875 18.641 1 82.19 201 LEU B C 1
ATOM 3253 O O . LEU B 1 201 ? 0.308 32.094 18.797 1 82.19 201 LEU B O 1
ATOM 3257 N N . ALA B 1 202 ? -0.547 30.125 18.625 1 78.69 202 ALA B N 1
ATOM 3258 C CA . ALA B 1 202 ? -1.922 30.594 18.766 1 78.69 202 ALA B CA 1
ATOM 3259 C C . ALA B 1 202 ? -2.174 31.109 20.188 1 78.69 202 ALA B C 1
ATOM 3261 O O . ALA B 1 202 ? -2.895 32.094 20.375 1 78.69 202 ALA B O 1
ATOM 3262 N N . LYS B 1 203 ? -1.538 30.578 21.109 1 83.44 203 LYS B N 1
ATOM 3263 C CA . LYS B 1 203 ? -1.681 31 22.5 1 83.44 203 LYS B CA 1
ATOM 3264 C C . LYS B 1 203 ? -0.991 32.344 22.734 1 83.44 203 LYS B C 1
ATOM 3266 O O . LYS B 1 203 ? -1.485 33.188 23.5 1 83.44 203 LYS B O 1
ATOM 3271 N N . LYS B 1 204 ? -0.088 32.625 22 1 79.81 204 LYS B N 1
ATOM 3272 C CA . LYS B 1 204 ? 0.661 33.844 22.172 1 79.81 204 LYS B CA 1
ATOM 3273 C C . LYS B 1 204 ? -0.041 35.031 21.484 1 79.81 204 LYS B C 1
ATOM 3275 O O . LYS B 1 204 ? 0.202 36.188 21.812 1 79.81 204 LYS B O 1
ATOM 3280 N N . HIS B 1 205 ? -0.756 34.656 20.5 1 69.38 205 HIS B N 1
ATOM 3281 C CA . HIS B 1 205 ? -1.433 35.75 19.766 1 69.38 205 HIS B CA 1
ATOM 3282 C C . HIS B 1 205 ? -2.811 36.031 20.359 1 69.38 205 HIS B C 1
ATOM 3284 O O . HIS B 1 205 ? -3.469 37 19.969 1 69.38 205 HIS B O 1
ATOM 3290 N N . LYS B 1 206 ? -3.201 35.312 21.391 1 63.25 206 LYS B N 1
ATOM 3291 C CA . LYS B 1 206 ? -4.395 35.688 22.156 1 63.25 206 LYS B CA 1
ATOM 3292 C C . LYS B 1 206 ? -4.031 36.5 23.391 1 63.25 206 LYS B C 1
ATOM 3294 O O . LYS B 1 206 ? -3.004 36.25 24.031 1 63.25 206 LYS B O 1
#

pLDDT: mean 93.29, std 10.21, range [33.5, 98.88]

Secondary structure (DSSP, 8-state):
--GGG---HHHHHHHHHHHHHHHHHHHHHHHHTTTS-HHHHHHHHHHHHHHHIIIIIIHHHHHHHHHS-GGG--SHHHHHHHHHHTTBGGGTTT-HHHHHHHHHIIIIIHHHHHHHHHHHHTT-TTHHHHHHHHHHHHHHHHHHHHHHHHHTT-TTB--SSHIIIIIIIIIHHHHHHHHHHHHHHHHHHHHHHHHHHHHHHHHHH-/--GGG---HHHHHHHHHHHHHHHHHHHHHHHHTTTS-HHHHHHHHHHHHHHHIIIIIIHHHHHHHHHS-GGG--SHHHHHHHHHHTTBGGGTTT-HHHHHHHHHIIIIIHHHHHHHHHHHHTT-TTHHHHHHHHHHHHHHHHHHHHHHHHHTT-TTB--SSHIIIIIIIIIHHHHHHHHHHHHHHHHHHHHHHHHHHHHHHHHHH-

InterPro domains:
  IPR007905 Emopamil-binding protein [PTHR14207] (13-204)
  IPR033118 EXPERA domain [PF05241] (77-187)
  IPR033118 EXPERA domain [PS51751] (39-184)